Protein AF-A0A661JBR1-F1 (afdb_monomer)

Secondary structure (DSSP, 8-state):
--HHHHHHHHHHHHHHHHHTT-TTTS-HHHHHHHHHTT-SEEEEE-TTS-EEEEEEEE------TTTHHHHHHHHHHHHHHHHHHHHHTT-EEEEEEEE-SSEEEEEEEE---HHHHHHHHHHHHHHHHHHHHHPPPBTTTTB-S-GGGGS----SSSPPTTGGGSBGGGHHHHHHHHHHHHHHHHSTTHHHHHHHHHTS-HHHHHHHHHHHHHHHHHHHH-SSHHHHH-HHHHHHHHHHTTSS-HHHHHHHTT--TT----HHHHHHHHHSS---HHHHHHHHHHHHHHHHHHHHTT-GGGT-HHIIIIISB-S-HHHHHHHHHTT-EETTEESS-TTTT-S-TTPBPPTTT--S-B-EE--TTTT-TTHHHHHT-TT-SS--EE-HHHHHHHHHHHHHH-EEEETTEEEEPP-EEEEEEEE--HHHHHHHHHHHHHHHHHHTTT--HHHHHHHHHHHHHHHHHHHS---PPP---TTTHHHHHHHHHTB-SSS--EEEEESSSSEEEEEEEEPPBPPPTTS-HHHHHHHHHH-HHHHHHHHHHHHHHHT----EEESS-----TTTT-TT-

Nearest PDB structures (foldseek):
  7dia-assembly1_A  TM=1.669E-01  e=1.043E-01  Plasmodium falciparum 3D7
  8wyt-assembly1_A  TM=1.640E-01  e=2.117E-01  Plasmodium falciparum 3D7
  8wyu-assembly1_A  TM=1.649E-01  e=2.885E-01  Plasmodium falciparum 3D7
  6xot-assembly1_A  TM=1.710E-01  e=7.638E-01  Homo sapiens

Radius of gyration: 25.86 Å; Cα contacts (8 Å, |Δi|>4): 958; chains: 1; bounding box: 66×63×71 Å

Foldseek 3Di:
DPPPQLVVLLVVVQVVCVVVVNPPVDRSSVVSVCVLVVAQKDWDAGPVRKIKMKKKKFDDAFLDLLQRQLLLLVLLLLLLLLQVLCVVLVQAGKAWRADLSGITIIIGIGRPPVVSSLVSSLVSCLVCVLCLQANDDDQSNSRFFHCLLQLLAQALLADGPDQALAELLCLLVVLVSLLVLLLCLLDPCNLVVSCVSPLFDSVVSVQRSVSSSLNSCQRSQPLDSVSSNDSLVVVVVCCVVVLFPPVLVCQQLVHDPPHDSDPVSSVVSSNDPRGDSVSVSVRSVSNVVVCNVCSVVVNNCVRGVCSSPPRYHNDDSSLLSLQLQQRIDIRNHRSHDPVNPPDDPQAAAAPGPRDSAFDAFPPDASNFACSVVCVVVPPDPDGHTHGSNSSSSSSSQCSNFHWDDRPNHTYRDGWWKKKWKDQADPLLQVLLLVLQLLLLQCLLVPDDLVVSVVVNVVSVVVSCVVPPHDPAADADRPPAPPLQSVLSNQFDSSGGWHWRFRIDDRITMIMITHGQGDADPPGDSVVRRVVQVPPPVNVVSNVVVSCNSSRGQAAMDTSDRQDSHVCSGVSVD

Sequence (573 aa):
MTQNEQTFLAQTIDQIIGDWGLAGQVASEEISRRVLGRTAFWSTTLSDGSTLALVRLYSPVVQRQEIFLGNVLLNDFLFKALPRAVEQANLGEAVPLINDLENAYVLWRGSGDLEALRDAYHDEVLAALPDLYFGEADLARGIHGNIRGMLTFYKCNIEPFPTFIVPQAYLGRMLVAAGDWLRTVVGETGDEVLAQAARIPVEVAASRRINIVLSLLSFFYGRDGAEMQSFYTFLKQAMDDGRLPADKVRAAFGLALHQDFTKEVFNERKKGRTLNFDALAQAVEHLLQTVEAAVADERPLDVAPNLGTTKMLPLAPDTLVSRILNSVQIGYLPAVVASDVRSSSGGLACRFCGADLAVIDEKNIIGGSGTGNRFNQSLRRVGERFCLRCALSSYLETKRLGMQFDGIFPVPKLYNVIFHYGRHDDGEVEALQRQIDYVLAHIGGGKGIEELWADLRQLREQVAQEHGALDWAEIDWEAWIPPAMDVIAQMQQDVQAEVIPLGAGDYRLLVFILPQLRPGSREGLDFVQKRFSRSRLAVYTLLGLLRKLCGCDGPYYFQSLPTLAPGGFDPNT

Structure (mmCIF, N/CA/C/O backbone):
data_AF-A0A661JBR1-F1
#
_entry.id   AF-A0A661JBR1-F1
#
loop_
_atom_site.group_PDB
_atom_site.id
_atom_site.type_symbol
_atom_site.label_atom_id
_atom_site.label_a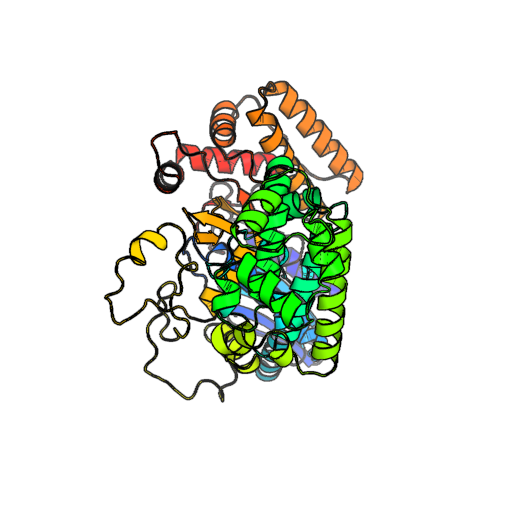lt_id
_atom_site.label_comp_id
_atom_site.label_asym_id
_atom_site.label_entity_id
_atom_site.label_seq_id
_atom_site.pdbx_PDB_ins_code
_atom_site.Cartn_x
_atom_site.Cartn_y
_atom_site.Cartn_z
_atom_site.occupancy
_atom_site.B_iso_or_equiv
_atom_site.auth_seq_id
_atom_site.auth_comp_id
_atom_site.auth_asym_id
_atom_site.auth_atom_id
_atom_site.pdbx_PDB_model_num
ATOM 1 N N . MET A 1 1 ? -12.454 16.802 30.503 1.00 38.75 1 MET A N 1
ATOM 2 C CA . MET A 1 1 ? -13.325 15.987 29.635 1.00 38.75 1 MET A CA 1
ATOM 3 C C . MET A 1 1 ? -14.132 16.955 28.807 1.00 38.75 1 MET A C 1
ATOM 5 O O . MET A 1 1 ? -14.931 17.682 29.383 1.00 38.75 1 MET A O 1
ATOM 9 N N . THR A 1 2 ? -13.875 17.044 27.509 1.00 46.88 2 THR A N 1
ATOM 10 C CA . THR A 1 2 ? -14.758 17.795 26.618 1.00 46.88 2 THR A CA 1
ATOM 11 C C . THR A 1 2 ? -16.037 16.970 26.468 1.00 46.88 2 THR A C 1
ATOM 13 O O . THR A 1 2 ? -16.011 15.774 26.189 1.00 46.88 2 THR A O 1
ATOM 16 N N . GLN A 1 3 ? -17.177 17.596 26.738 1.00 50.34 3 GLN A N 1
ATOM 17 C CA . GLN A 1 3 ? -18.502 16.970 26.732 1.00 50.34 3 GLN A CA 1
ATOM 18 C C . GLN A 1 3 ? -18.874 16.399 25.345 1.00 50.34 3 GLN A C 1
ATOM 20 O O . GLN A 1 3 ? -19.775 15.575 25.244 1.00 50.34 3 GLN A O 1
ATOM 25 N N . ASN A 1 4 ? -18.140 16.775 24.293 1.00 63.38 4 ASN A N 1
ATOM 26 C CA . ASN A 1 4 ? -18.398 16.399 22.904 1.00 63.38 4 ASN A CA 1
ATOM 27 C C . ASN A 1 4 ? -17.915 14.979 22.538 1.00 63.38 4 ASN A C 1
ATOM 29 O O . ASN A 1 4 ? -18.611 14.295 21.798 1.00 63.38 4 ASN A O 1
ATOM 33 N N . GLU A 1 5 ? -16.784 14.496 23.075 1.00 65.06 5 GLU A N 1
ATOM 34 C CA . GLU A 1 5 ? -16.170 13.205 22.679 1.00 65.06 5 GLU A CA 1
ATOM 35 C C . GLU A 1 5 ? -17.022 11.999 23.100 1.00 65.06 5 GLU A C 1
ATOM 37 O O . GLU A 1 5 ? -17.379 11.140 22.293 1.00 65.06 5 GLU A O 1
ATOM 42 N N . GLN A 1 6 ? -17.372 11.951 24.389 1.00 70.88 6 GLN A N 1
ATOM 43 C CA . GLN A 1 6 ? -18.208 10.890 24.945 1.00 70.88 6 GLN A CA 1
ATOM 44 C C . GLN A 1 6 ? -19.607 10.919 24.326 1.00 70.88 6 GLN A C 1
ATOM 46 O O . GLN A 1 6 ? -20.182 9.858 24.105 1.00 70.88 6 GLN A O 1
ATOM 51 N N . THR A 1 7 ? -20.127 12.115 24.030 1.00 74.50 7 THR A N 1
ATOM 52 C CA . THR A 1 7 ? -21.434 12.294 23.389 1.00 74.50 7 THR A CA 1
ATOM 53 C C . THR A 1 7 ? -21.422 11.755 21.964 1.00 74.50 7 THR A C 1
ATOM 55 O O . THR A 1 7 ? -22.311 10.991 21.613 1.00 74.50 7 THR A O 1
ATOM 58 N N . PHE A 1 8 ? -20.399 12.073 21.167 1.00 75.50 8 PHE A N 1
ATOM 59 C CA . PHE A 1 8 ? -20.274 11.554 19.806 1.00 75.50 8 PHE A CA 1
ATOM 60 C C . PHE A 1 8 ? -20.151 10.023 19.782 1.00 75.50 8 PHE A C 1
ATOM 62 O O . PHE A 1 8 ? -20.872 9.337 19.054 1.00 75.50 8 PHE A O 1
ATOM 69 N N . LEU A 1 9 ? -19.248 9.475 20.601 1.00 81.81 9 LEU A N 1
ATOM 70 C CA . LEU A 1 9 ? -19.045 8.032 20.654 1.00 81.81 9 LEU A CA 1
ATOM 71 C C . LEU A 1 9 ? -20.316 7.323 21.144 1.00 81.81 9 LEU A C 1
ATOM 73 O O . LEU A 1 9 ? -20.688 6.298 20.582 1.00 81.81 9 LEU A O 1
ATOM 77 N N . ALA A 1 10 ? -21.019 7.903 22.125 1.00 86.31 10 ALA A N 1
ATOM 78 C CA . ALA A 1 10 ? -22.299 7.383 22.597 1.00 86.31 10 ALA A CA 1
ATOM 79 C C . ALA A 1 10 ? -23.359 7.403 21.488 1.00 86.31 10 ALA A C 1
ATOM 81 O O . ALA A 1 10 ? -23.978 6.375 21.257 1.00 86.31 10 ALA A O 1
ATOM 82 N N . GLN A 1 11 ? -23.490 8.500 20.734 1.00 85.00 11 GLN A N 1
ATOM 83 C CA . GLN A 1 11 ? -24.411 8.594 19.592 1.00 85.00 11 GLN A CA 1
ATOM 84 C C . GLN A 1 11 ? -24.116 7.546 18.512 1.00 85.00 11 GLN A C 1
ATOM 86 O O . GLN A 1 11 ? -25.034 6.911 18.001 1.00 85.00 11 GLN A O 1
ATOM 91 N N . THR A 1 12 ? -22.838 7.337 18.186 1.00 85.50 12 THR A N 1
ATOM 92 C CA . THR A 1 12 ? -22.421 6.307 17.218 1.00 85.50 12 THR A CA 1
ATOM 93 C C . THR A 1 12 ? -22.798 4.913 17.711 1.00 85.50 12 THR A C 1
ATOM 95 O O . THR A 1 12 ? -23.333 4.100 16.963 1.00 85.50 12 THR A O 1
ATOM 98 N N . ILE A 1 13 ? -22.556 4.637 18.993 1.00 90.19 13 ILE A N 1
ATOM 99 C CA . ILE A 1 13 ? -22.900 3.359 19.614 1.00 90.19 13 ILE A CA 1
ATOM 100 C C . ILE A 1 13 ? -24.419 3.174 19.686 1.00 90.19 13 ILE A C 1
ATOM 102 O O . ILE A 1 13 ? -24.891 2.075 19.418 1.00 90.19 13 ILE A O 1
ATOM 106 N N . ASP A 1 14 ? -25.186 4.220 19.996 1.00 90.75 14 ASP A N 1
ATOM 107 C CA . ASP A 1 14 ? -26.652 4.182 20.009 1.00 90.75 14 ASP A CA 1
ATOM 108 C C . ASP A 1 14 ? -27.219 3.855 18.630 1.00 90.75 14 ASP A C 1
ATOM 110 O O . ASP A 1 14 ? -28.141 3.046 18.533 1.00 90.75 14 ASP A O 1
ATOM 114 N N . GLN A 1 15 ? -26.644 4.427 17.568 1.00 89.25 15 GLN A N 1
ATOM 115 C CA . GLN A 1 15 ? -27.028 4.106 16.197 1.00 89.25 15 GLN A CA 1
ATOM 116 C C . GLN A 1 15 ? -26.796 2.618 15.897 1.00 89.25 15 GLN A C 1
ATOM 118 O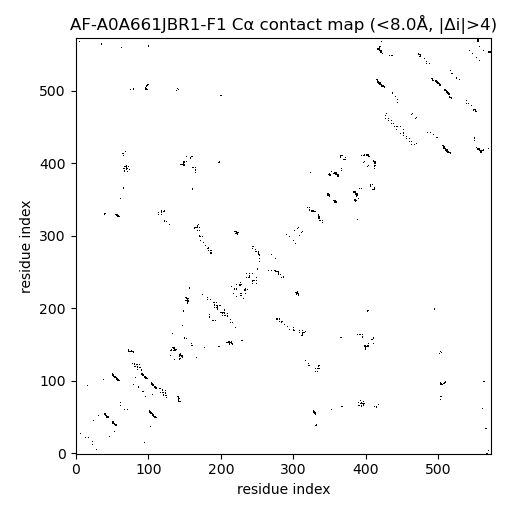 O . GLN A 1 15 ? -27.725 1.930 15.488 1.00 89.25 15 GLN A O 1
ATOM 123 N N . ILE A 1 16 ? -25.603 2.093 16.200 1.00 91.00 16 ILE A N 1
ATOM 124 C CA . ILE A 1 16 ? -25.263 0.676 15.976 1.00 91.00 16 ILE A CA 1
ATOM 125 C C . ILE A 1 16 ? -26.169 -0.254 16.796 1.00 91.00 16 ILE A C 1
ATOM 127 O O . ILE A 1 16 ? -26.698 -1.239 16.284 1.00 91.00 16 ILE A O 1
ATOM 131 N N . ILE A 1 17 ? -26.377 0.058 18.079 1.00 91.19 17 ILE A N 1
ATOM 132 C CA . ILE A 1 17 ? -27.274 -0.694 18.966 1.00 91.19 17 ILE A CA 1
ATOM 133 C C . ILE A 1 17 ? -28.709 -0.664 18.422 1.00 91.19 17 ILE A C 1
ATOM 135 O O . ILE A 1 17 ? -29.401 -1.683 18.471 1.00 91.19 17 ILE A O 1
ATOM 139 N N . GLY A 1 18 ? -29.160 0.482 17.910 1.00 90.56 18 GLY A N 1
ATOM 140 C CA . GLY A 1 18 ? -30.460 0.649 17.269 1.00 90.56 18 GLY A CA 1
ATOM 141 C C . GLY A 1 18 ? -30.609 -0.220 16.022 1.00 90.56 18 GLY A C 1
ATOM 142 O O . GLY A 1 18 ? -31.578 -0.975 15.929 1.00 90.56 18 GLY A O 1
ATOM 143 N N . ASP A 1 19 ? -29.622 -0.178 15.126 1.00 90.75 19 ASP A N 1
ATOM 144 C CA . ASP A 1 19 ? -29.592 -0.947 13.876 1.00 90.75 19 ASP A CA 1
ATOM 145 C C . ASP A 1 19 ? -29.589 -2.462 14.133 1.00 90.75 19 ASP A C 1
ATOM 147 O O . ASP A 1 19 ? -30.227 -3.229 13.412 1.00 90.75 19 ASP A O 1
ATOM 151 N N . TRP A 1 20 ? -28.963 -2.901 15.227 1.00 92.25 20 TRP A N 1
ATOM 152 C CA . TRP A 1 20 ? -28.979 -4.296 15.680 1.00 92.25 20 TRP A CA 1
ATOM 153 C C . TRP A 1 20 ? -30.236 -4.707 16.460 1.00 92.25 20 TRP A C 1
ATOM 155 O O . TRP A 1 20 ? -30.354 -5.869 16.871 1.00 92.25 20 TRP A O 1
ATOM 165 N N . GLY A 1 21 ? -31.180 -3.787 16.681 1.00 89.69 21 GLY A N 1
ATOM 166 C CA . GLY A 1 21 ? -32.407 -4.041 17.442 1.00 89.69 21 GLY A CA 1
ATOM 167 C C . GLY A 1 21 ? -32.171 -4.247 18.943 1.00 89.69 21 GLY A C 1
ATOM 168 O O . GLY A 1 21 ? -32.962 -4.905 19.618 1.00 89.69 21 GLY A O 1
ATOM 169 N N . LEU A 1 22 ? -31.076 -3.704 19.480 1.00 87.88 22 LEU A N 1
ATOM 170 C CA . LEU A 1 22 ? -30.640 -3.862 20.871 1.00 87.88 22 LEU A CA 1
ATOM 171 C C . LEU A 1 22 ? -30.968 -2.643 21.750 1.00 87.88 22 LEU A C 1
ATOM 173 O O . LEU A 1 22 ? -30.491 -2.546 22.884 1.00 87.88 22 LEU A O 1
ATOM 177 N N . ALA A 1 23 ? -31.793 -1.719 21.249 1.00 86.56 23 ALA A N 1
ATOM 178 C CA . ALA A 1 23 ? -32.172 -0.497 21.952 1.00 86.56 23 ALA A CA 1
ATOM 179 C C . ALA A 1 23 ? -32.695 -0.790 23.372 1.00 86.56 23 ALA A C 1
ATOM 181 O O . ALA A 1 23 ? -33.602 -1.599 23.573 1.00 86.56 23 ALA A O 1
ATOM 182 N N . GLY A 1 24 ? -32.100 -0.132 24.371 1.00 82.25 24 GLY A N 1
ATOM 183 C CA . GLY A 1 24 ? -32.460 -0.285 25.784 1.00 82.25 24 GLY A CA 1
ATOM 184 C C . GLY A 1 24 ? -31.909 -1.537 26.482 1.00 82.25 24 GLY A C 1
ATOM 185 O O . GLY A 1 24 ? -32.110 -1.672 27.687 1.00 82.25 24 GLY A O 1
ATOM 186 N N . GLN A 1 25 ? -31.199 -2.432 25.781 1.00 86.56 25 GLN A N 1
ATOM 187 C CA . GLN A 1 25 ? -30.536 -3.590 26.405 1.00 86.56 25 GLN A CA 1
ATOM 188 C C . GLN A 1 25 ? -29.159 -3.237 26.983 1.00 86.56 25 GLN A C 1
ATOM 190 O O . GLN A 1 25 ? -28.726 -3.842 27.963 1.00 86.56 25 GLN A O 1
ATOM 195 N N . VAL A 1 26 ? -28.469 -2.260 26.388 1.00 86.50 26 VAL A N 1
ATOM 196 C CA . VAL A 1 26 ? -27.121 -1.830 26.778 1.00 86.50 26 VAL A CA 1
ATOM 197 C C . VAL A 1 26 ? -27.029 -0.307 26.691 1.00 86.50 26 VAL A C 1
ATOM 199 O O . VAL A 1 26 ? -27.543 0.286 25.748 1.00 86.50 26 VAL A O 1
ATOM 202 N N . ALA A 1 27 ? -26.388 0.325 27.678 1.00 89.62 27 ALA A N 1
ATOM 203 C CA . ALA A 1 27 ? -26.189 1.774 27.706 1.00 89.62 27 ALA A CA 1
ATOM 204 C C . ALA A 1 27 ? -24.955 2.175 26.881 1.00 89.62 27 ALA A C 1
ATOM 206 O O . ALA A 1 27 ? -23.841 1.719 27.173 1.00 89.62 27 ALA A O 1
ATOM 207 N N . SER A 1 28 ? -25.133 3.050 25.890 1.00 90.31 28 SER A N 1
ATOM 208 C CA . SER A 1 28 ? -24.045 3.541 25.037 1.00 90.31 28 SER A CA 1
ATOM 209 C C . SER A 1 28 ? -22.974 4.284 25.832 1.00 90.31 28 SER A C 1
ATOM 211 O O . SER A 1 28 ? -21.782 4.140 25.554 1.00 90.31 28 SER A O 1
ATOM 213 N N . GLU A 1 29 ? -23.347 4.987 26.905 1.00 89.50 29 GLU A N 1
ATOM 214 C CA . GLU A 1 29 ? -22.403 5.727 27.742 1.00 89.50 29 GLU A CA 1
ATOM 215 C C . GLU A 1 29 ? -21.437 4.818 28.504 1.00 89.50 29 GLU A C 1
ATOM 217 O O . GLU A 1 29 ? -20.320 5.242 28.823 1.00 89.50 29 GLU A O 1
ATOM 222 N N . GLU A 1 30 ? -21.842 3.583 28.818 1.00 90.69 30 GLU A N 1
ATOM 223 C CA . GLU A 1 30 ? -20.950 2.595 29.427 1.00 90.69 30 GLU A CA 1
ATOM 224 C C . GLU A 1 30 ? -19.889 2.148 28.421 1.00 90.69 30 GLU A C 1
ATOM 226 O O . GLU A 1 30 ? -18.699 2.185 28.738 1.00 90.69 30 GLU A O 1
ATOM 231 N N . ILE A 1 31 ? -20.295 1.796 27.198 1.00 91.88 31 ILE A N 1
ATOM 232 C CA . ILE A 1 31 ? -19.368 1.377 26.139 1.00 91.88 31 ILE A CA 1
ATOM 233 C C . ILE A 1 31 ? -18.413 2.529 25.789 1.00 91.88 31 ILE A C 1
ATOM 235 O O . ILE A 1 31 ? -17.197 2.324 25.759 1.00 91.88 31 ILE A O 1
ATOM 239 N N . SER A 1 32 ? -18.916 3.759 25.649 1.00 89.44 32 SER A N 1
ATOM 240 C CA . SER A 1 32 ? -18.083 4.947 25.423 1.00 89.44 32 SER A CA 1
ATOM 241 C C . SER A 1 32 ? -17.030 5.135 26.513 1.00 89.44 32 SER A C 1
ATOM 243 O O . SER A 1 32 ? -15.856 5.375 26.226 1.00 89.44 32 SER A O 1
ATOM 245 N N . ARG A 1 33 ? -17.410 4.972 27.788 1.00 88.88 33 ARG A N 1
ATOM 246 C CA . ARG A 1 33 ? -16.466 5.076 28.910 1.00 88.88 33 ARG A CA 1
ATOM 247 C C . ARG A 1 33 ? -15.405 3.979 28.866 1.00 88.88 33 ARG A C 1
ATOM 249 O O . ARG A 1 33 ? -14.256 4.238 29.219 1.00 88.88 33 ARG A O 1
ATOM 256 N N . ARG A 1 34 ? -15.759 2.767 28.428 1.00 91.50 34 ARG A N 1
ATOM 257 C CA . ARG A 1 34 ? -14.824 1.637 28.291 1.00 91.50 34 ARG A CA 1
ATOM 258 C C . ARG A 1 34 ? -13.786 1.884 27.204 1.00 91.50 34 ARG A C 1
ATOM 260 O O . ARG A 1 34 ? -12.608 1.619 27.453 1.00 91.50 34 ARG A O 1
ATOM 267 N N . VAL A 1 35 ? -14.207 2.416 26.057 1.00 89.38 35 VAL A N 1
ATOM 268 C CA . VAL A 1 35 ? -13.322 2.812 24.951 1.00 89.38 35 VAL A CA 1
ATOM 269 C C . VAL A 1 35 ? -12.336 3.884 25.416 1.00 89.38 35 VAL A C 1
ATOM 271 O O . VAL A 1 35 ? -11.124 3.687 25.331 1.00 89.38 35 VAL A O 1
ATOM 274 N N . LEU A 1 36 ? -12.836 4.973 26.011 1.00 85.19 36 LEU A N 1
ATOM 275 C CA . LEU A 1 36 ? -11.995 6.064 26.523 1.00 85.19 36 LEU A CA 1
ATOM 276 C C . LEU A 1 36 ? -11.084 5.614 27.680 1.00 85.19 36 LEU A C 1
ATOM 278 O O . LEU A 1 36 ? -9.961 6.092 27.819 1.00 85.19 36 LEU A O 1
ATOM 282 N N . GLY A 1 37 ? -11.540 4.652 28.487 1.00 86.56 37 GLY A N 1
ATOM 283 C CA . GLY A 1 37 ? -10.761 3.997 29.542 1.00 86.56 37 GLY A CA 1
ATOM 284 C C . GLY A 1 37 ? -9.753 2.957 29.040 1.00 86.56 37 GLY A C 1
ATOM 285 O O . GLY A 1 37 ? -9.095 2.305 29.848 1.00 86.56 37 GLY A O 1
ATOM 286 N N . ARG A 1 38 ? -9.633 2.786 27.722 1.00 88.25 38 ARG A N 1
ATOM 287 C CA . ARG A 1 38 ? -8.746 1.841 27.039 1.00 88.25 38 ARG A CA 1
ATOM 288 C C . ARG A 1 38 ? -8.942 0.371 27.411 1.00 88.25 38 ARG A C 1
ATOM 290 O O . ARG A 1 38 ? -7.979 -0.394 27.517 1.00 88.25 38 ARG A O 1
ATOM 297 N N . THR A 1 39 ? -10.193 -0.020 27.631 1.00 92.44 39 THR A N 1
ATOM 298 C CA . THR A 1 39 ? -10.549 -1.386 28.028 1.00 92.44 39 THR A CA 1
ATOM 299 C C . THR A 1 39 ? -10.133 -2.374 26.944 1.00 92.44 39 THR A C 1
ATOM 301 O O . THR A 1 39 ? -10.579 -2.263 25.812 1.00 92.44 39 THR A O 1
ATOM 304 N N . ALA A 1 40 ? -9.302 -3.362 27.279 1.00 92.75 40 ALA A N 1
ATOM 305 C CA . ALA A 1 40 ? -8.869 -4.355 26.298 1.00 92.75 40 ALA A CA 1
ATOM 306 C C . ALA A 1 40 ? -10.052 -5.188 25.777 1.00 92.75 40 ALA A C 1
ATOM 308 O O . ALA A 1 40 ? -10.223 -5.347 24.574 1.00 92.75 40 ALA A O 1
ATOM 309 N N . PHE A 1 41 ? -10.889 -5.686 26.685 1.00 95.31 41 PHE A N 1
ATOM 310 C CA . PHE A 1 41 ? -12.061 -6.484 26.353 1.00 95.31 41 PHE A CA 1
ATOM 311 C C . PHE A 1 41 ? -13.166 -6.266 27.386 1.00 95.31 41 PHE A C 1
ATOM 313 O O . PHE A 1 41 ? -12.894 -6.174 28.585 1.00 95.31 41 PHE A O 1
ATOM 320 N N . TRP A 1 42 ? -14.406 -6.205 26.923 1.00 95.75 42 TRP A N 1
ATOM 321 C CA . TRP A 1 42 ? -15.605 -6.214 27.755 1.00 95.75 42 TRP A CA 1
ATOM 322 C C . TRP A 1 42 ? -16.702 -6.976 27.021 1.00 95.75 42 TRP A C 1
ATOM 324 O O . TRP A 1 42 ? -16.752 -6.924 25.798 1.00 95.75 42 TRP A O 1
ATOM 334 N N . SER A 1 43 ? -17.574 -7.673 27.743 1.00 95.06 43 SER A N 1
ATOM 335 C CA . SER A 1 43 ? -18.726 -8.337 27.140 1.00 95.06 43 SER A CA 1
ATOM 336 C C . SER A 1 43 ? -19.923 -8.401 28.081 1.00 95.06 43 SER A C 1
ATOM 338 O O . SER A 1 43 ? -19.787 -8.272 29.300 1.00 95.06 43 SER A O 1
ATOM 340 N N . THR A 1 44 ? -21.099 -8.596 27.493 1.00 94.44 44 THR A N 1
ATOM 341 C CA . THR A 1 44 ? -22.357 -8.873 28.183 1.00 94.44 44 THR A CA 1
ATOM 342 C C . THR A 1 44 ? -23.205 -9.836 27.358 1.00 94.44 44 THR A C 1
ATOM 344 O O . THR A 1 44 ? -23.152 -9.832 26.128 1.00 94.44 44 THR A O 1
ATOM 347 N N . THR A 1 45 ? -24.015 -10.647 28.031 1.00 93.94 45 THR A N 1
ATOM 348 C CA . THR A 1 45 ? -25.002 -11.513 27.376 1.00 93.94 45 THR A CA 1
ATOM 349 C C . THR A 1 45 ? -26.254 -10.705 27.036 1.00 93.94 45 THR A C 1
ATOM 351 O O . THR A 1 45 ? -26.730 -9.918 27.857 1.00 93.94 45 THR A O 1
ATOM 354 N N . LEU A 1 46 ? -26.769 -10.892 25.825 1.00 93.31 46 LEU A N 1
ATOM 355 C CA . LEU A 1 46 ? -27.985 -10.275 25.305 1.00 93.31 46 LEU A CA 1
ATOM 356 C C . LEU A 1 46 ? -29.214 -11.148 25.591 1.00 93.31 46 LEU A C 1
ATOM 358 O O . LEU A 1 46 ? -29.108 -12.324 25.942 1.00 93.31 46 LEU A O 1
ATOM 362 N N . SER A 1 47 ? -30.404 -10.567 25.437 1.00 89.94 47 SER A N 1
ATOM 363 C CA . SER A 1 47 ? -31.676 -11.258 25.708 1.00 89.94 47 SER A CA 1
ATOM 364 C C . SER A 1 47 ? -31.940 -12.472 24.805 1.00 89.94 47 SER A C 1
ATOM 366 O O . SER A 1 47 ? -32.645 -13.392 25.215 1.00 89.94 47 SER A O 1
ATOM 368 N N . ASP A 1 48 ? -31.348 -12.504 23.610 1.00 89.31 48 ASP A N 1
ATOM 369 C CA . ASP A 1 48 ? -31.415 -13.620 22.660 1.00 89.31 48 ASP A CA 1
ATOM 370 C C . ASP A 1 48 ? -30.370 -14.724 22.932 1.00 89.31 48 ASP A C 1
ATOM 372 O O . ASP A 1 48 ? -30.308 -15.713 22.203 1.00 89.31 48 ASP A O 1
ATOM 376 N N . GLY A 1 49 ? -29.556 -14.570 23.983 1.00 89.56 49 GLY A N 1
ATOM 377 C CA . GLY A 1 49 ? -28.485 -15.493 24.353 1.00 89.56 49 GLY A CA 1
ATOM 378 C C . GLY A 1 49 ? -27.159 -15.264 23.622 1.00 89.56 49 GLY A C 1
ATOM 379 O O . GLY A 1 49 ? -26.183 -15.938 23.949 1.00 89.56 49 GLY A O 1
ATOM 380 N N . SER A 1 50 ? -27.092 -14.322 22.675 1.00 93.31 50 SER A N 1
ATOM 381 C CA . SER A 1 50 ? -25.833 -13.918 22.041 1.00 93.31 50 SER A CA 1
ATOM 382 C C . SER A 1 50 ? -24.990 -13.029 22.965 1.00 93.31 50 SER A C 1
ATOM 384 O O . SER A 1 50 ? -25.460 -12.525 23.987 1.00 93.31 50 SER A O 1
ATOM 386 N N . THR A 1 51 ? -23.717 -12.849 22.630 1.00 95.06 51 THR A N 1
ATOM 387 C CA . THR A 1 51 ? -22.777 -12.003 23.370 1.00 95.06 51 THR A CA 1
ATOM 388 C C . THR A 1 51 ? -22.546 -10.709 22.607 1.00 95.06 51 THR A C 1
ATOM 390 O O . THR A 1 51 ? -22.154 -10.745 21.443 1.00 95.06 51 THR A O 1
ATOM 393 N N . LEU A 1 52 ? -22.713 -9.570 23.279 1.00 95.88 52 LEU A N 1
ATOM 394 C CA . LEU A 1 52 ? -22.166 -8.293 22.830 1.00 95.88 52 LEU A CA 1
ATOM 395 C C . LEU A 1 52 ? -20.800 -8.092 23.482 1.00 95.88 52 LEU A C 1
ATOM 397 O O . LEU A 1 52 ? -20.688 -8.159 24.705 1.00 95.88 52 LEU A O 1
ATOM 401 N N . ALA A 1 53 ? -19.775 -7.818 22.688 1.00 95.75 53 ALA A N 1
ATOM 402 C CA . ALA A 1 53 ? -18.414 -7.599 23.141 1.00 95.75 53 ALA A CA 1
ATOM 403 C C . ALA A 1 53 ? -17.824 -6.311 22.560 1.00 95.75 53 ALA A C 1
ATOM 405 O O . ALA A 1 53 ? -17.961 -6.016 21.377 1.00 95.75 53 ALA A O 1
ATOM 406 N N . LEU A 1 54 ? -17.109 -5.567 23.399 1.00 95.94 54 LEU A N 1
ATOM 407 C CA . LEU A 1 54 ? -16.176 -4.531 22.982 1.00 95.94 54 LEU A CA 1
ATOM 408 C C . LEU A 1 54 ? -14.784 -5.158 22.917 1.00 95.94 54 LEU A C 1
ATOM 410 O O . LEU A 1 54 ? -14.243 -5.582 23.943 1.00 95.94 54 LEU A O 1
ATOM 414 N N . VAL A 1 55 ? -14.203 -5.190 21.723 1.00 95.88 55 VAL A N 1
ATOM 415 C CA . VAL A 1 55 ? -12.901 -5.806 21.464 1.00 95.88 55 VAL A CA 1
ATOM 416 C C . VAL A 1 55 ? -11.918 -4.732 21.022 1.00 95.88 55 VAL A C 1
ATOM 418 O O . VAL A 1 55 ? -12.138 -4.043 20.027 1.00 95.88 55 VAL A O 1
ATOM 421 N N . ARG A 1 56 ? -10.811 -4.594 21.755 1.00 95.38 56 ARG A N 1
ATOM 422 C CA . ARG A 1 56 ? -9.689 -3.751 21.344 1.00 95.38 56 ARG A CA 1
ATOM 423 C C . ARG A 1 56 ? -8.710 -4.555 20.501 1.00 95.38 56 ARG A C 1
ATOM 425 O O . ARG A 1 56 ? -8.144 -5.530 20.989 1.00 95.38 56 ARG A O 1
ATOM 432 N N . LEU A 1 57 ? -8.440 -4.099 19.288 1.00 95.31 57 LEU A N 1
ATOM 433 C CA . LEU A 1 57 ? -7.264 -4.478 18.524 1.00 95.31 57 LEU A CA 1
ATOM 434 C C . LEU A 1 57 ? -6.111 -3.545 18.911 1.00 95.31 57 LEU A C 1
ATOM 436 O O . LEU A 1 57 ? -6.139 -2.354 18.604 1.00 95.31 57 LEU A O 1
ATOM 440 N N . TYR A 1 58 ? -5.109 -4.076 19.609 1.00 94.88 58 TYR A N 1
ATOM 441 C CA . TYR A 1 58 ? -3.871 -3.352 19.900 1.00 94.88 58 TYR A CA 1
ATOM 442 C C . TYR A 1 58 ? -2.792 -3.728 18.887 1.00 94.88 58 TYR A C 1
ATOM 444 O O . TYR A 1 58 ? -2.518 -4.913 18.694 1.00 94.88 58 TYR A O 1
ATOM 452 N N . SER A 1 59 ? -2.163 -2.733 18.263 1.00 93.44 59 SER A N 1
ATOM 453 C CA . SER A 1 59 ? -1.107 -2.927 17.269 1.00 93.44 59 SER A CA 1
ATOM 454 C C . SER A 1 59 ? -0.058 -1.808 17.377 1.00 93.44 59 SER A C 1
ATOM 456 O O . SER A 1 59 ? -0.356 -0.663 17.037 1.00 93.44 59 SER A O 1
ATOM 458 N N . PRO A 1 60 ? 1.176 -2.088 17.836 1.00 91.44 60 PRO A N 1
ATOM 459 C CA . PRO A 1 60 ? 2.141 -1.048 18.193 1.00 91.44 60 PRO A CA 1
ATOM 460 C C . PRO A 1 60 ? 2.588 -0.227 16.984 1.00 91.44 60 PRO A C 1
ATOM 462 O O . PRO A 1 60 ? 2.852 -0.797 15.914 1.00 91.44 60 PRO A O 1
ATOM 465 N N . VAL A 1 61 ? 2.750 1.087 17.193 1.00 90.12 61 VAL A N 1
ATOM 466 C CA . VAL A 1 61 ? 3.206 2.022 16.158 1.00 90.12 61 VAL A CA 1
ATOM 467 C C . VAL A 1 61 ? 4.630 2.505 16.393 1.00 90.12 61 VAL A C 1
ATOM 469 O O . VAL A 1 61 ? 5.019 2.910 17.486 1.00 90.12 61 VAL A O 1
ATOM 472 N N . VAL A 1 62 ? 5.430 2.497 15.327 1.00 88.44 62 VAL A N 1
ATOM 473 C CA . VAL A 1 62 ? 6.825 2.945 15.358 1.00 88.44 62 VAL A CA 1
ATOM 474 C C . VAL A 1 62 ? 6.947 4.322 14.707 1.00 88.44 62 VAL A C 1
ATOM 476 O O . VAL A 1 62 ? 6.797 4.459 13.496 1.00 88.44 62 VAL A O 1
ATOM 479 N N . GLN A 1 63 ? 7.288 5.339 15.501 1.00 85.19 63 GLN A N 1
ATOM 480 C CA . GLN A 1 63 ? 7.500 6.721 15.041 1.00 85.19 63 GLN A CA 1
ATOM 481 C C . GLN A 1 63 ? 8.907 6.921 14.449 1.00 85.19 63 GLN A C 1
ATOM 483 O O . GLN A 1 63 ? 9.718 7.712 14.933 1.00 85.19 63 GLN A O 1
ATOM 488 N N . ARG A 1 64 ? 9.234 6.143 13.417 1.00 82.56 64 ARG A N 1
ATOM 489 C CA . ARG A 1 64 ? 10.447 6.311 12.605 1.00 82.56 64 ARG A CA 1
ATOM 490 C C . ARG A 1 64 ? 10.026 6.819 11.240 1.00 82.56 64 ARG A C 1
ATOM 492 O O . ARG A 1 64 ? 9.166 6.204 10.623 1.00 82.56 64 ARG A O 1
ATOM 499 N N . GLN A 1 65 ? 10.609 7.926 10.790 1.00 76.88 65 GLN A N 1
ATOM 500 C CA . GLN A 1 65 ? 10.184 8.622 9.573 1.00 76.88 65 GLN A CA 1
ATOM 501 C C . GLN A 1 65 ? 10.117 7.696 8.350 1.00 76.88 65 GLN A C 1
ATOM 503 O O . GLN A 1 65 ? 9.255 7.889 7.511 1.00 76.88 65 GLN A O 1
ATOM 508 N N . GLU A 1 66 ? 10.987 6.689 8.286 1.00 78.38 66 GLU A N 1
ATOM 509 C CA . GLU A 1 66 ? 11.132 5.738 7.179 1.00 78.38 66 GLU A CA 1
ATOM 510 C C . GLU A 1 66 ? 10.025 4.671 7.093 1.00 78.38 66 GLU A C 1
ATOM 512 O O . GLU A 1 66 ? 9.968 3.916 6.118 1.00 78.38 66 GLU A O 1
ATOM 517 N N . ILE A 1 67 ? 9.228 4.520 8.157 1.00 85.62 67 ILE A N 1
ATOM 518 C CA . ILE A 1 67 ? 8.178 3.496 8.249 1.00 85.62 67 ILE A CA 1
ATOM 519 C C . ILE A 1 67 ? 6.897 3.983 8.921 1.00 85.62 67 ILE A C 1
ATOM 521 O O . ILE A 1 67 ? 5.992 3.175 9.126 1.00 85.62 67 ILE A O 1
ATOM 525 N N . PHE A 1 68 ? 6.822 5.244 9.346 1.00 88.06 68 PHE A N 1
ATOM 526 C CA . PHE A 1 68 ? 5.740 5.708 10.206 1.00 88.06 68 PHE A CA 1
ATOM 527 C C . PHE A 1 68 ? 4.401 5.674 9.471 1.00 88.06 68 PHE A C 1
ATOM 529 O O . PHE A 1 68 ? 3.450 5.076 9.979 1.00 88.06 68 PHE A O 1
ATOM 536 N N . LEU A 1 69 ? 4.351 6.215 8.247 1.00 89.50 69 LEU A N 1
ATOM 537 C CA . LEU A 1 69 ? 3.159 6.113 7.409 1.00 89.50 69 LEU A CA 1
ATOM 538 C C . LEU A 1 69 ? 2.888 4.646 7.075 1.00 89.50 69 LEU A C 1
ATOM 540 O O . LEU A 1 69 ? 1.772 4.170 7.221 1.00 89.50 69 LEU A O 1
ATOM 544 N N . GLY A 1 70 ? 3.919 3.886 6.722 1.00 92.25 70 GLY A N 1
ATOM 545 C CA . GLY A 1 70 ? 3.788 2.450 6.502 1.00 92.25 70 GLY A CA 1
ATOM 546 C C . GLY A 1 70 ? 3.145 1.670 7.655 1.00 92.25 70 GLY A C 1
ATOM 547 O O . GLY A 1 70 ? 2.414 0.705 7.437 1.00 92.25 70 GLY A O 1
ATOM 548 N N . ASN A 1 71 ? 3.426 2.065 8.896 1.00 92.56 71 ASN A N 1
ATOM 549 C CA . ASN A 1 71 ? 2.884 1.435 10.094 1.00 92.56 71 ASN A CA 1
ATOM 550 C C . ASN A 1 71 ? 1.425 1.835 10.334 1.00 92.56 71 ASN A C 1
ATOM 552 O O . ASN A 1 71 ? 0.609 0.989 10.687 1.00 92.56 71 ASN A O 1
ATOM 556 N N . VAL A 1 72 ? 1.100 3.099 10.058 1.00 92.88 72 VAL A N 1
ATOM 557 C CA . VAL A 1 72 ? -0.271 3.621 10.029 1.00 92.88 72 VAL A CA 1
ATOM 558 C C . VAL A 1 72 ? -1.130 2.838 9.033 1.00 92.88 72 VAL A C 1
ATOM 560 O O . VAL A 1 72 ? -2.184 2.331 9.409 1.00 92.88 72 VAL A O 1
ATOM 563 N N . LEU A 1 73 ? -0.656 2.677 7.792 1.00 94.62 73 LEU A N 1
ATOM 564 C CA . LEU A 1 73 ? -1.378 1.948 6.741 1.00 94.62 73 LEU A CA 1
ATOM 565 C C . LEU A 1 73 ? -1.542 0.462 7.094 1.00 94.62 73 LEU A C 1
ATOM 567 O O . LEU A 1 73 ? -2.608 -0.108 6.882 1.00 94.62 73 LEU A O 1
ATOM 571 N N . LEU A 1 74 ? -0.513 -0.157 7.688 1.00 95.75 74 LEU A N 1
ATOM 572 C CA . LEU A 1 74 ? -0.615 -1.528 8.190 1.00 95.75 74 LEU A CA 1
ATOM 573 C C . LEU A 1 74 ? -1.675 -1.650 9.291 1.00 95.75 74 LEU A C 1
ATOM 575 O O . LEU A 1 74 ? -2.428 -2.617 9.306 1.00 95.75 74 LEU A O 1
ATOM 579 N N . ASN A 1 75 ? -1.747 -0.692 10.214 1.00 94.44 75 ASN A N 1
ATOM 580 C CA . ASN A 1 75 ? -2.730 -0.731 11.293 1.00 94.44 75 ASN A CA 1
ATOM 581 C C . ASN A 1 75 ? -4.157 -0.511 10.797 1.00 94.44 75 ASN A C 1
ATOM 583 O O . ASN A 1 75 ? -5.062 -1.156 11.315 1.00 94.44 75 ASN A O 1
ATOM 587 N N . ASP A 1 76 ? -4.361 0.326 9.780 1.00 94.38 76 ASP A N 1
ATOM 588 C CA . ASP A 1 76 ? -5.666 0.466 9.127 1.00 94.38 76 ASP A CA 1
ATOM 589 C C . ASP A 1 76 ? -6.111 -0.841 8.452 1.00 94.38 76 ASP A C 1
ATOM 591 O O . ASP A 1 76 ? -7.235 -1.294 8.669 1.00 94.38 76 ASP A O 1
ATOM 595 N N . PHE A 1 77 ? -5.208 -1.503 7.718 1.00 96.12 77 PHE A N 1
ATOM 596 C CA . PHE A 1 77 ? -5.455 -2.830 7.142 1.00 96.12 77 PHE A CA 1
ATOM 597 C C . PHE A 1 77 ? -5.840 -3.864 8.210 1.00 96.12 77 PHE A C 1
ATOM 599 O O . PHE A 1 77 ? -6.861 -4.540 8.082 1.00 96.12 77 PHE A O 1
ATOM 606 N N . LEU A 1 78 ? -5.039 -3.970 9.275 1.00 95.75 78 LEU A N 1
ATOM 607 C CA . LEU A 1 78 ? -5.265 -4.911 10.375 1.00 95.75 78 LEU A CA 1
ATOM 608 C C . LEU A 1 78 ? -6.583 -4.619 11.103 1.00 95.75 78 LEU A C 1
ATOM 610 O O . LEU A 1 78 ? -7.342 -5.529 11.414 1.00 95.75 78 LEU A O 1
ATOM 614 N N . PHE A 1 79 ? -6.901 -3.346 11.325 1.00 94.12 79 PHE A N 1
ATOM 615 C CA . PHE A 1 79 ? -8.164 -2.948 11.933 1.00 94.12 79 PHE A CA 1
ATOM 616 C C . PHE A 1 79 ? -9.368 -3.362 11.090 1.00 94.12 79 PHE A C 1
ATOM 618 O O . PHE A 1 79 ? -10.296 -3.987 11.604 1.00 94.12 79 PHE A O 1
ATOM 625 N N . LYS A 1 80 ? -9.331 -3.075 9.786 1.00 94.19 80 LYS A N 1
ATOM 626 C CA . LYS A 1 80 ? -10.408 -3.419 8.850 1.00 94.19 80 LYS A CA 1
ATOM 627 C C . LYS A 1 80 ? -10.507 -4.922 8.583 1.00 94.19 80 LYS A C 1
ATOM 629 O O . LYS A 1 80 ? -11.568 -5.386 8.177 1.00 94.19 80 LYS A O 1
ATOM 634 N N . ALA A 1 81 ? -9.441 -5.689 8.816 1.00 95.88 81 ALA A N 1
ATOM 635 C CA . ALA A 1 81 ? -9.459 -7.146 8.708 1.00 95.88 81 ALA A CA 1
ATOM 636 C C . ALA A 1 81 ? -10.333 -7.814 9.780 1.00 95.88 81 ALA A C 1
ATOM 638 O O . ALA A 1 81 ? -10.938 -8.844 9.504 1.00 95.88 81 ALA A O 1
ATOM 639 N N . LEU A 1 82 ? -10.465 -7.227 10.976 1.00 95.12 82 LEU A N 1
ATOM 640 C CA . LEU A 1 82 ? -11.196 -7.867 12.074 1.00 95.12 82 LEU A CA 1
ATOM 641 C C . LEU A 1 82 ? -12.708 -8.029 11.807 1.00 95.12 82 LEU A C 1
ATOM 643 O O . LEU A 1 82 ? -13.201 -9.144 11.969 1.00 95.12 82 LEU A O 1
ATOM 647 N N . PRO A 1 83 ? -13.454 -7.007 11.343 1.00 95.19 83 PRO A N 1
ATOM 648 C CA . PRO A 1 83 ? -14.848 -7.201 10.940 1.00 95.19 83 PRO A CA 1
ATOM 649 C C . PRO A 1 83 ? -15.022 -8.199 9.789 1.00 95.19 83 PRO A C 1
ATOM 651 O O . PRO A 1 83 ? -15.943 -9.009 9.819 1.00 95.19 83 PRO A O 1
ATOM 654 N N . ARG A 1 84 ? -14.111 -8.194 8.805 1.00 96.00 84 ARG A N 1
ATOM 655 C CA . ARG A 1 84 ? -14.159 -9.141 7.678 1.00 96.00 84 ARG A CA 1
ATOM 656 C C . ARG A 1 84 ? -13.929 -10.579 8.129 1.00 96.00 84 ARG A C 1
ATOM 658 O O . ARG A 1 84 ? -14.600 -11.478 7.639 1.00 96.00 84 ARG A O 1
ATOM 665 N N . ALA A 1 85 ? -13.031 -10.790 9.088 1.00 96.75 85 ALA A N 1
ATOM 666 C CA . ALA A 1 85 ? -12.815 -12.097 9.695 1.00 96.75 85 ALA A CA 1
ATOM 667 C C . ALA A 1 85 ? -14.087 -12.620 10.380 1.00 96.75 85 ALA A C 1
ATOM 669 O O . ALA A 1 85 ? -14.436 -13.789 10.225 1.00 96.75 85 ALA A O 1
ATOM 670 N N . VAL A 1 86 ? -14.812 -11.747 11.093 1.00 96.75 86 VAL A N 1
ATOM 671 C CA . VAL A 1 86 ? -16.102 -12.090 11.717 1.00 96.75 86 VAL A CA 1
ATOM 672 C C . VAL A 1 86 ? -17.129 -12.504 10.666 1.00 96.75 86 VAL A C 1
ATOM 674 O O . VAL A 1 86 ? -17.787 -13.529 10.838 1.00 96.75 86 VAL A O 1
ATOM 677 N N . GLU A 1 87 ? -17.240 -11.741 9.578 1.00 95.44 87 GLU A N 1
ATOM 678 C CA . GLU A 1 87 ? -18.167 -12.025 8.480 1.00 95.44 87 GLU A CA 1
ATOM 679 C C . GLU A 1 87 ? -17.831 -13.351 7.776 1.00 95.44 87 GLU A C 1
ATOM 681 O O . GLU A 1 87 ? -18.685 -14.229 7.661 1.00 95.44 87 GLU A O 1
ATOM 686 N N . GLN A 1 88 ? -16.575 -13.544 7.361 1.00 95.12 88 GLN A N 1
ATOM 687 C CA . GLN A 1 88 ? -16.144 -14.727 6.606 1.00 95.12 88 GLN A CA 1
ATOM 688 C C . GLN A 1 88 ? -16.241 -16.026 7.408 1.00 95.12 88 GLN A C 1
ATOM 690 O O . GLN A 1 88 ? -16.624 -17.061 6.861 1.00 95.12 88 GLN A O 1
ATOM 695 N N . ALA A 1 89 ? -15.912 -15.982 8.700 1.00 95.88 89 ALA A N 1
ATOM 696 C CA . ALA A 1 89 ? -16.015 -17.138 9.585 1.00 95.88 89 ALA A CA 1
ATOM 697 C C . ALA A 1 89 ? -17.424 -17.314 10.184 1.00 95.88 89 ALA A C 1
ATOM 699 O O . ALA A 1 89 ? -17.636 -18.223 10.988 1.00 95.88 89 ALA A O 1
ATOM 700 N N . ASN A 1 90 ? -18.392 -16.471 9.794 1.00 95.50 90 ASN A N 1
ATOM 701 C CA . ASN A 1 90 ? -19.768 -16.487 10.288 1.00 95.50 90 ASN A CA 1
ATOM 702 C C . ASN A 1 90 ? -19.848 -16.436 11.831 1.00 95.50 90 ASN A C 1
ATOM 704 O O . ASN A 1 90 ? -20.597 -17.181 12.465 1.00 95.50 90 ASN A O 1
ATOM 708 N N . LEU A 1 91 ? -19.044 -15.559 12.443 1.00 95.50 91 LEU A N 1
ATOM 709 C CA . LEU A 1 91 ? -18.948 -15.378 13.899 1.00 95.50 91 LEU A CA 1
ATOM 710 C C . LEU A 1 91 ? -19.915 -14.311 14.442 1.00 95.50 91 LEU A C 1
ATOM 712 O O . LEU A 1 91 ? -19.814 -13.924 15.610 1.00 95.50 91 LEU A O 1
ATOM 716 N N . GLY A 1 92 ? -20.846 -13.836 13.612 1.00 95.06 92 GLY A N 1
ATOM 717 C CA . GLY A 1 92 ? -21.848 -12.826 13.951 1.00 95.06 92 GLY A CA 1
ATOM 718 C C . GLY A 1 92 ? -21.627 -11.510 13.208 1.00 95.06 92 GLY A C 1
ATOM 719 O O . GLY A 1 92 ? -21.292 -11.514 12.028 1.00 95.06 92 GLY A O 1
ATOM 720 N N . GLU A 1 93 ? -21.825 -10.388 13.895 1.00 95.06 93 GLU A N 1
ATOM 721 C CA . GLU A 1 93 ? -21.760 -9.039 13.324 1.00 95.06 93 GLU A CA 1
ATOM 722 C C . GLU A 1 93 ? -20.691 -8.208 14.031 1.00 95.06 93 GLU A C 1
ATOM 724 O O . GLU A 1 93 ? -20.601 -8.221 15.259 1.00 95.06 93 GLU A O 1
ATOM 729 N N . ALA A 1 94 ? -19.883 -7.460 13.282 1.00 94.88 94 ALA A N 1
ATOM 730 C CA . ALA A 1 94 ? -18.835 -6.619 13.848 1.00 94.88 94 ALA A CA 1
ATOM 731 C C . ALA A 1 94 ? -18.776 -5.252 13.168 1.00 94.88 94 ALA A C 1
ATOM 733 O O . ALA A 1 94 ? -18.754 -5.162 11.943 1.00 94.88 94 ALA A O 1
ATOM 734 N N . VAL A 1 95 ? -18.710 -4.190 13.973 1.00 92.50 95 VAL A N 1
ATOM 735 C CA . VAL A 1 95 ? -18.669 -2.803 13.500 1.00 92.50 95 VAL A CA 1
ATOM 736 C C . VAL A 1 95 ? -17.474 -2.066 14.120 1.00 92.50 95 VAL A C 1
ATOM 738 O O . VAL A 1 95 ? -17.332 -2.039 15.349 1.00 92.50 95 VAL A O 1
ATOM 741 N N . PRO A 1 96 ? -16.593 -1.466 13.298 1.00 90.06 96 PRO A N 1
ATOM 742 C CA . PRO A 1 96 ? -15.565 -0.532 13.754 1.00 90.06 96 PRO A CA 1
ATOM 743 C C . PRO A 1 96 ? -16.162 0.660 14.511 1.00 90.06 96 PRO A C 1
ATOM 745 O O . PRO A 1 96 ? -17.129 1.253 14.050 1.00 90.06 96 PRO A O 1
ATOM 748 N N . LEU A 1 97 ? -15.561 1.049 15.637 1.00 86.81 97 LEU A N 1
ATOM 749 C CA . LEU A 1 97 ? -15.979 2.230 16.402 1.00 86.81 97 LEU A CA 1
ATOM 750 C C . LEU A 1 97 ? -15.015 3.404 16.230 1.00 86.81 97 LEU A C 1
ATOM 752 O O . LEU A 1 97 ? -15.385 4.456 15.728 1.00 86.81 97 LEU A O 1
ATOM 756 N N . ILE A 1 98 ? -13.779 3.248 16.704 1.00 83.75 98 ILE A N 1
ATOM 757 C CA . ILE A 1 98 ? -12.779 4.321 16.713 1.00 83.75 98 ILE A CA 1
ATOM 758 C C . ILE A 1 98 ? -11.371 3.732 16.777 1.00 83.75 98 ILE A C 1
ATOM 760 O O . ILE A 1 98 ? -11.182 2.630 17.295 1.00 83.75 98 ILE A O 1
ATOM 764 N N . ASN A 1 99 ? -10.382 4.463 16.266 1.00 83.75 99 ASN A N 1
ATOM 765 C CA . ASN A 1 99 ? -8.988 4.034 16.205 1.00 83.75 99 ASN A CA 1
ATOM 766 C C . ASN A 1 99 ? -8.028 5.199 16.492 1.00 83.75 99 ASN A C 1
ATOM 768 O O . ASN A 1 99 ? -8.193 6.257 15.892 1.00 83.75 99 ASN A O 1
ATOM 772 N N . ASP A 1 100 ? -7.009 4.987 17.335 1.00 80.06 100 ASP A N 1
ATOM 773 C CA . ASP A 1 100 ? -5.874 5.910 17.535 1.00 80.06 100 ASP A CA 1
ATOM 774 C C . ASP A 1 100 ? -4.532 5.416 17.024 1.00 80.06 100 ASP A C 1
ATOM 776 O O . ASP A 1 100 ? -3.473 5.718 17.571 1.00 80.06 100 ASP A O 1
ATOM 780 N N . LEU A 1 101 ? -4.599 4.669 15.926 1.00 83.88 101 LEU A N 1
ATOM 781 C CA . LEU A 1 101 ? -3.530 3.896 15.313 1.00 83.88 101 LEU A CA 1
ATOM 782 C C . LEU A 1 101 ? -3.097 2.712 16.168 1.00 83.88 101 LEU A C 1
ATOM 784 O O . LEU A 1 101 ? -3.028 1.607 15.641 1.00 83.88 101 LEU A O 1
ATOM 788 N N . GLU A 1 102 ? -2.790 2.917 17.448 1.00 87.38 102 GLU A N 1
ATOM 789 C CA . GLU A 1 102 ? -2.350 1.838 18.335 1.00 87.38 102 GLU A CA 1
ATOM 790 C C . GLU A 1 102 ? -3.509 1.020 18.892 1.00 87.38 102 GLU A C 1
ATOM 792 O O . GLU A 1 102 ? -3.366 -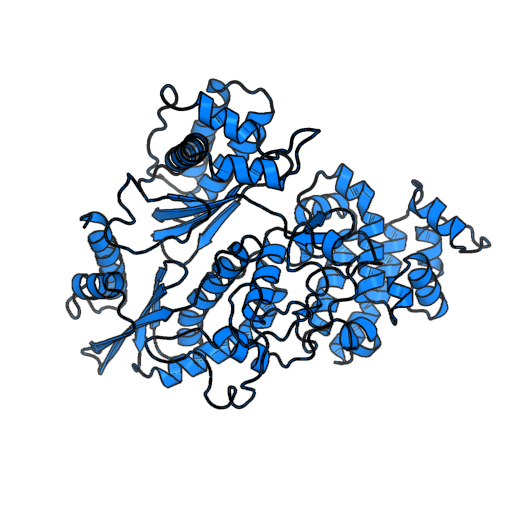0.192 19.057 1.00 87.38 102 GLU A O 1
ATOM 797 N N . ASN A 1 103 ? -4.637 1.666 19.193 1.00 89.31 103 ASN A N 1
ATOM 798 C CA . ASN A 1 103 ? -5.820 1.035 19.756 1.00 89.31 103 ASN A CA 1
ATOM 799 C C . ASN A 1 103 ? -7.005 1.282 18.835 1.00 89.31 103 ASN A C 1
ATOM 801 O O . ASN A 1 103 ? -7.485 2.410 18.713 1.00 89.31 103 ASN A O 1
ATOM 805 N N . ALA A 1 104 ? -7.518 0.205 18.258 1.00 90.88 104 ALA A N 1
ATOM 806 C CA . ALA A 1 104 ? -8.719 0.235 17.450 1.00 90.88 104 ALA A CA 1
ATOM 807 C C . ALA A 1 104 ? -9.820 -0.585 18.127 1.00 90.88 104 ALA A C 1
ATOM 809 O O . ALA A 1 104 ? -9.574 -1.695 18.592 1.00 90.88 104 ALA A O 1
ATOM 810 N N . TYR A 1 105 ? -11.024 -0.034 18.228 1.00 92.50 105 TYR A N 1
ATOM 811 C CA . TYR A 1 105 ? -12.148 -0.665 18.916 1.00 92.50 105 TYR A CA 1
ATOM 812 C C . TYR A 1 105 ? -13.175 -1.158 17.916 1.00 92.50 105 TYR A C 1
ATOM 814 O O . TYR A 1 105 ? -13.575 -0.421 17.015 1.00 92.50 105 TYR A O 1
ATOM 822 N N . VAL A 1 106 ? -13.619 -2.394 18.114 1.00 94.25 106 VAL A N 1
ATOM 823 C CA . VAL A 1 106 ? -14.697 -3.028 17.359 1.00 94.25 106 VAL A CA 1
ATOM 824 C C . VAL A 1 106 ? -15.775 -3.459 18.342 1.00 94.25 106 VAL A C 1
ATOM 826 O O . VAL A 1 106 ? -15.477 -4.049 19.385 1.00 94.25 106 VAL A O 1
ATOM 829 N N . LEU A 1 107 ? -17.026 -3.153 18.012 1.00 95.06 107 LEU A N 1
ATOM 830 C CA . LEU A 1 107 ? -18.178 -3.746 18.672 1.00 95.06 107 LEU A CA 1
ATOM 831 C C . LEU A 1 107 ? -18.535 -5.032 17.928 1.00 95.06 107 LEU A C 1
ATOM 833 O O . LEU A 1 107 ? -18.676 -5.011 16.710 1.00 95.06 107 LEU A O 1
ATOM 837 N N . TRP A 1 108 ? -18.654 -6.142 18.645 1.00 95.81 108 TRP A N 1
ATOM 838 C CA . TRP A 1 108 ? -18.918 -7.464 18.083 1.00 95.81 108 TRP A CA 1
ATOM 839 C C . TRP A 1 108 ? -20.126 -8.098 18.770 1.00 95.81 108 TRP A C 1
ATOM 841 O O . TRP A 1 108 ? -20.161 -8.196 19.994 1.00 95.81 108 TRP A O 1
ATOM 851 N N . ARG A 1 109 ? -21.110 -8.541 17.989 1.00 95.31 109 ARG A N 1
ATOM 852 C CA . ARG A 1 109 ? -22.248 -9.346 18.433 1.00 95.31 109 ARG A CA 1
ATOM 853 C C . ARG A 1 109 ? -22.085 -10.761 17.887 1.00 95.31 109 ARG A C 1
ATOM 855 O O . ARG A 1 109 ? -22.105 -10.950 16.677 1.00 95.31 109 ARG A O 1
ATOM 862 N N . GLY A 1 110 ? -21.943 -11.757 18.753 1.00 94.00 110 GLY A N 1
ATOM 863 C CA . GLY A 1 110 ? -21.671 -13.131 18.327 1.00 94.00 110 GLY A CA 1
ATOM 864 C C . GLY A 1 110 ? -21.639 -14.132 19.475 1.00 94.00 110 GLY A C 1
ATOM 865 O O . GLY A 1 110 ? -22.344 -13.976 20.470 1.00 94.00 110 GLY A O 1
ATOM 866 N N . SER A 1 111 ? -20.812 -15.173 19.354 1.00 86.12 111 SER A N 1
ATOM 867 C CA . SER A 1 111 ? -20.647 -16.190 20.406 1.00 86.12 111 SER A CA 1
ATOM 868 C C . SER A 1 111 ? -19.891 -15.666 21.634 1.00 86.12 111 SER A C 1
ATOM 870 O O . SER A 1 111 ? -20.118 -16.140 22.745 1.00 86.12 111 SER A O 1
ATOM 872 N N . GLY A 1 112 ? -19.010 -14.677 21.453 1.00 82.88 112 GLY A N 1
ATOM 873 C CA . GLY A 1 112 ? -18.069 -14.230 22.486 1.00 82.88 112 GLY A CA 1
ATOM 874 C C . GLY A 1 112 ? -16.808 -15.098 22.596 1.00 82.88 112 GLY A C 1
ATOM 875 O O . GLY A 1 112 ? -15.995 -14.873 23.491 1.00 82.88 112 GLY A O 1
ATOM 876 N N . ASP A 1 113 ? -16.625 -16.069 21.697 1.00 92.06 113 ASP A N 1
ATOM 877 C CA . ASP A 1 113 ? -15.429 -16.911 21.626 1.00 92.06 113 ASP A CA 1
ATOM 878 C C . ASP A 1 113 ? -14.241 -16.160 20.993 1.00 92.06 113 ASP A C 1
ATOM 880 O O . ASP A 1 113 ? -14.115 -16.043 19.772 1.00 92.06 113 ASP A O 1
ATOM 884 N N . LEU A 1 114 ? -13.358 -15.634 21.846 1.00 91.88 114 LEU A N 1
ATOM 885 C CA . LEU A 1 114 ? -12.155 -14.925 21.410 1.00 91.88 114 LEU A CA 1
ATOM 886 C C . LEU A 1 114 ? -11.118 -15.826 20.723 1.00 91.88 114 LEU A C 1
ATOM 888 O O . LEU A 1 114 ? -10.297 -15.301 19.972 1.00 91.88 114 LEU A O 1
ATOM 892 N N . GLU A 1 115 ? -11.116 -17.140 20.965 1.00 94.00 115 GLU A N 1
ATOM 893 C CA . GLU A 1 115 ? -10.182 -18.050 20.290 1.00 94.00 115 GLU A CA 1
ATOM 894 C C . GLU A 1 115 ? -10.603 -18.251 18.837 1.00 94.00 115 GLU A C 1
ATOM 896 O O . GLU A 1 115 ? -9.787 -18.041 17.940 1.00 94.00 115 GLU A O 1
ATOM 901 N N . ALA A 1 116 ? -11.892 -18.520 18.606 1.00 94.44 116 ALA A N 1
ATOM 902 C CA . ALA A 1 116 ? -12.453 -18.583 17.258 1.00 94.44 116 ALA A CA 1
ATOM 903 C C . ALA A 1 116 ? -12.247 -17.264 16.492 1.00 94.44 116 ALA A C 1
ATOM 905 O O . ALA A 1 116 ? -11.870 -17.279 15.322 1.00 94.44 116 ALA A O 1
ATOM 906 N N . LEU A 1 117 ? -12.430 -16.118 17.162 1.00 95.25 117 LEU A N 1
ATOM 907 C CA . LEU A 1 117 ? -12.181 -14.803 16.565 1.00 95.25 117 LEU A CA 1
ATOM 908 C C . LEU A 1 117 ? -10.708 -14.599 16.183 1.00 95.25 117 LEU A C 1
ATOM 910 O O . LEU A 1 117 ? -10.421 -14.054 15.119 1.00 95.25 117 LEU A O 1
ATOM 914 N N . ARG A 1 118 ? -9.768 -15.013 17.041 1.00 94.94 118 ARG A N 1
ATOM 915 C CA . ARG A 1 118 ? -8.329 -14.914 16.761 1.00 94.94 118 ARG A CA 1
ATOM 916 C C . ARG A 1 118 ? -7.937 -15.759 15.557 1.00 94.94 118 ARG A C 1
ATOM 918 O O . ARG A 1 118 ? -7.187 -15.271 14.716 1.00 94.94 118 ARG A O 1
ATOM 925 N N . ASP A 1 119 ? -8.411 -16.997 15.501 1.00 95.00 119 ASP A N 1
ATOM 926 C CA . ASP A 1 119 ? -8.048 -17.927 14.434 1.00 95.00 119 ASP A CA 1
ATOM 927 C C . ASP A 1 119 ? -8.617 -17.432 13.092 1.00 95.00 119 ASP A C 1
ATOM 929 O O . ASP A 1 119 ? -7.864 -17.270 12.134 1.00 95.00 119 ASP A O 1
ATOM 933 N N . ALA A 1 120 ? -9.888 -17.008 13.068 1.00 96.25 120 ALA A N 1
ATOM 934 C CA . ALA A 1 120 ? -10.495 -16.368 11.897 1.00 96.25 120 ALA A CA 1
ATOM 935 C C . ALA A 1 120 ? -9.758 -15.089 11.459 1.00 96.25 120 ALA A C 1
ATOM 937 O O . ALA A 1 120 ? -9.617 -14.816 10.268 1.00 96.25 120 ALA A O 1
ATOM 938 N N . TYR A 1 121 ? -9.282 -14.286 12.415 1.00 96.81 121 TYR A N 1
ATOM 939 C CA . TYR A 1 121 ? -8.521 -13.075 12.117 1.00 96.81 121 TYR A CA 1
ATOM 940 C C . TYR A 1 121 ? -7.168 -13.374 11.468 1.00 96.81 121 TYR A C 1
ATOM 942 O O . TYR A 1 121 ? -6.771 -12.683 10.529 1.00 96.81 121 TYR A O 1
ATOM 950 N N . HIS A 1 122 ? -6.451 -14.384 11.963 1.00 95.88 122 HIS A N 1
ATOM 951 C CA . HIS A 1 122 ? -5.196 -14.823 11.356 1.00 95.88 122 HIS A CA 1
ATOM 952 C C . HIS A 1 122 ? -5.427 -15.303 9.916 1.00 95.88 122 HIS A C 1
ATOM 954 O O . HIS A 1 122 ? -4.743 -14.816 9.010 1.00 95.88 122 HIS A O 1
ATOM 960 N N . ASP A 1 123 ? -6.446 -16.139 9.702 1.00 96.88 123 ASP A N 1
ATOM 961 C CA . ASP A 1 123 ? -6.812 -16.667 8.384 1.00 96.88 123 ASP A CA 1
ATOM 962 C C . ASP A 1 123 ? -7.179 -15.552 7.389 1.00 96.88 123 ASP A C 1
ATOM 964 O O . ASP A 1 123 ? -6.700 -15.556 6.254 1.00 96.88 123 ASP A O 1
ATOM 968 N N . GLU A 1 124 ? -7.957 -14.547 7.809 1.00 97.56 124 GLU A N 1
ATOM 969 C CA . GLU A 1 124 ? -8.297 -13.391 6.963 1.00 97.56 124 GLU A CA 1
ATOM 970 C C . GLU A 1 124 ? -7.055 -12.558 6.610 1.00 97.56 124 GLU A C 1
ATOM 972 O O . GLU A 1 124 ? -6.868 -12.163 5.456 1.00 97.56 124 GLU A O 1
ATOM 977 N N . VAL A 1 125 ? -6.154 -12.307 7.568 1.00 97.62 125 VAL A N 1
ATOM 978 C CA . VAL A 1 125 ? -4.901 -11.584 7.286 1.00 97.62 125 VAL A CA 1
ATOM 979 C C . VAL A 1 125 ? -4.029 -12.370 6.303 1.00 97.62 125 VAL A C 1
ATOM 981 O O . VAL A 1 125 ? -3.430 -11.771 5.404 1.00 97.62 125 VAL A O 1
ATOM 984 N N . LEU A 1 126 ? -3.968 -13.696 6.439 1.00 96.94 126 LEU A N 1
ATOM 985 C CA . LEU A 1 126 ? -3.247 -14.580 5.527 1.00 96.94 126 LEU A CA 1
ATOM 986 C C . LEU A 1 126 ? -3.851 -14.583 4.123 1.00 96.94 126 LEU A C 1
ATOM 988 O O . LEU A 1 126 ? -3.112 -14.420 3.147 1.00 96.94 126 LEU A O 1
ATOM 992 N N . ALA A 1 127 ? -5.173 -14.699 4.018 1.00 97.31 127 ALA A N 1
ATOM 993 C CA . ALA A 1 127 ? -5.893 -14.678 2.752 1.00 97.31 127 ALA A CA 1
ATOM 994 C C . ALA A 1 127 ? -5.755 -13.329 2.025 1.00 97.31 127 ALA A C 1
ATOM 996 O O . ALA A 1 127 ? -5.579 -13.302 0.806 1.00 97.31 127 ALA A O 1
ATOM 997 N N . ALA A 1 128 ? -5.772 -12.213 2.760 1.00 97.38 128 ALA A N 1
ATOM 998 C CA . ALA A 1 128 ? -5.669 -10.864 2.204 1.00 97.38 128 ALA A CA 1
ATOM 999 C C . ALA A 1 128 ? -4.224 -10.401 1.926 1.00 97.38 128 ALA A C 1
ATOM 1001 O O . ALA A 1 128 ? -4.016 -9.394 1.241 1.00 97.38 128 ALA A O 1
ATOM 1002 N N . LEU A 1 129 ? -3.208 -11.121 2.418 1.00 96.44 129 LEU A N 1
ATOM 1003 C CA . LEU A 1 129 ? -1.801 -10.738 2.278 1.00 96.44 129 LEU A CA 1
ATOM 1004 C C . LEU A 1 129 ? -1.344 -10.516 0.817 1.00 96.44 129 LEU A C 1
ATOM 1006 O O . LEU A 1 129 ? -0.614 -9.550 0.582 1.00 96.44 129 LEU A O 1
ATOM 1010 N N . PRO A 1 130 ? -1.733 -11.337 -0.184 1.00 95.88 130 PRO A N 1
ATOM 1011 C CA . PRO A 1 130 ? -1.395 -11.066 -1.580 1.00 95.88 130 PRO A CA 1
ATOM 1012 C C . PRO A 1 130 ? -1.911 -9.706 -2.064 1.00 95.88 130 PRO A C 1
ATOM 1014 O O . PRO A 1 130 ? -1.172 -8.983 -2.730 1.00 95.88 130 PRO A O 1
ATOM 1017 N N . ASP A 1 131 ? -3.137 -9.328 -1.708 1.00 96.00 131 ASP A N 1
ATOM 1018 C CA . ASP A 1 131 ? -3.728 -8.056 -2.138 1.00 96.00 131 ASP A CA 1
ATOM 1019 C C . ASP A 1 131 ? -3.053 -6.871 -1.439 1.00 96.00 131 ASP A C 1
ATOM 1021 O O . ASP A 1 131 ? -2.828 -5.821 -2.043 1.00 96.00 131 ASP A O 1
ATOM 1025 N N . LEU A 1 132 ? -2.620 -7.057 -0.189 1.00 96.06 132 LEU A N 1
ATOM 1026 C CA . LEU A 1 132 ? -1.829 -6.054 0.515 1.00 96.06 132 LEU A CA 1
ATOM 1027 C C . LEU A 1 132 ? -0.531 -5.721 -0.251 1.00 96.06 132 LEU A C 1
ATOM 1029 O O . LEU A 1 132 ? -0.189 -4.545 -0.406 1.00 96.06 132 LEU A O 1
ATOM 1033 N N . TYR A 1 133 ? 0.147 -6.729 -0.813 1.00 94.81 133 TYR A N 1
ATOM 1034 C CA . TYR A 1 133 ? 1.320 -6.526 -1.672 1.00 94.81 133 TYR A CA 1
ATOM 1035 C C . TYR A 1 133 ? 0.946 -5.975 -3.060 1.00 94.81 133 TYR A C 1
ATOM 1037 O O . TYR A 1 133 ? 1.406 -4.902 -3.446 1.00 94.81 133 TYR A O 1
ATOM 1045 N N . PHE A 1 134 ? 0.098 -6.681 -3.807 1.00 93.94 134 PHE A N 1
ATOM 1046 C CA . PHE A 1 134 ? -0.065 -6.483 -5.255 1.00 93.94 134 PHE A CA 1
ATOM 1047 C C . PHE A 1 134 ? -1.376 -5.820 -5.667 1.00 93.94 134 PHE A C 1
ATOM 1049 O O . PHE A 1 134 ? -1.465 -5.317 -6.783 1.00 93.94 134 PHE A O 1
ATOM 1056 N N . GLY A 1 135 ? -2.380 -5.839 -4.794 1.00 92.25 135 GLY A N 1
ATOM 1057 C CA . GLY A 1 135 ? -3.709 -5.319 -5.081 1.00 92.25 135 GLY A CA 1
ATOM 1058 C C . GLY A 1 135 ? -3.705 -3.815 -5.324 1.00 92.25 135 GLY A C 1
ATOM 1059 O O . GLY A 1 135 ? -2.848 -3.082 -4.813 1.00 92.25 135 GLY A O 1
ATOM 1060 N N . GLU A 1 136 ? -4.691 -3.381 -6.102 1.00 91.56 136 GLU A N 1
ATOM 1061 C CA . GLU A 1 136 ? -5.053 -1.976 -6.260 1.00 91.56 136 GLU A CA 1
ATOM 1062 C C . GLU A 1 136 ? -5.537 -1.378 -4.930 1.00 91.56 136 GLU A C 1
ATOM 1064 O O . GLU A 1 136 ? -5.779 -2.096 -3.954 1.00 91.56 136 GLU A O 1
ATOM 1069 N N . ALA A 1 137 ? -5.650 -0.051 -4.877 1.00 91.31 137 ALA A N 1
ATOM 1070 C CA . ALA A 1 137 ? -6.144 0.622 -3.684 1.00 91.31 137 ALA A CA 1
ATOM 1071 C C . ALA A 1 137 ? -7.600 0.212 -3.398 1.00 91.31 137 ALA A C 1
ATOM 1073 O O . ALA A 1 137 ? -8.477 0.370 -4.243 1.00 91.31 137 ALA A O 1
ATOM 1074 N N . ASP A 1 138 ? -7.841 -0.269 -2.183 1.00 93.50 138 ASP A N 1
ATOM 1075 C CA . ASP A 1 138 ? -9.150 -0.633 -1.651 1.00 93.50 138 ASP A CA 1
ATOM 1076 C C . ASP A 1 138 ? -9.231 -0.091 -0.220 1.00 93.50 138 ASP A C 1
ATOM 1078 O O . ASP A 1 138 ? -8.765 -0.705 0.749 1.00 93.50 138 ASP A O 1
ATOM 1082 N N . LEU A 1 139 ? -9.792 1.114 -0.099 1.00 88.69 139 LEU A N 1
ATOM 1083 C CA . LEU A 1 139 ? -9.888 1.821 1.176 1.00 88.69 139 LEU A CA 1
ATOM 1084 C C . LEU A 1 139 ? -10.795 1.088 2.168 1.00 88.69 139 LEU A C 1
ATOM 1086 O O . LEU A 1 139 ? -10.523 1.141 3.367 1.00 88.69 139 LEU A O 1
ATOM 1090 N N . ALA A 1 140 ? -11.811 0.360 1.697 1.00 89.25 140 ALA A N 1
ATOM 1091 C CA . ALA A 1 140 ? -12.693 -0.428 2.556 1.00 89.25 140 ALA A CA 1
ATOM 1092 C C . ALA A 1 140 ? -11.940 -1.600 3.201 1.00 89.25 140 ALA A C 1
ATOM 1094 O O . ALA A 1 140 ? -12.176 -1.935 4.363 1.00 89.25 140 ALA A O 1
ATOM 1095 N N . ARG A 1 141 ? -10.964 -2.178 2.488 1.00 92.94 141 ARG A N 1
ATOM 1096 C CA . ARG A 1 141 ? -10.090 -3.226 3.033 1.00 92.94 141 ARG A CA 1
ATOM 1097 C C . ARG A 1 141 ? -8.862 -2.703 3.781 1.00 92.94 141 ARG A C 1
ATOM 1099 O O . ARG A 1 141 ? -8.189 -3.489 4.449 1.00 92.94 141 ARG A O 1
ATOM 1106 N N . GLY A 1 142 ? -8.586 -1.401 3.702 1.00 93.06 142 GLY A N 1
ATOM 1107 C CA . GLY A 1 142 ? -7.371 -0.779 4.238 1.00 93.06 142 GLY A CA 1
ATOM 1108 C C . GLY A 1 142 ? -6.133 -1.063 3.384 1.00 93.06 142 GLY A C 1
ATOM 1109 O O . GLY A 1 142 ? -5.012 -1.055 3.886 1.00 93.06 142 GLY A O 1
ATOM 1110 N N . ILE A 1 143 ? -6.322 -1.354 2.096 1.00 95.31 143 ILE A N 1
ATOM 1111 C CA . ILE A 1 143 ? -5.241 -1.567 1.135 1.00 95.31 143 ILE A CA 1
ATOM 1112 C C . ILE A 1 143 ? -4.969 -0.240 0.435 1.00 95.31 143 ILE A C 1
ATOM 1114 O O . ILE A 1 143 ? -5.810 0.299 -0.280 1.00 95.31 143 ILE A O 1
ATOM 1118 N N . HIS A 1 144 ? -3.765 0.288 0.635 1.00 92.31 144 HIS A N 1
ATOM 1119 C CA . HIS A 1 144 ? -3.392 1.623 0.177 1.00 92.31 144 HIS A CA 1
ATOM 1120 C C . HIS A 1 144 ? -2.310 1.573 -0.901 1.00 92.31 144 HIS A C 1
ATOM 1122 O O . HIS A 1 144 ? -1.347 0.810 -0.806 1.00 92.31 144 HIS A O 1
ATOM 1128 N N . GLY A 1 145 ? -2.429 2.458 -1.892 1.00 89.19 145 GLY A N 1
ATOM 1129 C CA . GLY A 1 145 ? -1.412 2.642 -2.930 1.00 89.19 145 GLY A CA 1
ATOM 1130 C C . GLY A 1 145 ? -1.466 1.611 -4.054 1.00 89.19 145 GLY A C 1
ATOM 1131 O O . GLY A 1 145 ? -2.338 0.749 -4.088 1.00 89.19 145 GLY A O 1
ATOM 1132 N N . ASN A 1 146 ? -0.509 1.707 -4.976 1.00 88.56 146 ASN A N 1
ATOM 1133 C CA . ASN A 1 146 ? -0.409 0.832 -6.140 1.00 88.56 146 ASN A CA 1
ATOM 1134 C C . ASN A 1 146 ? 1.059 0.439 -6.368 1.00 88.56 146 ASN A C 1
ATOM 1136 O O . ASN A 1 146 ? 1.952 1.291 -6.375 1.00 88.56 146 ASN A O 1
ATOM 1140 N N . ILE A 1 147 ? 1.309 -0.855 -6.599 1.00 90.38 147 ILE A N 1
ATOM 1141 C CA . ILE A 1 147 ? 2.653 -1.396 -6.839 1.00 90.38 147 ILE A CA 1
ATOM 1142 C C . ILE A 1 147 ? 3.378 -0.719 -8.013 1.00 90.38 147 ILE A C 1
ATOM 1144 O O . ILE A 1 147 ? 4.603 -0.619 -8.000 1.00 90.38 147 ILE A O 1
ATOM 1148 N N . ARG A 1 148 ? 2.649 -0.167 -8.991 1.00 90.81 148 ARG A N 1
ATOM 1149 C CA . ARG A 1 148 ? 3.197 0.586 -10.130 1.00 90.81 148 ARG A CA 1
ATOM 1150 C C . ARG A 1 148 ? 4.120 1.718 -9.691 1.00 90.81 148 ARG A C 1
ATOM 1152 O O . ARG A 1 148 ? 5.150 1.913 -10.324 1.00 90.81 148 ARG A O 1
ATOM 1159 N N . GLY A 1 149 ? 3.832 2.404 -8.578 1.00 86.00 149 GLY A N 1
ATOM 1160 C CA . GLY A 1 149 ? 4.706 3.457 -8.040 1.00 86.00 149 GLY A CA 1
ATOM 1161 C C . GLY A 1 149 ? 6.093 2.950 -7.616 1.00 86.00 149 GLY A C 1
ATOM 1162 O O . GLY A 1 149 ? 7.080 3.690 -7.658 1.00 86.00 149 GLY A O 1
ATOM 1163 N N . MET A 1 150 ? 6.188 1.662 -7.287 1.00 87.31 150 MET A N 1
ATOM 1164 C CA . MET A 1 150 ? 7.409 0.945 -6.899 1.00 87.31 150 MET A CA 1
ATOM 1165 C C . MET A 1 150 ? 8.161 0.390 -8.119 1.00 87.31 150 MET A C 1
ATOM 1167 O O . MET A 1 150 ? 9.329 0.024 -8.030 1.00 87.31 150 MET A O 1
ATOM 1171 N N . LEU A 1 151 ? 7.515 0.365 -9.287 1.00 90.12 151 LEU A N 1
ATOM 1172 C CA . LEU A 1 151 ? 8.049 -0.143 -10.551 1.00 90.12 151 LEU A CA 1
ATOM 1173 C C . LEU A 1 151 ? 8.495 0.999 -11.485 1.00 90.12 151 LEU A C 1
ATOM 1175 O O . LEU A 1 151 ? 8.368 0.924 -12.706 1.00 90.12 151 LEU A O 1
ATOM 1179 N N . THR A 1 152 ? 9.023 2.078 -10.900 1.00 88.38 152 THR A N 1
ATOM 1180 C CA . THR A 1 152 ? 9.447 3.311 -11.598 1.00 88.38 152 THR A CA 1
ATOM 1181 C C . THR A 1 152 ? 10.968 3.516 -11.598 1.00 88.38 152 THR A C 1
ATOM 1183 O O . THR A 1 152 ? 11.478 4.570 -11.990 1.00 88.38 152 THR A O 1
ATOM 1186 N N . PHE A 1 153 ? 11.730 2.512 -11.154 1.00 87.69 153 PHE A N 1
ATOM 1187 C CA . PHE A 1 153 ? 13.186 2.581 -11.092 1.00 87.69 153 PHE A CA 1
ATOM 1188 C C . PHE A 1 153 ? 13.824 2.464 -12.483 1.00 87.69 153 PHE A C 1
ATOM 1190 O O . PHE A 1 153 ? 13.371 1.705 -13.331 1.00 87.69 153 PHE A O 1
ATOM 1197 N N . TYR A 1 154 ? 14.904 3.215 -12.718 1.00 84.88 154 TYR A N 1
ATOM 1198 C CA . TYR A 1 154 ? 15.518 3.370 -14.049 1.00 84.88 154 TYR A CA 1
ATOM 1199 C C . TYR A 1 154 ? 16.999 2.952 -14.109 1.00 84.88 154 TYR A C 1
ATOM 1201 O O . TYR A 1 154 ? 17.720 3.291 -15.052 1.00 84.88 154 TYR A O 1
ATOM 1209 N N . LYS A 1 155 ? 17.485 2.253 -13.080 1.00 82.06 155 LYS A N 1
ATOM 1210 C CA . LYS A 1 155 ? 18.819 1.631 -13.040 1.00 82.06 155 LYS A CA 1
ATOM 1211 C C . LYS A 1 155 ? 18.659 0.131 -12.813 1.00 82.06 155 LYS A C 1
ATOM 1213 O O . LYS A 1 155 ? 17.810 -0.255 -12.022 1.00 82.06 155 LYS A O 1
ATOM 1218 N N . CYS A 1 156 ? 19.420 -0.707 -13.516 1.00 74.56 156 CYS A N 1
ATOM 1219 C CA . CYS A 1 156 ? 19.370 -2.167 -13.333 1.00 74.56 156 CYS A CA 1
ATOM 1220 C C . CYS A 1 156 ? 20.390 -2.674 -12.308 1.00 74.56 156 CYS A C 1
ATOM 1222 O O . CYS A 1 156 ? 20.142 -3.649 -11.611 1.00 74.56 156 CYS A O 1
ATOM 1224 N N . ASN A 1 157 ? 21.522 -1.980 -12.160 1.00 69.06 157 ASN A N 1
ATOM 1225 C CA . ASN A 1 157 ? 22.627 -2.400 -11.298 1.00 69.06 157 ASN A CA 1
ATOM 1226 C C . ASN A 1 157 ? 22.375 -2.178 -9.795 1.00 69.06 157 ASN A C 1
ATOM 1228 O O . ASN A 1 157 ? 23.287 -2.340 -8.985 1.00 69.06 157 ASN A O 1
ATOM 1232 N N . ILE A 1 158 ? 21.166 -1.762 -9.427 1.00 72.50 158 ILE A N 1
ATOM 1233 C CA . ILE A 1 158 ? 20.753 -1.478 -8.057 1.00 72.50 158 ILE A CA 1
ATOM 1234 C C . ILE A 1 158 ? 19.467 -2.244 -7.831 1.00 72.50 158 ILE A C 1
ATOM 1236 O O . ILE A 1 158 ? 18.536 -2.135 -8.627 1.00 72.50 158 ILE A O 1
ATOM 1240 N N . GLU A 1 159 ? 19.434 -3.025 -6.758 1.00 70.44 159 GLU A N 1
ATOM 1241 C CA . GLU A 1 159 ? 18.230 -3.748 -6.373 1.00 70.44 159 GLU A CA 1
ATOM 1242 C C . GLU A 1 159 ? 17.110 -2.726 -6.094 1.00 70.44 159 GLU A C 1
ATOM 1244 O O . GLU A 1 159 ? 17.314 -1.815 -5.291 1.00 70.44 159 GLU A O 1
ATOM 1249 N N . PRO A 1 160 ? 15.953 -2.814 -6.768 1.00 69.75 160 PRO A N 1
ATOM 1250 C CA . PRO A 1 160 ? 14.793 -2.017 -6.461 1.00 69.75 160 PRO A CA 1
ATOM 1251 C C . PRO A 1 160 ? 14.206 -2.491 -5.134 1.00 69.75 160 PRO A C 1
ATOM 1253 O O . PRO A 1 160 ? 14.050 -3.682 -4.850 1.00 69.75 160 PRO A O 1
ATOM 1256 N N . PHE A 1 161 ? 13.876 -1.520 -4.303 1.00 69.69 161 PHE A N 1
ATOM 1257 C CA . PHE A 1 161 ? 13.156 -1.749 -3.069 1.00 69.69 161 PHE A CA 1
ATOM 1258 C C . PHE A 1 161 ? 11.674 -1.936 -3.361 1.00 69.69 161 PHE A C 1
ATOM 1260 O O . PHE A 1 161 ? 11.159 -1.208 -4.211 1.00 69.69 161 PHE A O 1
ATOM 1267 N N . PRO A 1 162 ? 10.946 -2.815 -2.649 1.00 67.62 162 PRO A N 1
ATOM 1268 C CA . PRO A 1 162 ? 11.315 -3.825 -1.659 1.00 67.62 162 PRO A CA 1
ATOM 1269 C C . PRO A 1 162 ? 10.895 -5.222 -2.157 1.00 67.62 162 PRO A C 1
ATOM 1271 O O . PRO A 1 162 ? 9.97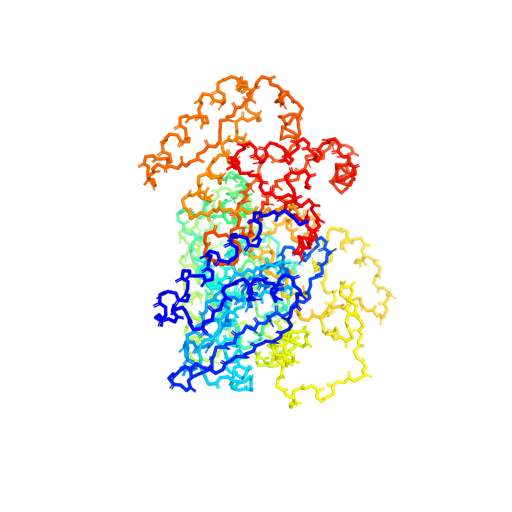0 -5.835 -1.631 1.00 67.62 162 PRO A O 1
ATOM 1274 N N . THR A 1 163 ? 11.539 -5.781 -3.181 1.00 73.44 163 THR A N 1
ATOM 1275 C CA . THR A 1 163 ? 11.168 -7.147 -3.621 1.00 73.44 163 THR A CA 1
ATOM 1276 C C . THR A 1 163 ? 11.574 -8.224 -2.606 1.00 73.44 163 THR A C 1
ATOM 1278 O O . THR A 1 163 ? 11.030 -9.322 -2.612 1.00 73.44 163 THR A O 1
ATOM 1281 N N . PHE A 1 164 ? 12.497 -7.910 -1.694 1.00 79.62 164 PHE A N 1
ATOM 1282 C CA . PHE A 1 164 ? 13.070 -8.848 -0.724 1.00 79.62 164 PHE A CA 1
ATOM 1283 C C . PHE A 1 164 ? 12.255 -9.070 0.558 1.00 79.62 164 PHE A C 1
ATOM 1285 O O . PHE A 1 164 ? 12.633 -9.903 1.376 1.00 79.62 164 PHE A O 1
ATOM 1292 N N . ILE A 1 165 ? 11.155 -8.340 0.757 1.00 87.12 165 ILE A N 1
ATOM 1293 C CA . ILE A 1 165 ? 10.156 -8.616 1.812 1.00 87.12 165 ILE A CA 1
ATOM 1294 C C . ILE A 1 165 ? 8.989 -9.452 1.269 1.00 87.12 165 ILE A C 1
ATOM 1296 O O . ILE A 1 165 ? 8.186 -9.957 2.045 1.00 87.12 165 ILE A O 1
ATOM 1300 N N . VAL A 1 166 ? 8.882 -9.611 -0.053 1.00 91.81 166 VAL A N 1
ATOM 1301 C CA . VAL A 1 166 ? 7.807 -10.380 -0.684 1.00 91.81 166 VAL A CA 1
ATOM 1302 C C . VAL A 1 166 ? 8.133 -11.875 -0.586 1.00 91.81 166 VAL A C 1
ATOM 1304 O O . VAL A 1 166 ? 9.218 -12.268 -1.028 1.00 91.81 166 VAL A O 1
ATOM 1307 N N . PRO A 1 167 ? 7.232 -12.718 -0.042 1.00 93.50 167 PRO A N 1
ATOM 1308 C CA . PRO A 1 167 ? 7.407 -14.168 -0.014 1.00 93.50 167 PRO A CA 1
ATOM 1309 C C . PRO A 1 167 ? 7.710 -14.750 -1.392 1.00 93.50 167 PRO A C 1
ATOM 1311 O O . PRO A 1 167 ? 7.018 -14.441 -2.361 1.00 93.50 167 PRO A O 1
ATOM 1314 N N . GLN A 1 168 ? 8.680 -15.660 -1.475 1.00 93.69 168 GLN A N 1
ATOM 1315 C CA . GLN A 1 168 ? 9.007 -16.383 -2.709 1.00 93.69 168 GLN A CA 1
ATOM 1316 C C . GLN A 1 168 ? 7.790 -17.123 -3.294 1.00 93.69 168 GLN A C 1
ATOM 1318 O O . GLN A 1 168 ? 7.661 -17.222 -4.513 1.00 93.69 168 GLN A O 1
ATOM 1323 N N . ALA A 1 169 ? 6.859 -17.571 -2.443 1.00 95.06 169 ALA A N 1
ATOM 1324 C CA . ALA A 1 169 ? 5.585 -18.164 -2.857 1.00 95.06 169 ALA A CA 1
ATOM 1325 C C . ALA A 1 169 ? 4.748 -17.243 -3.771 1.00 95.06 169 ALA A C 1
ATOM 1327 O O . ALA A 1 169 ? 3.903 -17.713 -4.524 1.00 95.06 169 ALA A O 1
ATOM 1328 N N . TYR A 1 170 ? 4.997 -15.931 -3.741 1.00 96.06 170 TYR A N 1
ATOM 1329 C CA . TYR A 1 170 ? 4.324 -14.941 -4.579 1.00 96.06 170 TYR A CA 1
ATOM 1330 C C . TYR A 1 170 ? 5.124 -14.530 -5.819 1.00 96.06 170 TYR A C 1
ATOM 1332 O O . TYR A 1 170 ? 4.765 -13.548 -6.467 1.00 96.06 170 TYR A O 1
ATOM 1340 N N . LEU A 1 171 ? 6.178 -15.270 -6.191 1.00 95.88 171 LEU A N 1
ATOM 1341 C CA . LEU A 1 171 ? 6.974 -14.980 -7.388 1.00 95.88 171 LEU A CA 1
ATOM 1342 C C . LEU A 1 171 ? 6.091 -14.850 -8.636 1.00 95.88 171 LEU A C 1
ATOM 1344 O O . LEU A 1 171 ? 6.194 -13.852 -9.340 1.00 95.88 171 LEU A O 1
ATOM 1348 N N . GLY A 1 172 ? 5.178 -15.798 -8.874 1.00 96.31 172 GLY A N 1
ATOM 1349 C CA . GLY A 1 172 ? 4.278 -15.739 -10.031 1.00 96.31 172 GLY A CA 1
ATOM 1350 C C . GLY A 1 172 ? 3.426 -14.465 -10.066 1.00 96.31 172 GLY A C 1
ATOM 1351 O O . GLY A 1 172 ? 3.363 -13.800 -11.094 1.00 96.31 172 GLY A O 1
ATOM 1352 N N . ARG A 1 173 ? 2.857 -14.057 -8.921 1.00 95.56 173 ARG A N 1
ATOM 1353 C CA . ARG A 1 173 ? 2.067 -12.815 -8.805 1.00 95.56 173 ARG A CA 1
ATOM 1354 C C . ARG A 1 173 ? 2.909 -11.563 -9.056 1.00 95.56 173 ARG A C 1
ATOM 1356 O O . ARG A 1 173 ? 2.448 -10.647 -9.728 1.00 95.56 173 ARG A O 1
ATOM 1363 N N . MET A 1 174 ? 4.147 -11.536 -8.559 1.00 94.56 174 MET A N 1
ATOM 1364 C CA . MET A 1 174 ? 5.083 -10.436 -8.810 1.00 94.56 174 MET A CA 1
ATOM 1365 C C . MET A 1 174 ? 5.427 -10.315 -10.301 1.00 94.56 174 MET A C 1
ATOM 1367 O O . MET A 1 174 ? 5.454 -9.204 -10.826 1.00 94.56 174 MET A O 1
ATOM 1371 N N . LEU A 1 175 ? 5.672 -11.439 -10.984 1.00 95.88 175 LEU A N 1
ATOM 1372 C CA . LEU A 1 175 ? 5.968 -11.442 -12.419 1.00 95.88 175 LEU A CA 1
ATOM 1373 C C . LEU A 1 175 ? 4.775 -10.949 -13.240 1.00 95.88 175 LEU A C 1
ATOM 1375 O O . LEU A 1 175 ? 4.961 -10.102 -14.105 1.00 95.88 175 LEU A O 1
ATOM 1379 N N . VAL A 1 176 ? 3.557 -11.399 -12.924 1.00 95.25 176 VAL A N 1
ATOM 1380 C CA . VAL A 1 176 ? 2.335 -10.911 -13.585 1.00 95.25 176 VAL A CA 1
ATOM 1381 C C . VAL A 1 176 ? 2.167 -9.404 -13.371 1.00 95.25 176 VAL A C 1
ATOM 1383 O O . VAL A 1 176 ? 2.052 -8.664 -14.343 1.00 95.25 176 VAL A O 1
ATOM 1386 N N . ALA A 1 177 ? 2.281 -8.916 -12.130 1.00 94.56 177 ALA A N 1
ATOM 1387 C CA . ALA A 1 177 ? 2.162 -7.486 -11.832 1.00 94.56 177 ALA A CA 1
ATOM 1388 C C . ALA A 1 177 ? 3.218 -6.633 -12.565 1.00 94.56 177 ALA A C 1
ATOM 1390 O O . ALA A 1 177 ? 2.912 -5.559 -13.089 1.00 94.56 177 ALA A O 1
ATOM 1391 N N . ALA A 1 178 ? 4.466 -7.108 -12.634 1.00 94.81 178 ALA A N 1
ATOM 1392 C CA . ALA A 1 178 ? 5.526 -6.442 -13.387 1.00 94.81 178 ALA A CA 1
ATOM 1393 C C . ALA A 1 178 ? 5.291 -6.501 -14.906 1.00 94.81 178 ALA A C 1
ATOM 1395 O O . ALA A 1 178 ? 5.601 -5.537 -15.608 1.00 94.81 178 ALA A O 1
ATOM 1396 N N . GLY A 1 179 ? 4.752 -7.610 -15.416 1.00 96.31 179 GLY A N 1
ATOM 1397 C CA . GLY A 1 179 ? 4.393 -7.807 -16.820 1.00 96.31 179 GLY A CA 1
ATOM 1398 C C . GLY A 1 179 ? 3.270 -6.885 -17.283 1.00 96.31 179 GLY A C 1
ATOM 1399 O O . GLY A 1 179 ? 3.429 -6.177 -18.277 1.00 96.31 179 GLY A O 1
ATOM 1400 N N . ASP A 1 180 ? 2.183 -6.800 -16.521 1.00 95.50 180 ASP A N 1
ATOM 1401 C CA . ASP A 1 180 ? 1.064 -5.897 -16.811 1.00 95.50 180 ASP A CA 1
ATOM 1402 C C . ASP A 1 180 ? 1.503 -4.434 -16.803 1.00 95.50 180 ASP A C 1
ATOM 1404 O O . ASP A 1 180 ? 1.117 -3.633 -17.666 1.00 95.50 180 ASP A O 1
ATOM 1408 N N . TRP A 1 181 ? 2.386 -4.083 -15.866 1.00 95.56 181 TRP A N 1
ATOM 1409 C CA . TRP A 1 181 ? 2.966 -2.753 -15.858 1.00 95.56 181 TRP A CA 1
ATOM 1410 C C . TRP A 1 181 ? 3.859 -2.512 -17.075 1.00 95.56 181 TRP A C 1
ATOM 1412 O O . TRP A 1 181 ? 3.735 -1.478 -17.726 1.00 95.56 181 TRP A O 1
ATOM 1422 N N . LEU A 1 182 ? 4.705 -3.478 -17.442 1.00 96.44 182 LEU A N 1
ATOM 1423 C CA . LEU A 1 182 ? 5.536 -3.398 -18.642 1.00 96.44 182 LEU A CA 1
ATOM 1424 C C . LEU A 1 182 ? 4.706 -3.162 -19.904 1.00 96.44 182 LEU A C 1
ATOM 1426 O O . LEU A 1 182 ? 5.061 -2.258 -20.657 1.00 96.44 182 LEU A O 1
ATOM 1430 N N . ARG A 1 183 ? 3.603 -3.900 -20.110 1.00 96.56 183 ARG A N 1
ATOM 1431 C CA . ARG A 1 183 ? 2.667 -3.694 -21.236 1.00 96.56 183 ARG A CA 1
ATOM 1432 C C . ARG A 1 183 ? 2.165 -2.258 -21.296 1.00 96.56 183 ARG A C 1
ATOM 1434 O O . ARG A 1 183 ? 2.218 -1.624 -22.346 1.00 96.56 183 ARG A O 1
ATOM 1441 N N . THR A 1 184 ? 1.732 -1.738 -20.151 1.00 95.94 184 THR A N 1
ATOM 1442 C CA . THR A 1 184 ? 1.226 -0.367 -20.044 1.00 95.94 184 THR A CA 1
ATOM 1443 C C . THR A 1 184 ? 2.320 0.653 -20.383 1.00 95.94 184 THR A C 1
ATOM 1445 O O . THR A 1 184 ? 2.097 1.579 -21.158 1.00 95.94 184 THR A O 1
ATOM 1448 N N . VAL A 1 185 ? 3.532 0.464 -19.855 1.00 95.88 185 VAL A N 1
ATOM 1449 C CA . VAL A 1 185 ? 4.648 1.402 -20.031 1.00 95.88 185 VAL A CA 1
ATOM 1450 C C . VAL A 1 185 ? 5.225 1.374 -21.448 1.00 95.88 185 VAL A C 1
ATOM 1452 O O . VAL A 1 185 ? 5.707 2.397 -21.934 1.00 95.88 185 VAL A O 1
ATOM 1455 N N . VAL A 1 186 ? 5.220 0.234 -22.142 1.00 95.62 186 VAL A N 1
ATOM 1456 C CA . VAL A 1 186 ? 5.666 0.181 -23.547 1.00 95.62 186 VAL A CA 1
ATOM 1457 C C . VAL A 1 186 ? 4.604 0.683 -24.525 1.00 95.62 186 VAL A C 1
ATOM 1459 O O . VAL A 1 186 ? 4.986 1.089 -25.617 1.00 95.62 186 VAL A O 1
ATOM 1462 N N . GLY A 1 187 ? 3.327 0.728 -24.131 1.00 93.25 187 GLY A N 1
ATOM 1463 C CA . GLY A 1 187 ? 2.205 1.188 -24.956 1.00 93.25 187 GLY A CA 1
ATOM 1464 C C . GLY A 1 187 ? 2.118 2.707 -25.160 1.00 93.25 187 GLY A C 1
ATOM 1465 O O . GLY A 1 187 ? 2.908 3.477 -24.620 1.00 93.25 187 GLY A O 1
ATOM 1466 N N . GLU A 1 188 ? 1.147 3.162 -25.950 1.00 90.88 188 GLU A N 1
ATOM 1467 C CA . GLU A 1 188 ? 1.046 4.563 -26.400 1.00 90.88 188 GLU A CA 1
ATOM 1468 C C . GLU A 1 188 ? 0.988 5.578 -25.247 1.00 90.88 188 GLU A C 1
ATOM 1470 O O . GLU A 1 188 ? 1.715 6.567 -25.276 1.00 90.88 188 GLU A O 1
ATOM 1475 N N . THR A 1 189 ? 0.226 5.286 -24.189 1.00 93.19 189 THR A N 1
ATOM 1476 C CA . THR A 1 189 ? 0.049 6.159 -23.010 1.00 93.19 189 THR A CA 1
ATOM 1477 C C . THR A 1 189 ? 1.152 6.003 -21.956 1.00 93.19 189 THR A C 1
ATOM 1479 O O . THR A 1 189 ? 0.964 6.347 -20.787 1.00 93.19 189 THR A O 1
ATOM 1482 N N . GLY A 1 190 ? 2.276 5.377 -22.322 1.00 93.31 190 GLY A N 1
ATOM 1483 C CA . GLY A 1 190 ? 3.330 4.985 -21.389 1.00 93.31 190 GLY A CA 1
ATOM 1484 C C . GLY A 1 190 ? 3.965 6.161 -20.642 1.00 93.31 190 GLY A C 1
ATOM 1485 O O . GLY A 1 190 ? 4.372 5.997 -19.493 1.00 93.31 190 GLY A O 1
ATOM 1486 N N . ASP A 1 191 ? 4.033 7.342 -21.258 1.00 94.12 191 ASP A N 1
ATOM 1487 C CA . ASP A 1 191 ? 4.653 8.528 -20.658 1.00 94.12 191 ASP A CA 1
ATOM 1488 C C . ASP A 1 191 ? 3.760 9.111 -19.551 1.00 94.12 191 ASP A C 1
ATOM 1490 O O . ASP A 1 191 ? 4.237 9.379 -18.446 1.00 94.12 191 ASP A O 1
ATOM 1494 N N . GLU A 1 192 ? 2.459 9.240 -19.813 1.00 94.38 192 GLU A N 1
ATOM 1495 C CA . GLU A 1 192 ? 1.466 9.795 -18.892 1.00 94.38 192 GLU A CA 1
ATOM 1496 C C . GLU A 1 192 ? 1.260 8.891 -17.676 1.00 94.38 192 GLU A C 1
ATOM 1498 O O . GLU A 1 192 ? 1.296 9.356 -16.534 1.00 94.38 192 GLU A O 1
ATOM 1503 N N . VAL A 1 193 ? 1.107 7.581 -17.895 1.00 94.12 193 VAL A N 1
ATOM 1504 C CA . VAL A 1 193 ? 0.923 6.625 -16.791 1.00 94.12 193 VAL A CA 1
ATOM 1505 C C . VAL A 1 193 ? 2.180 6.522 -15.929 1.00 94.12 193 VAL A C 1
ATOM 1507 O O . VAL A 1 193 ? 2.076 6.414 -14.706 1.00 94.12 193 VAL A O 1
ATOM 1510 N N . LEU A 1 194 ? 3.378 6.596 -16.530 1.00 92.38 194 LEU A N 1
ATOM 1511 C CA . LEU A 1 194 ? 4.633 6.648 -15.778 1.00 92.38 194 LEU A CA 1
ATOM 1512 C C . LEU A 1 194 ? 4.727 7.926 -14.950 1.00 92.38 194 LEU A C 1
ATOM 1514 O O . LEU A 1 194 ? 5.146 7.863 -13.795 1.00 92.38 194 LEU A O 1
ATOM 1518 N N . ALA A 1 195 ? 4.358 9.069 -15.526 1.00 89.56 195 ALA A N 1
ATOM 1519 C CA . ALA A 1 195 ? 4.352 10.353 -14.839 1.00 89.56 195 ALA A CA 1
ATOM 1520 C C . ALA A 1 195 ? 3.436 10.320 -13.612 1.00 89.56 195 ALA A C 1
ATOM 1522 O O . ALA A 1 195 ? 3.855 10.718 -12.524 1.00 89.56 195 ALA A O 1
ATOM 1523 N N . GLN A 1 196 ? 2.237 9.752 -13.761 1.00 88.38 196 GLN A N 1
ATOM 1524 C CA . GLN A 1 196 ? 1.286 9.563 -12.670 1.00 88.38 196 GLN A CA 1
ATOM 1525 C C . GLN A 1 196 ? 1.833 8.609 -11.596 1.00 88.38 196 GLN A C 1
ATOM 1527 O O . GLN A 1 196 ? 1.884 8.969 -10.422 1.00 88.38 196 GLN A O 1
ATOM 1532 N N . ALA A 1 197 ? 2.306 7.418 -11.982 1.00 88.94 197 ALA A N 1
ATOM 1533 C CA . ALA A 1 197 ? 2.804 6.413 -11.038 1.00 88.94 197 ALA A CA 1
ATOM 1534 C C . ALA A 1 197 ? 4.058 6.881 -10.279 1.00 88.94 197 ALA A C 1
ATOM 1536 O O . ALA A 1 197 ? 4.190 6.654 -9.076 1.00 88.94 197 ALA A O 1
ATOM 1537 N N . ALA A 1 198 ? 4.984 7.554 -10.967 1.00 83.31 198 ALA A N 1
ATOM 1538 C CA . ALA A 1 198 ? 6.198 8.097 -10.364 1.00 83.31 198 ALA A CA 1
ATOM 1539 C C . ALA A 1 198 ? 5.974 9.459 -9.688 1.00 83.31 198 ALA A C 1
ATOM 1541 O O . ALA A 1 198 ? 6.859 9.913 -8.958 1.00 83.31 198 ALA A O 1
ATOM 1542 N N . ARG A 1 199 ? 4.818 10.101 -9.906 1.00 80.50 199 ARG A N 1
ATOM 1543 C CA . ARG A 1 199 ? 4.480 11.476 -9.501 1.00 80.50 199 ARG A CA 1
ATOM 1544 C C . ARG A 1 199 ? 5.588 12.459 -9.883 1.00 80.50 199 ARG A C 1
ATOM 1546 O O . ARG A 1 199 ? 6.262 13.014 -9.016 1.00 80.50 199 ARG A O 1
ATOM 1553 N N . ILE A 1 200 ? 5.841 12.564 -11.182 1.00 79.94 200 ILE A N 1
ATOM 1554 C CA . ILE A 1 200 ? 6.828 13.465 -11.796 1.00 79.94 200 ILE A CA 1
ATOM 1555 C C . ILE A 1 200 ? 6.232 14.079 -13.071 1.00 79.94 200 ILE A C 1
ATOM 1557 O O . ILE A 1 200 ? 5.283 13.514 -13.610 1.00 79.94 200 ILE A O 1
ATOM 1561 N N . PRO A 1 201 ? 6.792 15.181 -13.605 1.00 83.88 201 PRO A N 1
ATOM 1562 C CA . PRO A 1 201 ? 6.347 15.735 -14.883 1.00 83.88 201 PRO A CA 1
ATOM 1563 C C . PRO A 1 201 ? 6.478 14.737 -16.044 1.00 83.88 201 PRO A C 1
ATOM 1565 O O . PRO A 1 201 ? 7.423 13.936 -16.081 1.00 83.88 201 PRO A O 1
ATOM 1568 N N . VAL A 1 202 ? 5.564 14.823 -17.015 1.00 89.62 202 VAL A N 1
ATOM 1569 C CA . VAL A 1 202 ? 5.488 13.904 -18.167 1.00 89.62 202 VAL A CA 1
ATOM 1570 C C . VAL A 1 202 ? 6.774 13.925 -18.991 1.00 89.62 202 VAL A C 1
ATOM 1572 O O . VAL A 1 202 ? 7.268 12.878 -19.395 1.00 89.62 202 VAL A O 1
ATOM 1575 N N . GLU A 1 203 ? 7.411 15.081 -19.149 1.00 88.50 203 GLU A N 1
ATOM 1576 C CA . GLU A 1 203 ? 8.662 15.221 -19.902 1.00 88.50 203 GLU A CA 1
ATOM 1577 C C . GLU A 1 203 ? 9.818 14.474 -19.219 1.00 88.50 203 GLU A C 1
ATOM 1579 O O . GLU A 1 203 ? 10.688 13.884 -19.872 1.00 88.50 203 GLU A O 1
ATOM 1584 N N . VAL A 1 204 ? 9.821 14.464 -17.881 1.00 86.56 204 VAL A N 1
ATOM 1585 C CA . VAL A 1 204 ? 10.803 13.714 -17.092 1.00 86.56 204 VAL A CA 1
ATOM 1586 C C . VAL A 1 204 ? 10.530 12.218 -17.217 1.00 86.56 204 VAL A C 1
ATOM 1588 O O . VAL A 1 204 ? 11.480 11.454 -17.414 1.00 86.56 204 VAL A O 1
ATOM 1591 N N . ALA A 1 205 ? 9.264 11.799 -17.153 1.00 89.75 205 ALA A N 1
ATOM 1592 C CA . ALA A 1 205 ? 8.860 10.410 -17.357 1.00 89.75 205 ALA A CA 1
ATOM 1593 C C . ALA A 1 205 ? 9.262 9.899 -18.752 1.00 89.75 205 ALA A C 1
ATOM 1595 O O . ALA A 1 205 ? 9.970 8.893 -18.842 1.00 89.75 205 ALA A O 1
ATOM 1596 N N . ALA A 1 206 ? 8.949 10.651 -19.810 1.00 90.19 206 ALA A N 1
ATOM 1597 C CA . ALA A 1 206 ? 9.315 10.347 -21.193 1.00 90.19 206 ALA A CA 1
ATOM 1598 C C . ALA A 1 206 ? 10.833 10.143 -21.355 1.00 90.19 206 ALA A C 1
ATOM 1600 O O . ALA A 1 206 ? 11.292 9.158 -21.938 1.00 90.19 206 ALA A O 1
ATOM 1601 N N . SER A 1 207 ? 11.650 11.010 -20.739 1.00 89.75 207 SER A N 1
ATOM 1602 C CA . SER A 1 207 ? 13.118 10.886 -20.780 1.00 89.75 207 SER A CA 1
ATOM 1603 C C . SER A 1 207 ? 13.663 9.628 -20.078 1.00 89.75 207 SER A C 1
ATOM 1605 O O . SER A 1 207 ? 14.779 9.177 -20.360 1.00 89.75 207 SER A O 1
ATOM 1607 N N . ARG A 1 208 ? 12.894 9.056 -19.141 1.00 90.00 208 ARG A N 1
ATOM 1608 C CA . ARG A 1 208 ? 13.281 7.895 -18.325 1.00 90.00 208 ARG A CA 1
ATOM 1609 C C . ARG A 1 208 ? 12.659 6.591 -18.804 1.00 90.00 208 ARG A C 1
ATOM 1611 O O . ARG A 1 208 ? 13.210 5.539 -18.482 1.00 90.00 208 ARG A O 1
ATOM 1618 N N . ARG A 1 209 ? 11.579 6.647 -19.583 1.00 93.12 209 ARG A N 1
ATOM 1619 C CA . ARG A 1 209 ? 10.748 5.504 -19.971 1.00 93.12 209 ARG A CA 1
ATOM 1620 C C . ARG A 1 209 ? 11.542 4.297 -20.447 1.00 93.12 209 ARG A C 1
ATOM 1622 O O . ARG A 1 209 ? 11.408 3.225 -19.868 1.00 93.12 209 ARG A O 1
ATOM 1629 N N . ILE A 1 210 ? 12.436 4.463 -21.425 1.00 94.31 210 ILE A N 1
ATOM 1630 C CA . ILE A 1 21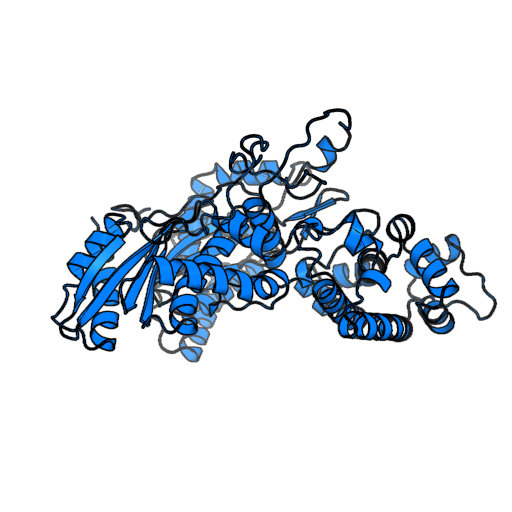0 ? 13.240 3.338 -21.930 1.00 94.31 210 ILE A CA 1
ATOM 1631 C C . ILE A 1 210 ? 14.119 2.709 -20.841 1.00 94.31 210 ILE A C 1
ATOM 1633 O O . ILE A 1 210 ? 14.256 1.492 -20.783 1.00 94.31 210 ILE A O 1
ATOM 1637 N N . ASN A 1 211 ? 14.703 3.513 -19.950 1.00 93.12 211 ASN A N 1
ATOM 1638 C CA . ASN A 1 211 ? 15.520 2.976 -18.864 1.00 93.12 211 ASN A CA 1
ATOM 1639 C C . ASN A 1 211 ? 14.661 2.231 -17.842 1.00 93.12 211 ASN A C 1
ATOM 1641 O O . ASN A 1 211 ? 15.125 1.227 -17.321 1.00 93.12 211 ASN A O 1
ATOM 1645 N N . ILE A 1 212 ? 13.434 2.691 -17.582 1.00 92.88 212 ILE A N 1
ATOM 1646 C CA . ILE A 1 212 ? 12.482 1.996 -16.706 1.00 92.88 212 ILE A CA 1
ATOM 1647 C C . ILE A 1 212 ? 12.085 0.654 -17.325 1.00 92.88 212 ILE A C 1
ATOM 1649 O O . ILE A 1 212 ? 12.227 -0.371 -16.670 1.00 92.88 212 ILE A O 1
ATOM 1653 N N . VAL A 1 213 ? 11.699 0.626 -18.606 1.00 95.44 213 VAL A N 1
ATOM 1654 C CA . VAL A 1 213 ? 11.372 -0.623 -19.322 1.00 95.44 213 VAL A CA 1
ATOM 1655 C C . VAL A 1 213 ? 12.526 -1.621 -19.237 1.00 95.44 213 VAL A C 1
ATOM 1657 O O . VAL A 1 213 ? 12.336 -2.766 -18.836 1.00 95.44 213 VAL A O 1
ATOM 1660 N N . LEU A 1 214 ? 13.747 -1.185 -19.558 1.00 94.94 214 LEU A N 1
ATOM 1661 C CA . LEU A 1 214 ? 14.922 -2.056 -19.519 1.00 94.94 214 LEU A CA 1
ATOM 1662 C C . LEU A 1 214 ? 15.291 -2.488 -18.094 1.00 94.94 214 LEU A C 1
ATOM 1664 O O . LEU A 1 214 ? 15.763 -3.606 -17.907 1.00 94.94 214 LEU A O 1
ATOM 1668 N N . SER A 1 215 ? 15.065 -1.631 -17.097 1.00 92.62 215 SER A N 1
ATOM 1669 C CA . SER A 1 215 ? 15.226 -1.953 -15.677 1.00 92.62 215 SER A CA 1
ATOM 1670 C C . SER A 1 215 ? 14.260 -3.029 -15.218 1.00 92.62 215 SER A C 1
ATOM 1672 O O . SER A 1 215 ? 14.697 -3.983 -14.583 1.00 92.62 215 SER A O 1
ATOM 1674 N N . LEU A 1 216 ? 12.981 -2.909 -15.568 1.00 93.81 216 LEU A N 1
ATOM 1675 C CA . LEU A 1 216 ? 11.971 -3.910 -15.247 1.00 93.81 216 LEU A CA 1
ATOM 1676 C C . LEU A 1 216 ? 12.291 -5.241 -15.931 1.00 93.81 216 LEU A C 1
ATOM 1678 O O . LEU A 1 216 ? 12.311 -6.275 -15.269 1.00 93.81 216 LEU A O 1
ATOM 1682 N N . LEU A 1 217 ? 12.635 -5.211 -17.222 1.00 95.06 217 LEU A N 1
ATOM 1683 C CA . LEU A 1 217 ? 12.994 -6.413 -17.970 1.00 95.06 217 LEU A CA 1
ATOM 1684 C C . LEU A 1 217 ? 14.194 -7.146 -17.352 1.00 95.06 217 LEU A C 1
ATOM 1686 O O . LEU A 1 217 ? 14.110 -8.324 -17.014 1.00 95.06 217 LEU A O 1
ATOM 1690 N N . SER A 1 218 ? 15.292 -6.418 -17.154 1.00 93.25 218 SER A N 1
ATOM 1691 C CA . SER A 1 218 ? 16.546 -6.942 -16.610 1.00 93.25 218 SER A CA 1
ATOM 1692 C C . SER A 1 218 ? 16.406 -7.436 -15.166 1.00 93.25 218 SER A C 1
ATOM 1694 O O . SER A 1 218 ? 16.993 -8.455 -14.808 1.00 93.25 218 SER A O 1
ATOM 1696 N N . PHE A 1 219 ? 15.623 -6.742 -14.333 1.00 91.69 219 PHE A N 1
ATOM 1697 C CA . PHE A 1 219 ? 15.461 -7.103 -12.928 1.00 91.69 219 PHE A CA 1
ATOM 1698 C C . PHE A 1 219 ? 14.530 -8.304 -12.723 1.00 91.69 219 PHE A C 1
ATOM 1700 O O . PHE A 1 219 ? 14.881 -9.220 -11.980 1.00 91.69 219 PHE A O 1
ATOM 1707 N N . PHE A 1 220 ? 13.354 -8.304 -13.360 1.00 92.94 220 PHE A N 1
ATOM 1708 C CA . PHE A 1 220 ? 12.327 -9.322 -13.120 1.00 92.94 220 PHE A CA 1
ATOM 1709 C C . PHE A 1 220 ? 12.519 -10.590 -13.954 1.00 92.94 220 PHE A C 1
ATOM 1711 O O . PHE A 1 220 ? 12.176 -11.669 -13.482 1.00 92.94 220 PHE A O 1
ATOM 1718 N N . TYR A 1 221 ? 13.105 -10.479 -15.150 1.00 93.19 221 TYR A N 1
ATOM 1719 C CA . TYR A 1 221 ? 13.245 -11.599 -16.094 1.00 93.19 221 TYR A CA 1
ATOM 1720 C C . TYR A 1 221 ? 14.703 -11.952 -16.403 1.00 93.19 221 TYR A C 1
ATOM 1722 O O . TYR A 1 221 ? 14.981 -12.754 -17.299 1.00 93.19 221 TYR A O 1
ATOM 1730 N N . GLY A 1 222 ? 15.642 -11.351 -15.666 1.00 91.69 222 GLY A N 1
ATOM 1731 C CA . GLY A 1 222 ? 17.051 -11.709 -15.713 1.00 91.69 222 GLY A CA 1
ATOM 1732 C C . GLY A 1 222 ? 17.287 -13.118 -15.164 1.00 91.69 222 GLY A C 1
ATOM 1733 O O . GLY A 1 222 ? 16.843 -13.447 -14.060 1.00 91.69 222 GLY A O 1
ATOM 1734 N N . ARG A 1 223 ? 18.014 -13.956 -15.906 1.00 90.62 223 ARG A N 1
ATOM 1735 C CA . ARG A 1 223 ? 18.335 -15.332 -15.481 1.00 90.62 223 ARG A CA 1
ATOM 1736 C C . ARG A 1 223 ? 19.431 -15.398 -14.427 1.00 90.62 223 ARG A C 1
ATOM 1738 O O . ARG A 1 223 ? 19.451 -16.333 -13.630 1.00 90.62 223 ARG A O 1
ATOM 1745 N N . ASP A 1 224 ? 20.314 -14.408 -14.391 1.00 88.38 224 ASP A N 1
ATOM 1746 C CA . ASP A 1 224 ? 21.416 -14.343 -13.442 1.00 88.38 224 ASP A CA 1
ATOM 1747 C C . ASP A 1 224 ? 21.736 -12.903 -13.010 1.00 88.38 224 ASP A C 1
ATOM 1749 O O . ASP A 1 224 ? 21.128 -11.923 -13.449 1.00 88.38 224 ASP A O 1
ATOM 1753 N N . GLY A 1 225 ? 22.707 -12.774 -12.106 1.00 83.19 225 GLY A N 1
ATOM 1754 C CA . GLY A 1 225 ? 23.159 -11.474 -11.628 1.00 83.19 225 GLY A CA 1
ATOM 1755 C C . GLY A 1 225 ? 23.841 -10.619 -12.700 1.00 83.19 225 GLY A C 1
ATOM 1756 O O . GLY A 1 225 ? 23.817 -9.400 -12.571 1.00 83.19 225 GLY A O 1
ATOM 1757 N N . ALA A 1 226 ? 24.432 -11.201 -13.748 1.00 87.00 226 ALA A N 1
ATOM 1758 C CA . ALA A 1 226 ? 25.110 -10.448 -14.804 1.00 87.00 226 ALA A CA 1
ATOM 1759 C C . ALA A 1 226 ? 24.103 -9.730 -15.715 1.00 87.00 226 ALA A C 1
ATOM 1761 O O . ALA A 1 226 ? 24.315 -8.558 -16.047 1.00 87.00 226 ALA A O 1
ATOM 1762 N N . GLU A 1 227 ? 22.984 -10.384 -16.038 1.00 89.31 227 GLU A N 1
ATOM 1763 C CA . GLU A 1 227 ? 21.854 -9.781 -16.755 1.00 89.31 227 GLU A CA 1
ATOM 1764 C C . GLU A 1 227 ? 21.285 -8.564 -16.013 1.00 89.31 227 GLU A C 1
ATOM 1766 O O . GLU A 1 227 ? 20.934 -7.569 -16.647 1.00 89.31 227 GLU A O 1
ATOM 1771 N N . MET A 1 228 ? 21.279 -8.581 -14.675 1.00 83.62 228 MET A N 1
ATOM 1772 C CA . MET A 1 228 ? 20.848 -7.439 -13.855 1.00 83.62 228 MET A CA 1
ATOM 1773 C C . MET A 1 228 ? 21.841 -6.268 -13.869 1.00 83.62 228 MET A C 1
ATOM 1775 O O . MET A 1 228 ? 21.466 -5.118 -13.668 1.00 83.62 228 MET A O 1
ATOM 1779 N N . GLN A 1 229 ? 23.133 -6.509 -14.098 1.00 84.19 229 GLN A N 1
ATOM 1780 C CA . GLN A 1 229 ? 24.137 -5.437 -14.055 1.00 84.19 229 GLN A CA 1
ATOM 1781 C C . GLN A 1 229 ? 24.191 -4.610 -15.345 1.00 84.19 229 GLN A C 1
ATOM 1783 O O . GLN A 1 229 ? 24.785 -3.527 -15.358 1.00 84.19 229 GLN A O 1
ATOM 1788 N N . SER A 1 230 ? 23.589 -5.081 -16.443 1.00 90.25 230 SER A N 1
ATOM 1789 C CA . SER A 1 230 ? 23.624 -4.366 -17.716 1.00 90.25 230 SER A CA 1
ATOM 1790 C C . SER A 1 230 ? 22.425 -4.663 -18.611 1.00 90.25 230 SER A C 1
ATOM 1792 O O . SER A 1 230 ? 22.253 -5.785 -19.078 1.00 90.25 230 SER A O 1
ATOM 1794 N N . PHE A 1 231 ? 21.698 -3.604 -18.985 1.00 93.25 231 PHE A N 1
ATOM 1795 C CA . PHE A 1 231 ? 20.635 -3.667 -19.994 1.00 93.25 231 PHE A CA 1
ATOM 1796 C C . PHE A 1 231 ? 21.084 -4.333 -21.304 1.00 93.25 231 PHE A C 1
ATOM 1798 O O . PHE A 1 231 ? 20.341 -5.113 -21.888 1.00 93.25 231 PHE A O 1
ATOM 1805 N N . TYR A 1 232 ? 22.304 -4.031 -21.765 1.00 94.50 232 TYR A N 1
ATOM 1806 C CA . TYR A 1 232 ? 22.856 -4.621 -22.985 1.00 94.50 232 TYR A CA 1
ATOM 1807 C C . TYR A 1 232 ? 23.056 -6.130 -22.837 1.00 94.50 232 TYR A C 1
ATOM 1809 O O . TYR A 1 232 ? 22.660 -6.881 -23.723 1.00 94.50 232 TYR A O 1
ATOM 1817 N N . THR A 1 233 ? 23.656 -6.564 -21.723 1.00 94.81 233 THR A N 1
ATOM 1818 C CA . THR A 1 233 ? 23.897 -7.985 -21.448 1.00 94.81 233 THR A CA 1
ATOM 1819 C C . THR A 1 233 ? 22.584 -8.756 -21.426 1.00 94.81 233 THR A C 1
ATOM 1821 O O . THR A 1 233 ? 22.477 -9.748 -22.141 1.00 94.81 233 THR A O 1
ATOM 1824 N N . PHE A 1 234 ? 21.573 -8.239 -20.715 1.00 95.25 234 PHE A N 1
ATOM 1825 C CA . PHE A 1 234 ? 20.230 -8.817 -20.706 1.00 95.25 234 PHE A CA 1
ATOM 1826 C C . PHE A 1 234 ? 19.650 -8.946 -22.119 1.00 95.25 234 PHE A C 1
ATOM 1828 O O . PHE A 1 234 ? 19.318 -10.047 -22.538 1.00 95.25 234 PHE A O 1
ATOM 1835 N N . LEU A 1 235 ? 19.566 -7.846 -22.881 1.00 95.94 235 LEU A N 1
ATOM 1836 C CA . LEU A 1 235 ? 18.954 -7.879 -24.215 1.00 95.94 235 LEU A CA 1
ATOM 1837 C C . LEU A 1 235 ? 19.686 -8.827 -25.163 1.00 95.94 235 LEU A C 1
ATOM 1839 O O . LEU A 1 235 ? 19.046 -9.534 -25.932 1.00 95.94 235 LEU A O 1
ATOM 1843 N N . LYS A 1 236 ? 21.022 -8.843 -25.120 1.00 95.19 236 LYS A N 1
ATOM 1844 C CA . LYS A 1 236 ? 21.820 -9.732 -25.960 1.00 95.19 236 LYS A CA 1
ATOM 1845 C C . LYS A 1 236 ? 21.553 -11.197 -25.622 1.00 95.19 236 LYS A C 1
ATOM 1847 O O . LYS A 1 236 ? 21.215 -11.958 -26.517 1.00 95.19 236 LYS A O 1
ATOM 1852 N N . GLN A 1 237 ? 21.650 -11.570 -24.349 1.00 95.19 237 GLN A N 1
ATOM 1853 C CA . GLN A 1 237 ? 21.429 -12.953 -23.924 1.00 95.19 237 GLN A CA 1
ATOM 1854 C C . GLN A 1 237 ? 19.985 -13.400 -24.153 1.00 95.19 237 GLN A C 1
ATOM 1856 O O . GLN A 1 237 ? 19.777 -14.508 -24.629 1.00 95.19 237 GLN A O 1
ATOM 1861 N N . ALA A 1 238 ? 19.006 -12.528 -23.900 1.00 95.44 238 ALA A N 1
ATOM 1862 C CA . ALA A 1 238 ? 17.598 -12.809 -24.156 1.00 95.44 238 ALA A CA 1
ATOM 1863 C C . ALA A 1 238 ? 17.281 -12.986 -25.653 1.00 95.44 238 ALA A C 1
ATOM 1865 O O . ALA A 1 238 ? 16.375 -13.735 -26.002 1.00 95.44 238 ALA A O 1
ATOM 1866 N N . MET A 1 239 ? 18.010 -12.316 -26.554 1.00 95.50 239 MET A N 1
ATOM 1867 C CA . MET A 1 239 ? 17.915 -12.594 -27.993 1.00 95.50 239 MET A CA 1
ATOM 1868 C C . MET A 1 239 ? 18.613 -13.905 -28.367 1.00 95.50 239 MET A C 1
ATOM 1870 O O . MET A 1 239 ? 18.056 -14.694 -29.126 1.00 95.50 239 MET A O 1
ATOM 1874 N N . ASP A 1 240 ? 19.819 -14.135 -27.842 1.00 94.38 240 ASP A N 1
ATOM 1875 C CA . ASP A 1 240 ? 20.637 -15.312 -28.159 1.00 94.38 240 ASP A CA 1
ATOM 1876 C C . ASP A 1 240 ? 19.971 -16.620 -27.682 1.00 94.38 240 ASP A C 1
ATOM 1878 O O . ASP A 1 240 ? 20.096 -17.652 -28.341 1.00 94.38 240 ASP A O 1
ATOM 1882 N N . ASP A 1 241 ? 19.241 -16.581 -26.561 1.00 93.50 241 ASP A N 1
ATOM 1883 C CA . ASP A 1 241 ? 18.512 -17.727 -25.999 1.00 93.50 241 ASP A CA 1
ATOM 1884 C C . ASP A 1 241 ? 17.026 -17.798 -26.393 1.00 93.50 241 ASP A C 1
ATOM 1886 O O . ASP A 1 241 ? 16.316 -18.705 -25.952 1.00 93.50 241 ASP A O 1
ATOM 1890 N N . GLY A 1 242 ? 16.565 -16.874 -27.242 1.00 92.38 242 GLY A N 1
ATOM 1891 C CA . GLY A 1 242 ? 15.220 -16.871 -27.815 1.00 92.38 242 GLY A CA 1
ATOM 1892 C C . GLY A 1 242 ? 14.102 -16.372 -26.896 1.00 92.38 242 GLY A C 1
ATOM 1893 O O . GLY A 1 242 ? 12.947 -16.420 -27.307 1.00 92.38 242 GLY A O 1
ATOM 1894 N N . ARG A 1 243 ? 14.398 -15.865 -25.688 1.00 93.69 243 ARG A N 1
ATOM 1895 C CA . ARG A 1 243 ? 13.394 -15.224 -24.811 1.00 93.69 243 ARG A CA 1
ATOM 1896 C C . ARG A 1 243 ? 12.782 -13.962 -25.420 1.00 93.69 243 ARG A C 1
ATOM 1898 O O . ARG A 1 243 ? 11.628 -13.643 -25.145 1.00 93.69 243 ARG A O 1
ATOM 1905 N N . LEU A 1 244 ? 13.563 -13.220 -26.203 1.00 96.38 244 LEU A N 1
ATOM 1906 C CA . LEU A 1 244 ? 13.119 -12.038 -26.935 1.00 96.38 244 LEU A CA 1
ATOM 1907 C C . LEU A 1 244 ? 13.346 -12.231 -28.441 1.00 96.38 244 LEU A C 1
ATOM 1909 O O . LEU A 1 244 ? 14.462 -12.568 -28.845 1.00 96.38 244 LEU A O 1
ATOM 1913 N N . PRO A 1 245 ? 12.349 -11.945 -29.300 1.00 96.25 245 PRO A N 1
ATOM 1914 C CA . PRO A 1 245 ? 12.521 -12.029 -30.746 1.00 96.25 245 PRO A CA 1
ATOM 1915 C C . PRO A 1 245 ? 13.578 -11.033 -31.239 1.00 96.25 245 PRO A C 1
ATOM 1917 O O . PRO A 1 245 ? 13.417 -9.812 -31.122 1.00 96.25 245 PRO A O 1
ATOM 1920 N N . ALA A 1 246 ? 14.674 -11.552 -31.798 1.00 94.31 246 ALA A N 1
ATOM 1921 C CA . ALA A 1 246 ? 15.815 -10.735 -32.203 1.00 94.31 246 ALA A CA 1
ATOM 1922 C C . ALA A 1 246 ? 15.453 -9.699 -33.279 1.00 94.31 246 ALA A C 1
ATOM 1924 O O . ALA A 1 246 ? 15.943 -8.574 -33.239 1.00 94.31 246 ALA A O 1
ATOM 1925 N N . ASP A 1 247 ? 14.571 -10.032 -34.221 1.00 94.19 247 ASP A N 1
ATOM 1926 C CA . ASP A 1 247 ? 14.087 -9.110 -35.254 1.00 94.19 247 ASP A CA 1
ATOM 1927 C C . ASP A 1 247 ? 13.349 -7.904 -34.648 1.00 94.19 247 ASP A C 1
ATOM 1929 O O . ASP A 1 247 ? 13.603 -6.762 -35.041 1.00 94.19 247 ASP A O 1
ATOM 1933 N N . LYS A 1 248 ? 12.503 -8.139 -33.637 1.00 95.94 248 LYS A N 1
ATOM 1934 C CA . LYS A 1 248 ? 11.726 -7.095 -32.954 1.00 95.94 248 LYS A CA 1
ATOM 1935 C C . LYS A 1 248 ? 12.602 -6.198 -32.097 1.00 95.94 248 LYS A C 1
ATOM 1937 O O . LYS A 1 248 ? 12.495 -4.977 -32.194 1.00 95.94 248 LYS A O 1
ATOM 1942 N N . VAL A 1 249 ? 13.528 -6.773 -31.328 1.00 94.69 249 VAL A N 1
ATOM 1943 C CA . VAL A 1 249 ? 14.496 -5.987 -30.547 1.00 94.69 249 VAL A CA 1
ATOM 1944 C C . VAL A 1 249 ? 15.381 -5.157 -31.480 1.00 94.69 249 VAL A C 1
ATOM 1946 O O . VAL A 1 249 ? 15.588 -3.968 -31.246 1.00 94.69 249 VAL A O 1
ATOM 1949 N N . ARG A 1 250 ? 15.859 -5.725 -32.593 1.00 93.69 250 ARG A N 1
ATOM 1950 C CA . ARG A 1 250 ? 16.666 -4.977 -33.568 1.00 93.69 250 ARG A CA 1
ATOM 1951 C C . ARG A 1 250 ? 15.886 -3.824 -34.201 1.00 93.69 250 ARG A C 1
ATOM 1953 O O . ARG A 1 250 ? 16.433 -2.726 -34.313 1.00 93.69 250 ARG A O 1
ATOM 1960 N N . ALA A 1 251 ? 14.618 -4.041 -34.552 1.00 93.81 251 ALA A N 1
ATOM 1961 C CA . ALA A 1 251 ? 13.730 -2.992 -35.050 1.00 93.81 251 ALA A CA 1
ATOM 1962 C C . ALA A 1 251 ? 13.473 -1.898 -33.998 1.00 93.81 251 ALA A C 1
ATOM 1964 O O . ALA A 1 251 ? 13.536 -0.714 -34.330 1.00 93.81 251 ALA A O 1
ATOM 1965 N N . ALA A 1 252 ? 13.275 -2.272 -32.729 1.00 94.25 252 ALA A N 1
ATOM 1966 C CA . ALA A 1 252 ? 13.068 -1.340 -31.618 1.00 94.25 252 ALA A CA 1
ATOM 1967 C C . ALA A 1 252 ? 14.231 -0.353 -31.440 1.00 94.25 252 ALA A C 1
ATOM 1969 O O . ALA A 1 252 ? 14.014 0.816 -31.131 1.00 94.25 252 ALA A O 1
ATOM 1970 N N . PHE A 1 253 ? 15.466 -0.801 -31.678 1.00 93.69 253 PHE A N 1
ATOM 1971 C CA . PHE A 1 253 ? 16.667 0.036 -31.598 1.00 93.69 253 PHE A CA 1
ATOM 1972 C C . PHE A 1 253 ? 17.114 0.611 -32.955 1.00 93.69 253 PHE A C 1
ATOM 1974 O O . PHE A 1 253 ? 18.188 1.212 -33.036 1.00 93.69 253 PHE A O 1
ATOM 1981 N N . GLY A 1 254 ? 16.312 0.454 -34.016 1.00 90.69 254 GLY A N 1
ATOM 1982 C CA . GLY A 1 254 ? 16.606 0.995 -35.346 1.00 90.69 254 GLY A CA 1
ATOM 1983 C C . GLY A 1 254 ? 17.890 0.436 -35.968 1.00 90.69 254 GLY A C 1
ATOM 1984 O O . GLY A 1 254 ? 18.642 1.171 -36.612 1.00 90.69 254 GLY A O 1
ATOM 1985 N N . LEU A 1 255 ? 18.189 -0.844 -35.728 1.00 89.44 255 LEU A N 1
ATOM 1986 C CA . LEU A 1 255 ? 19.378 -1.509 -36.262 1.00 89.44 255 LEU A CA 1
ATOM 1987 C C . LEU A 1 255 ? 19.141 -1.966 -37.701 1.00 89.44 255 LEU A C 1
ATOM 1989 O O . LEU A 1 255 ? 18.120 -2.575 -38.015 1.00 89.44 255 LEU A O 1
ATOM 1993 N N . ALA A 1 256 ? 20.123 -1.728 -38.571 1.00 82.69 256 ALA A N 1
ATOM 1994 C CA . ALA A 1 256 ? 20.087 -2.264 -39.928 1.00 82.69 256 ALA A CA 1
ATOM 1995 C C . ALA A 1 256 ? 20.197 -3.803 -39.925 1.00 82.69 256 ALA A C 1
ATOM 1997 O O . ALA A 1 256 ? 20.740 -4.404 -38.992 1.00 82.69 256 ALA A O 1
ATOM 1998 N N . LEU A 1 257 ? 19.735 -4.448 -41.004 1.00 74.94 257 LEU A N 1
ATOM 1999 C CA . LEU A 1 257 ? 19.652 -5.914 -41.118 1.00 74.94 257 LEU A CA 1
ATOM 2000 C C . LEU A 1 257 ? 20.984 -6.633 -40.812 1.00 74.94 257 LEU A C 1
ATOM 2002 O O . LEU A 1 257 ? 20.975 -7.711 -40.231 1.00 74.94 257 LEU A O 1
ATOM 2006 N N . HIS A 1 258 ? 22.118 -6.000 -41.132 1.00 80.62 258 HIS A N 1
ATOM 2007 C CA . HIS A 1 258 ? 23.470 -6.552 -40.964 1.00 80.62 258 HIS A CA 1
ATOM 2008 C C . HIS A 1 258 ? 24.328 -5.812 -39.924 1.00 80.62 258 HIS A C 1
ATOM 2010 O O . HIS A 1 258 ? 25.529 -6.044 -39.849 1.00 80.62 258 HIS A O 1
ATOM 2016 N N . GLN A 1 259 ? 23.752 -4.888 -39.148 1.00 85.88 259 GLN A N 1
ATOM 2017 C CA . GLN A 1 259 ? 24.508 -4.165 -38.123 1.00 85.88 259 GLN A CA 1
ATOM 2018 C C . GLN A 1 259 ? 24.674 -5.028 -36.866 1.00 85.88 259 GLN A C 1
ATOM 2020 O O . GLN A 1 259 ? 23.688 -5.538 -36.330 1.00 85.88 259 GLN A O 1
ATOM 2025 N N . ASP A 1 260 ? 25.893 -5.158 -36.352 1.00 87.69 260 ASP A N 1
ATOM 2026 C CA . ASP A 1 260 ? 26.121 -5.875 -35.098 1.00 87.69 260 ASP A CA 1
ATOM 2027 C C . ASP A 1 260 ? 25.508 -5.132 -33.906 1.00 87.69 260 ASP A C 1
ATOM 2029 O O . ASP A 1 260 ? 25.613 -3.909 -33.775 1.00 87.69 260 ASP A O 1
ATOM 2033 N N . PHE A 1 261 ? 24.878 -5.886 -33.003 1.00 90.50 261 PHE A N 1
ATOM 2034 C CA . PHE A 1 261 ? 24.378 -5.346 -31.743 1.00 90.50 261 PHE A CA 1
ATOM 2035 C C . PHE A 1 261 ? 25.498 -5.361 -30.702 1.00 90.50 261 PHE A C 1
ATOM 2037 O O . PHE A 1 261 ? 25.628 -6.303 -29.921 1.00 90.50 261 PHE A O 1
ATOM 2044 N N . THR A 1 262 ? 26.347 -4.331 -30.730 1.00 93.12 262 THR A N 1
ATOM 2045 C CA . THR A 1 262 ? 27.403 -4.125 -29.726 1.00 93.12 262 THR A CA 1
ATOM 2046 C C . THR A 1 262 ? 26.937 -3.194 -28.607 1.00 93.12 262 THR A C 1
ATOM 2048 O O . THR A 1 262 ? 25.922 -2.499 -28.719 1.00 93.12 262 THR A O 1
ATOM 2051 N N . LYS A 1 263 ? 27.699 -3.147 -27.507 1.00 92.69 263 LYS A N 1
ATOM 2052 C CA . LYS A 1 263 ? 27.399 -2.286 -26.356 1.00 92.69 263 LYS A CA 1
ATOM 2053 C C . LYS A 1 263 ? 27.451 -0.801 -26.726 1.00 92.69 263 LYS A C 1
ATOM 2055 O O . LYS A 1 263 ? 26.668 -0.006 -26.208 1.00 92.69 263 LYS A O 1
ATOM 2060 N N . GLU A 1 264 ? 28.369 -0.426 -27.608 1.00 92.25 264 GLU A N 1
ATOM 2061 C CA . GLU A 1 264 ? 28.545 0.936 -28.114 1.00 92.25 264 GLU A CA 1
ATOM 2062 C C . GLU A 1 264 ? 27.313 1.358 -28.915 1.00 92.25 264 GLU A C 1
ATOM 2064 O O . GLU A 1 264 ? 26.690 2.369 -28.586 1.00 92.25 264 GLU A O 1
ATOM 2069 N N . VAL A 1 265 ? 26.899 0.522 -29.875 1.00 91.19 265 VAL A N 1
ATOM 2070 C CA . VAL A 1 265 ? 25.708 0.756 -30.703 1.00 91.19 265 VAL A CA 1
ATOM 2071 C C . VAL A 1 265 ? 24.452 0.837 -29.836 1.00 91.19 265 VAL A C 1
ATOM 2073 O O . VAL A 1 265 ? 23.663 1.769 -29.977 1.00 91.19 265 VAL A O 1
ATOM 2076 N N . PHE A 1 266 ? 24.272 -0.085 -28.886 1.00 92.38 266 PHE A N 1
ATOM 2077 C CA . PHE A 1 266 ? 23.150 -0.045 -27.947 1.00 92.38 266 PHE A CA 1
ATOM 2078 C C . PHE A 1 266 ? 23.086 1.283 -27.176 1.00 92.38 266 PHE A C 1
ATOM 2080 O O . PHE A 1 266 ? 22.030 1.915 -27.104 1.00 92.38 266 PHE A O 1
ATOM 2087 N N . ASN A 1 267 ? 24.211 1.729 -26.609 1.00 91.25 267 ASN A N 1
ATOM 2088 C CA . ASN A 1 267 ? 24.258 2.961 -25.824 1.00 91.25 267 ASN A CA 1
ATOM 2089 C C . ASN A 1 267 ? 23.978 4.211 -26.665 1.00 91.25 267 ASN A C 1
ATOM 2091 O O . ASN A 1 267 ? 23.367 5.152 -26.153 1.00 91.25 267 ASN A O 1
ATOM 2095 N N . GLU A 1 268 ? 24.412 4.222 -27.926 1.00 90.69 268 GLU A N 1
ATOM 2096 C CA . GLU A 1 268 ? 24.106 5.282 -28.886 1.00 90.69 268 GLU A CA 1
ATOM 2097 C C . GLU A 1 268 ? 22.604 5.317 -29.200 1.00 90.69 268 GLU A C 1
ATOM 2099 O O . GLU A 1 268 ? 21.950 6.340 -28.987 1.00 90.69 268 GLU A O 1
ATOM 2104 N N . ARG A 1 269 ? 22.024 4.182 -29.615 1.00 89.94 269 ARG A N 1
ATOM 2105 C CA . ARG A 1 269 ? 20.607 4.083 -30.005 1.00 89.94 269 ARG A CA 1
ATOM 2106 C C . ARG A 1 269 ? 19.655 4.374 -28.850 1.00 89.94 269 ARG A C 1
ATOM 2108 O O . ARG A 1 269 ? 18.694 5.110 -29.035 1.00 89.94 269 ARG A O 1
ATOM 2115 N N . LYS A 1 270 ? 19.959 3.882 -27.644 1.00 90.06 270 LYS A N 1
ATOM 2116 C CA . LYS A 1 270 ? 19.167 4.136 -26.428 1.00 90.06 270 LYS A CA 1
ATOM 2117 C C . LYS A 1 270 ? 19.083 5.624 -26.063 1.00 90.06 270 LYS A C 1
ATOM 2119 O O . LYS A 1 270 ? 18.119 6.036 -25.430 1.00 90.06 270 LYS A O 1
ATOM 2124 N N . LYS A 1 271 ? 20.114 6.415 -26.385 1.00 84.69 271 LYS A N 1
ATOM 2125 C CA . LYS A 1 271 ? 20.148 7.870 -26.133 1.00 84.69 271 LYS A CA 1
ATOM 2126 C C . LYS A 1 271 ? 19.579 8.690 -27.296 1.00 84.69 271 LYS A C 1
ATOM 2128 O O . LYS A 1 271 ? 19.345 9.883 -27.127 1.00 84.69 271 LYS A O 1
ATOM 2133 N N . GLY A 1 272 ? 19.420 8.080 -28.468 1.00 74.00 272 GLY A N 1
ATOM 2134 C CA . GLY A 1 272 ? 18.900 8.728 -29.666 1.00 74.00 272 GLY A CA 1
ATOM 2135 C C . GLY A 1 272 ? 17.373 8.841 -29.676 1.00 74.00 272 GLY A C 1
ATOM 2136 O O . GLY A 1 272 ? 16.680 8.335 -28.801 1.00 74.00 272 GLY A O 1
ATOM 2137 N N . ARG A 1 273 ? 16.839 9.484 -30.720 1.00 70.06 273 ARG A N 1
ATOM 2138 C CA . ARG A 1 273 ? 15.389 9.624 -30.969 1.00 70.06 273 ARG A CA 1
ATOM 2139 C C . ARG A 1 273 ? 14.795 8.474 -31.795 1.00 70.06 273 ARG A C 1
ATOM 2141 O O . ARG A 1 273 ? 13.691 8.590 -32.301 1.00 70.06 273 ARG A O 1
ATOM 2148 N N . THR A 1 274 ? 15.548 7.395 -32.000 1.00 75.31 274 THR A N 1
ATOM 2149 C CA . THR A 1 274 ? 15.232 6.337 -32.976 1.00 75.31 274 THR A CA 1
ATOM 2150 C C . THR A 1 274 ? 14.570 5.108 -32.354 1.00 75.31 274 THR A C 1
ATOM 2152 O O . THR A 1 274 ? 14.546 4.058 -32.990 1.00 75.31 274 THR A O 1
ATOM 2155 N N . LEU A 1 275 ? 14.102 5.198 -31.107 1.00 90.38 275 LEU A N 1
ATOM 2156 C CA . LEU A 1 275 ? 13.455 4.076 -30.433 1.00 90.38 275 LEU A CA 1
ATOM 2157 C C . LEU A 1 275 ? 12.053 3.854 -31.003 1.00 90.38 275 LEU A C 1
ATOM 2159 O O . LEU A 1 275 ? 11.238 4.771 -31.023 1.00 90.38 275 LEU A O 1
ATOM 2163 N N . ASN A 1 276 ? 11.779 2.628 -31.437 1.00 93.44 276 ASN A N 1
ATOM 2164 C CA . ASN A 1 276 ? 10.459 2.197 -31.874 1.00 93.44 276 ASN A CA 1
ATOM 2165 C C . ASN A 1 276 ? 9.801 1.388 -30.746 1.00 93.44 276 ASN A C 1
ATOM 2167 O O . ASN A 1 276 ? 10.143 0.223 -30.519 1.00 93.44 276 ASN A O 1
ATOM 2171 N N . PHE A 1 277 ? 8.878 2.030 -30.027 1.00 93.38 277 PHE A N 1
ATOM 2172 C CA . PHE A 1 277 ? 8.169 1.414 -28.907 1.00 93.38 277 PHE A CA 1
ATOM 2173 C C . PHE A 1 277 ? 7.174 0.336 -29.344 1.00 93.38 277 PHE A C 1
ATOM 2175 O O . PHE A 1 277 ? 7.026 -0.635 -28.613 1.00 93.38 277 PHE A O 1
ATOM 2182 N N . ASP A 1 278 ? 6.601 0.404 -30.547 1.00 95.06 278 ASP A N 1
ATOM 2183 C CA . ASP A 1 278 ? 5.696 -0.639 -31.054 1.00 95.06 278 ASP A CA 1
ATOM 2184 C C . ASP A 1 278 ? 6.439 -1.959 -31.286 1.00 95.06 278 ASP A C 1
ATOM 2186 O O . ASP A 1 278 ? 5.962 -3.044 -30.943 1.00 95.06 278 ASP A O 1
ATOM 2190 N N . ALA A 1 279 ? 7.648 -1.877 -31.847 1.00 95.75 279 ALA A N 1
ATOM 2191 C CA . ALA A 1 279 ? 8.518 -3.036 -32.014 1.00 95.75 279 ALA A CA 1
ATOM 2192 C C . ALA A 1 279 ? 8.987 -3.584 -30.656 1.00 95.75 279 ALA A C 1
ATOM 2194 O O . ALA A 1 279 ? 9.057 -4.801 -30.474 1.00 95.75 279 ALA A O 1
ATOM 2195 N N . LEU A 1 280 ? 9.266 -2.700 -29.690 1.00 96.06 280 LEU A N 1
ATOM 2196 C CA . LEU A 1 280 ? 9.609 -3.104 -28.327 1.00 96.06 280 LEU A CA 1
ATOM 2197 C C . LEU A 1 280 ? 8.426 -3.786 -27.629 1.00 96.06 280 LEU A C 1
ATOM 2199 O O . LEU A 1 280 ? 8.623 -4.816 -26.994 1.00 96.06 280 LEU A O 1
ATOM 2203 N N . ALA A 1 281 ? 7.212 -3.261 -27.788 1.00 96.94 281 ALA A N 1
ATOM 2204 C CA . ALA A 1 281 ? 5.991 -3.824 -27.228 1.00 96.94 281 ALA A CA 1
ATOM 2205 C C . ALA A 1 281 ? 5.746 -5.247 -27.743 1.00 96.94 281 ALA A C 1
ATOM 2207 O O . ALA A 1 281 ? 5.476 -6.142 -26.951 1.00 96.94 281 ALA A O 1
ATOM 2208 N N . GLN A 1 282 ? 5.949 -5.492 -29.042 1.00 97.19 282 GLN A N 1
ATOM 2209 C CA . GLN A 1 282 ? 5.865 -6.841 -29.618 1.00 97.19 282 GLN A CA 1
ATOM 2210 C C . GLN A 1 282 ? 6.913 -7.801 -29.037 1.00 97.19 282 GLN A C 1
ATOM 2212 O O . GLN A 1 282 ? 6.612 -8.969 -28.799 1.00 97.19 282 GLN A O 1
ATOM 2217 N N . ALA A 1 283 ? 8.142 -7.326 -28.804 1.00 97.06 283 ALA A N 1
ATOM 2218 C CA . ALA A 1 283 ? 9.182 -8.143 -28.181 1.00 97.06 283 ALA A CA 1
ATOM 2219 C C . ALA A 1 283 ? 8.839 -8.480 -26.720 1.00 97.06 283 ALA A C 1
ATOM 2221 O O . ALA A 1 283 ? 8.990 -9.626 -26.303 1.00 97.06 283 ALA A O 1
ATOM 2222 N N . VAL A 1 284 ? 8.357 -7.492 -25.960 1.00 97.50 284 VAL A N 1
ATOM 2223 C CA . VAL A 1 284 ? 7.929 -7.664 -24.567 1.00 97.50 284 VAL A CA 1
ATOM 2224 C C . VAL A 1 284 ? 6.748 -8.623 -24.478 1.00 97.50 284 VAL A C 1
ATOM 2226 O O . VAL A 1 284 ? 6.788 -9.538 -23.668 1.00 97.50 284 VAL A O 1
ATOM 2229 N N . GLU A 1 285 ? 5.741 -8.482 -25.335 1.00 97.88 285 GLU A N 1
ATOM 2230 C CA . GLU A 1 285 ? 4.565 -9.353 -25.323 1.00 97.88 285 GLU A CA 1
ATOM 2231 C C . GLU A 1 285 ? 4.935 -10.827 -25.557 1.00 97.88 285 GLU A C 1
ATOM 2233 O O . GLU A 1 285 ? 4.432 -11.705 -24.862 1.00 97.88 285 GLU A O 1
ATOM 2238 N N . HIS A 1 286 ? 5.892 -11.110 -26.446 1.00 96.69 286 HIS A N 1
ATOM 2239 C CA . HIS A 1 286 ? 6.396 -12.473 -26.646 1.00 96.69 286 HIS A CA 1
ATOM 2240 C C . HIS A 1 286 ? 7.030 -13.071 -25.376 1.00 96.69 286 HIS A C 1
ATOM 2242 O O . HIS A 1 286 ? 6.778 -14.227 -25.025 1.00 96.69 286 HIS A O 1
ATOM 2248 N N . LEU A 1 287 ? 7.835 -12.276 -24.661 1.00 96.81 287 LEU A N 1
ATOM 2249 C CA . LEU A 1 287 ? 8.403 -12.685 -23.376 1.00 96.81 287 LEU A CA 1
ATOM 2250 C C . LEU A 1 287 ? 7.295 -12.942 -22.348 1.00 96.81 287 LEU A C 1
ATOM 2252 O O . LEU A 1 287 ? 7.318 -13.966 -21.667 1.00 96.81 287 LEU A O 1
ATOM 2256 N N . LEU A 1 288 ? 6.326 -12.030 -22.244 1.00 97.69 288 LEU A N 1
ATOM 2257 C CA . LEU A 1 288 ? 5.260 -12.112 -21.248 1.00 97.69 288 LEU A CA 1
ATOM 2258 C C . LEU A 1 288 ? 4.340 -13.314 -21.472 1.00 97.69 288 LEU A C 1
ATOM 2260 O O . LEU A 1 288 ? 3.987 -13.966 -20.500 1.00 97.69 288 LEU A O 1
ATOM 2264 N N . GLN A 1 289 ? 4.062 -13.700 -22.718 1.00 96.94 289 GLN A N 1
ATOM 2265 C CA . GLN A 1 289 ? 3.326 -14.937 -23.017 1.00 96.94 289 GLN A CA 1
ATOM 2266 C C . GLN A 1 289 ? 4.046 -16.185 -22.486 1.00 96.94 289 GLN A C 1
ATOM 2268 O O . GLN A 1 289 ? 3.419 -17.098 -21.948 1.00 96.94 289 GLN A O 1
ATOM 2273 N N . THR A 1 290 ? 5.380 -16.217 -22.585 1.00 95.50 290 THR A N 1
ATOM 2274 C CA . THR A 1 290 ? 6.192 -17.312 -22.026 1.00 95.50 290 THR A CA 1
ATOM 2275 C C . THR A 1 290 ? 6.144 -17.314 -20.497 1.00 95.50 290 THR A C 1
ATOM 2277 O O . THR A 1 290 ? 6.056 -18.373 -19.874 1.00 95.50 290 THR A O 1
ATOM 2280 N N . VAL A 1 291 ? 6.187 -16.129 -19.885 1.00 96.56 291 VAL A N 1
ATOM 2281 C CA . VAL A 1 291 ? 6.080 -15.955 -18.431 1.00 96.56 291 VAL A CA 1
ATOM 2282 C C . VAL A 1 291 ? 4.714 -16.410 -17.932 1.00 96.56 291 VAL A C 1
ATOM 2284 O O . VAL A 1 291 ? 4.651 -17.178 -16.979 1.00 96.56 291 VAL A O 1
ATOM 2287 N N . GLU A 1 292 ? 3.631 -15.981 -18.573 1.00 97.44 292 GLU A N 1
ATOM 2288 C CA . GLU A 1 292 ? 2.262 -16.336 -18.198 1.00 97.44 292 GLU A CA 1
ATOM 2289 C C . GLU A 1 292 ? 2.021 -17.838 -18.291 1.00 97.44 292 GLU A C 1
ATOM 2291 O O . GLU A 1 292 ? 1.465 -18.414 -17.359 1.00 97.44 292 GLU A O 1
ATOM 2296 N N . ALA A 1 293 ? 2.514 -18.489 -19.349 1.00 97.25 293 ALA A N 1
ATOM 2297 C CA . ALA A 1 293 ? 2.467 -19.943 -19.464 1.00 97.25 293 ALA A CA 1
ATOM 2298 C C . ALA A 1 293 ? 3.227 -20.628 -18.314 1.00 97.25 293 ALA A C 1
ATOM 2300 O O . ALA A 1 293 ? 2.705 -21.539 -17.679 1.00 97.25 293 ALA A O 1
ATOM 2301 N N . ALA A 1 294 ? 4.435 -20.157 -17.985 1.00 97.19 294 ALA A N 1
ATOM 2302 C CA . ALA A 1 294 ? 5.211 -20.710 -16.877 1.00 97.19 294 ALA A CA 1
ATOM 2303 C C . ALA A 1 294 ? 4.545 -20.480 -15.509 1.00 97.19 294 ALA A C 1
ATOM 2305 O O . ALA A 1 294 ? 4.613 -21.350 -14.646 1.00 97.19 294 ALA A O 1
ATOM 2306 N N . VAL A 1 295 ? 3.902 -19.328 -15.295 1.00 97.19 295 VAL A N 1
ATOM 2307 C CA . VAL A 1 295 ? 3.160 -19.028 -14.061 1.00 97.19 295 VAL A CA 1
ATOM 2308 C C . VAL A 1 295 ? 1.905 -19.896 -13.953 1.00 97.19 295 VAL A C 1
ATOM 2310 O O . VAL A 1 295 ? 1.653 -20.434 -12.878 1.00 97.19 295 VAL A O 1
ATOM 2313 N N . ALA A 1 296 ? 1.155 -20.065 -15.046 1.00 97.06 296 ALA A N 1
ATOM 2314 C CA . ALA A 1 296 ? -0.027 -20.925 -15.098 1.00 97.06 296 ALA A CA 1
ATOM 2315 C C . ALA A 1 296 ? 0.315 -22.404 -14.845 1.00 97.06 296 ALA A C 1
ATOM 2317 O O . ALA A 1 296 ? -0.452 -23.102 -14.190 1.00 97.06 296 ALA A O 1
ATOM 2318 N N . ASP A 1 297 ? 1.493 -22.848 -15.289 1.00 97.25 297 ASP A N 1
ATOM 2319 C CA . ASP A 1 297 ? 2.030 -24.188 -15.032 1.00 97.25 297 ASP A CA 1
ATOM 2320 C C . ASP A 1 297 ? 2.688 -24.338 -13.641 1.00 97.25 297 ASP A C 1
ATOM 2322 O O . ASP A 1 297 ? 3.351 -25.343 -13.388 1.00 97.25 297 ASP A O 1
ATOM 2326 N N . GLU A 1 298 ? 2.580 -23.340 -12.753 1.00 96.44 298 GLU A N 1
ATOM 2327 C CA . GLU A 1 298 ? 3.219 -23.310 -11.424 1.00 96.44 298 GLU A CA 1
ATOM 2328 C C . GLU A 1 298 ? 4.760 -23.428 -11.450 1.00 96.44 298 GLU A C 1
ATOM 2330 O O . GLU A 1 298 ? 5.399 -23.851 -10.484 1.00 96.44 298 GLU A O 1
ATOM 2335 N N . ARG A 1 299 ? 5.398 -22.985 -12.540 1.00 96.81 299 ARG A N 1
ATOM 2336 C CA . ARG A 1 299 ? 6.860 -22.990 -12.747 1.00 96.81 299 ARG A CA 1
ATOM 2337 C C . ARG A 1 299 ? 7.471 -21.586 -12.910 1.00 96.81 299 ARG A C 1
ATOM 2339 O O . ARG A 1 299 ? 8.295 -21.370 -13.802 1.00 96.81 299 ARG A O 1
ATOM 2346 N N . PRO A 1 300 ? 7.172 -20.601 -12.041 1.00 95.88 300 PRO A N 1
ATOM 2347 C CA . PRO A 1 300 ? 7.694 -19.239 -12.203 1.00 95.88 300 PRO A CA 1
ATOM 2348 C C . PRO A 1 300 ? 9.230 -19.138 -12.077 1.00 95.88 300 PRO A C 1
ATOM 2350 O O . PRO A 1 300 ? 9.836 -18.179 -12.555 1.00 95.88 300 PRO A O 1
ATOM 2353 N N . LEU A 1 301 ? 9.887 -20.129 -11.463 1.00 95.44 301 LEU A N 1
ATOM 2354 C CA . LEU A 1 301 ? 11.350 -20.192 -11.364 1.00 95.44 301 LEU A CA 1
ATOM 2355 C C . LEU A 1 301 ? 12.043 -20.460 -12.707 1.00 95.44 301 LEU A C 1
ATOM 2357 O O . LEU A 1 301 ? 13.203 -20.087 -12.852 1.00 95.44 301 LEU A O 1
ATOM 2361 N N . ASP A 1 302 ? 11.354 -21.042 -13.690 1.00 94.88 302 ASP A N 1
ATOM 2362 C CA . ASP A 1 302 ? 11.944 -21.334 -15.004 1.00 94.88 302 ASP A CA 1
ATOM 2363 C C . ASP A 1 302 ? 12.216 -20.050 -15.807 1.00 94.88 302 ASP A C 1
ATOM 2365 O O . ASP A 1 302 ? 13.122 -19.996 -16.644 1.00 94.88 302 ASP A O 1
ATOM 2369 N N . VAL A 1 303 ? 11.443 -18.996 -15.529 1.00 94.06 303 VAL A N 1
ATOM 2370 C CA . VAL A 1 303 ? 11.513 -17.703 -16.226 1.00 94.06 303 VAL A CA 1
ATOM 2371 C C . VAL A 1 303 ? 12.200 -16.609 -15.407 1.00 94.06 303 VAL A C 1
ATOM 2373 O O . VAL A 1 303 ? 12.775 -15.696 -15.994 1.00 94.06 303 VAL A O 1
ATOM 2376 N N . ALA A 1 304 ? 12.205 -16.712 -14.075 1.00 94.12 304 ALA A N 1
ATOM 2377 C CA . ALA A 1 304 ? 12.841 -15.739 -13.183 1.00 94.12 304 ALA A CA 1
ATOM 2378 C C . ALA A 1 304 ? 13.633 -16.402 -12.034 1.00 94.12 304 ALA A C 1
ATOM 2380 O O . ALA A 1 304 ? 13.383 -16.116 -10.854 1.00 94.12 304 ALA A O 1
ATOM 2381 N N . PRO A 1 305 ? 14.606 -17.285 -12.338 1.00 93.19 305 PRO A N 1
ATOM 2382 C CA . PRO A 1 305 ? 15.291 -18.083 -11.321 1.00 93.19 305 PRO A CA 1
ATOM 2383 C C . PRO A 1 305 ? 16.034 -17.205 -10.314 1.00 93.19 305 PRO A C 1
ATOM 2385 O O . PRO A 1 305 ? 15.889 -17.373 -9.107 1.00 93.19 305 PRO A O 1
ATOM 2388 N N . ASN A 1 306 ? 16.782 -16.214 -10.794 1.00 89.69 306 ASN A N 1
ATOM 2389 C CA . ASN A 1 306 ? 17.601 -15.358 -9.947 1.00 89.69 306 ASN A CA 1
ATOM 2390 C C . ASN A 1 306 ? 16.774 -14.482 -8.989 1.00 89.69 306 ASN A C 1
ATOM 2392 O O . ASN A 1 306 ? 17.159 -14.327 -7.826 1.00 89.69 306 ASN A O 1
ATOM 2396 N N . LEU A 1 307 ? 15.626 -13.957 -9.437 1.00 89.75 307 LEU A N 1
ATOM 2397 C CA . LEU A 1 307 ? 14.699 -13.214 -8.577 1.00 89.75 307 LEU A CA 1
ATOM 2398 C C . LEU A 1 307 ? 14.153 -14.122 -7.465 1.00 89.75 307 LEU A C 1
ATOM 2400 O O . LEU A 1 307 ? 14.261 -13.788 -6.282 1.00 89.75 307 LEU A O 1
ATOM 2404 N N . GLY A 1 308 ? 13.622 -15.286 -7.847 1.00 89.31 308 GLY A N 1
ATOM 2405 C CA . GLY A 1 308 ? 13.001 -16.227 -6.922 1.00 89.31 308 GLY A CA 1
ATOM 2406 C C . GLY A 1 308 ? 13.964 -16.808 -5.890 1.00 89.31 308 GLY A C 1
ATOM 2407 O O . GLY A 1 308 ? 13.601 -16.914 -4.724 1.00 89.31 308 GLY A O 1
ATOM 2408 N N . THR A 1 309 ? 15.191 -17.161 -6.285 1.00 87.25 309 THR A N 1
ATOM 2409 C CA . THR A 1 309 ? 16.128 -17.864 -5.391 1.00 87.25 309 THR A CA 1
ATOM 2410 C C . THR A 1 309 ? 17.024 -16.944 -4.571 1.00 87.25 309 THR A C 1
ATOM 2412 O O . THR A 1 309 ? 17.460 -17.342 -3.492 1.00 87.25 309 THR A O 1
ATOM 2415 N N . THR A 1 310 ? 17.343 -15.739 -5.060 1.00 84.44 310 THR A N 1
ATOM 2416 C CA . THR A 1 310 ? 18.363 -14.884 -4.419 1.00 84.44 310 THR A CA 1
ATOM 2417 C C . THR A 1 310 ? 17.833 -13.565 -3.873 1.00 84.44 310 THR A C 1
ATOM 2419 O O . THR A 1 310 ? 18.501 -12.944 -3.035 1.00 84.44 310 THR A O 1
ATOM 2422 N N . LYS A 1 311 ? 16.670 -13.102 -4.353 1.00 85.31 311 LYS A N 1
ATOM 2423 C CA . LYS A 1 311 ? 16.172 -11.751 -4.060 1.00 85.31 311 LYS A CA 1
ATOM 2424 C C . LYS A 1 311 ? 14.916 -11.734 -3.202 1.00 85.31 311 LYS A C 1
ATOM 2426 O O . LYS A 1 311 ? 14.829 -10.852 -2.359 1.00 85.31 311 LYS A O 1
ATOM 2431 N N . MET A 1 312 ? 13.967 -12.646 -3.408 1.00 89.31 312 MET A N 1
ATOM 2432 C CA . MET A 1 312 ? 12.712 -12.695 -2.643 1.00 89.31 312 MET A CA 1
ATOM 2433 C C . MET A 1 312 ? 12.890 -13.316 -1.252 1.00 89.31 312 MET A C 1
ATOM 2435 O O . MET A 1 312 ? 13.889 -13.978 -0.980 1.00 89.31 312 MET A O 1
ATOM 2439 N N . LEU A 1 313 ? 11.920 -13.091 -0.362 1.00 88.81 313 LEU A N 1
ATOM 2440 C CA . LEU A 1 313 ? 11.949 -13.593 1.009 1.00 88.81 313 LEU A CA 1
ATOM 2441 C C . LEU A 1 313 ? 11.698 -15.116 1.019 1.00 88.81 313 LEU A C 1
ATOM 2443 O O . LEU A 1 313 ? 10.590 -15.535 0.670 1.00 88.81 313 LEU A O 1
ATOM 2447 N N . PRO A 1 314 ? 12.657 -15.955 1.459 1.00 89.19 314 PRO A N 1
ATOM 2448 C CA . PRO A 1 314 ? 12.485 -17.407 1.520 1.00 89.19 314 PRO A CA 1
ATOM 2449 C C . PRO A 1 314 ? 11.704 -17.803 2.785 1.00 89.19 314 PRO A C 1
ATOM 2451 O O . PRO A 1 314 ? 12.204 -18.514 3.654 1.00 89.19 314 PRO A O 1
ATOM 2454 N N . LEU A 1 315 ? 10.487 -17.274 2.926 1.00 88.50 315 LEU A N 1
ATOM 2455 C CA . LEU A 1 315 ? 9.595 -17.510 4.057 1.00 88.50 315 LEU A CA 1
ATOM 2456 C C . LEU A 1 315 ? 8.194 -17.850 3.548 1.00 88.50 315 LEU A C 1
ATOM 2458 O O . LEU A 1 315 ? 7.699 -17.210 2.618 1.00 88.50 315 LEU A O 1
ATOM 2462 N N . ALA A 1 316 ? 7.554 -18.839 4.172 1.00 92.00 316 ALA A N 1
ATOM 2463 C CA . ALA A 1 316 ? 6.165 -19.173 3.885 1.00 92.00 316 ALA A CA 1
ATOM 2464 C C . ALA A 1 316 ? 5.228 -18.012 4.291 1.00 92.00 316 ALA A C 1
ATOM 2466 O O . ALA A 1 316 ? 5.485 -17.369 5.315 1.00 92.00 316 ALA A O 1
ATOM 2467 N N . PRO A 1 317 ? 4.144 -17.746 3.533 1.00 94.62 317 PRO A N 1
ATOM 2468 C CA . PRO A 1 317 ? 3.186 -16.687 3.858 1.00 94.62 317 PRO A CA 1
ATOM 2469 C C . PRO A 1 317 ? 2.605 -16.780 5.273 1.00 94.62 317 PRO A C 1
ATOM 2471 O O . PRO A 1 317 ? 2.570 -15.781 5.981 1.00 94.62 317 PRO A O 1
ATOM 2474 N N . ASP A 1 318 ? 2.244 -17.982 5.711 1.00 92.81 318 ASP A N 1
ATOM 2475 C CA . ASP A 1 318 ? 1.730 -18.250 7.056 1.00 92.81 318 ASP A CA 1
ATOM 2476 C C . ASP A 1 318 ? 2.710 -17.799 8.158 1.00 92.81 318 ASP A C 1
ATOM 2478 O O . ASP A 1 318 ? 2.398 -16.956 9.001 1.00 92.81 318 ASP A O 1
ATOM 2482 N N . THR A 1 319 ? 3.976 -18.217 8.059 1.00 90.25 319 THR A N 1
ATOM 2483 C CA . THR A 1 319 ? 5.023 -17.789 8.998 1.00 90.25 319 THR A CA 1
ATOM 2484 C C . THR A 1 319 ? 5.280 -16.277 8.949 1.00 90.25 319 THR A C 1
ATOM 2486 O O . THR A 1 319 ? 5.638 -15.671 9.964 1.00 90.25 319 THR A O 1
ATOM 2489 N N . LEU A 1 320 ? 5.131 -15.645 7.779 1.00 91.38 320 LEU A N 1
ATOM 2490 C CA . LEU A 1 320 ? 5.213 -14.190 7.645 1.00 91.38 320 LEU A CA 1
ATOM 2491 C C . LEU A 1 320 ? 4.073 -13.509 8.421 1.00 91.38 320 LEU A C 1
ATOM 2493 O O . LEU A 1 320 ? 4.356 -12.588 9.190 1.00 91.38 320 LEU A O 1
ATOM 2497 N N . VAL A 1 321 ? 2.830 -13.978 8.279 1.00 93.94 321 VAL A N 1
ATOM 2498 C CA . VAL A 1 321 ? 1.660 -13.456 9.008 1.00 93.94 321 VAL A CA 1
ATOM 2499 C C . VAL A 1 321 ? 1.839 -13.604 10.511 1.00 93.94 321 VAL A C 1
ATOM 2501 O O . VAL A 1 321 ? 1.772 -12.600 11.223 1.00 93.94 321 VAL A O 1
ATOM 2504 N N . SER A 1 322 ? 2.192 -14.797 10.995 1.00 90.81 322 SER A N 1
ATOM 2505 C CA . SER A 1 322 ? 2.433 -15.033 12.424 1.00 90.81 322 SER A CA 1
ATOM 2506 C C . SER A 1 322 ? 3.498 -14.077 12.986 1.00 90.81 322 SER A C 1
ATOM 2508 O O . SER A 1 322 ? 3.367 -13.556 14.093 1.00 90.81 322 SER A O 1
ATOM 2510 N N . ARG A 1 323 ? 4.532 -13.730 12.206 1.00 88.81 323 ARG A N 1
ATOM 2511 C CA . ARG A 1 323 ? 5.548 -12.743 12.617 1.00 88.81 323 ARG A CA 1
ATOM 2512 C C . ARG A 1 323 ? 5.086 -11.285 12.528 1.00 88.81 323 ARG A C 1
ATOM 2514 O O . ARG A 1 323 ? 5.552 -10.474 13.329 1.00 88.81 323 ARG A O 1
ATOM 2521 N N . ILE A 1 324 ? 4.212 -10.932 11.584 1.00 91.94 324 ILE A N 1
ATOM 2522 C CA . ILE A 1 324 ? 3.587 -9.598 11.506 1.00 91.94 324 ILE A CA 1
ATOM 2523 C C . ILE A 1 324 ? 2.668 -9.372 12.716 1.00 91.94 324 ILE A C 1
ATOM 2525 O O . ILE A 1 324 ? 2.658 -8.273 13.280 1.00 91.94 324 ILE A O 1
ATOM 2529 N N . LEU A 1 325 ? 1.948 -10.419 13.132 1.00 92.88 325 LEU A N 1
ATOM 2530 C CA . LEU A 1 325 ? 0.964 -10.399 14.214 1.00 92.88 325 LEU A CA 1
ATOM 2531 C C . LEU A 1 325 ? 1.558 -10.610 15.619 1.00 92.88 325 LEU A C 1
ATOM 2533 O O . LEU A 1 325 ? 0.852 -10.422 16.602 1.00 92.88 325 LEU A O 1
ATOM 2537 N N . ASN A 1 326 ? 2.854 -10.919 15.755 1.00 87.56 326 ASN A N 1
ATOM 2538 C CA . ASN A 1 326 ? 3.491 -11.276 17.039 1.00 87.56 326 ASN A CA 1
ATOM 2539 C C . ASN A 1 326 ? 3.419 -10.219 18.154 1.00 87.56 326 ASN A C 1
ATOM 2541 O O . ASN A 1 326 ? 3.668 -10.519 19.318 1.00 87.56 326 ASN A O 1
ATOM 2545 N N . SER A 1 327 ? 3.091 -8.973 17.828 1.00 86.88 327 SER A N 1
ATOM 2546 C CA . SER A 1 327 ? 2.873 -7.910 18.821 1.00 86.88 327 SER A CA 1
ATOM 2547 C C . SER A 1 327 ? 1.466 -7.319 18.756 1.00 86.88 327 SER A C 1
ATOM 2549 O O . SER A 1 327 ? 1.220 -6.272 19.345 1.00 86.88 327 SER A O 1
ATOM 2551 N N . VAL A 1 328 ? 0.560 -7.976 18.032 1.00 93.62 328 VAL A N 1
ATOM 2552 C CA . VAL A 1 328 ? -0.841 -7.588 17.883 1.00 93.62 328 VAL A CA 1
ATOM 2553 C C . VAL A 1 328 ? -1.682 -8.377 18.888 1.00 93.62 328 VAL A C 1
ATOM 2555 O O . VAL A 1 328 ? -1.422 -9.556 19.139 1.00 93.62 328 VAL A O 1
ATOM 2558 N N . GLN A 1 329 ? -2.677 -7.729 19.489 1.00 95.06 329 GLN A N 1
ATOM 2559 C CA . GLN A 1 329 ? -3.590 -8.350 20.453 1.00 95.06 329 GLN A CA 1
ATOM 2560 C C . GLN A 1 329 ? -5.042 -8.063 20.077 1.00 95.06 329 GLN A C 1
ATOM 2562 O O . GLN A 1 329 ? -5.364 -6.932 19.725 1.00 95.06 329 GLN A O 1
ATOM 2567 N N . ILE A 1 330 ? -5.904 -9.072 20.203 1.00 94.69 330 ILE A N 1
ATOM 2568 C CA . ILE A 1 330 ? -7.359 -8.983 20.054 1.00 94.69 330 ILE A CA 1
ATOM 2569 C C . ILE A 1 330 ? -7.962 -9.190 21.439 1.00 94.69 330 ILE A C 1
ATOM 2571 O O . ILE A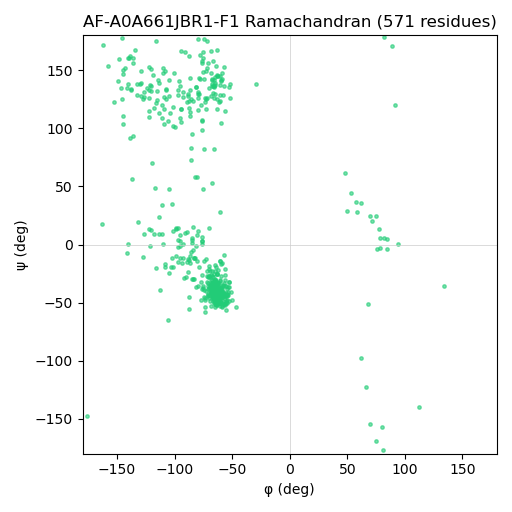 1 330 ? -7.902 -10.274 22.023 1.00 94.69 330 ILE A O 1
ATOM 2575 N N . GLY A 1 331 ? -8.494 -8.122 22.017 1.00 93.75 331 GLY A N 1
ATOM 2576 C CA . GLY A 1 331 ? -8.862 -8.124 23.419 1.00 93.75 331 GLY A CA 1
ATOM 2577 C C . GLY A 1 331 ? -7.625 -8.252 24.308 1.00 93.75 331 GLY A C 1
ATOM 2578 O O . GLY A 1 331 ? -6.696 -7.446 24.243 1.00 93.75 331 GLY A O 1
ATOM 2579 N N . TYR A 1 332 ? -7.614 -9.283 25.147 1.00 91.38 332 TYR A N 1
ATOM 2580 C CA . TYR A 1 332 ? -6.446 -9.687 25.935 1.00 91.38 332 TYR A CA 1
ATOM 2581 C C . TYR A 1 332 ? -5.655 -10.834 25.283 1.00 91.38 332 TYR A C 1
ATOM 2583 O O . TYR A 1 332 ? -4.641 -11.265 25.835 1.00 91.38 332 TYR A O 1
ATOM 2591 N N . LEU A 1 333 ? -6.120 -11.356 24.144 1.00 91.12 333 LEU A N 1
ATOM 2592 C CA . LEU A 1 333 ? -5.551 -12.529 23.495 1.00 91.12 333 LEU A CA 1
ATOM 2593 C C . LEU A 1 333 ? -4.506 -12.101 22.447 1.00 91.12 333 LEU A C 1
ATOM 2595 O O . LEU A 1 333 ? -4.787 -11.220 21.633 1.00 91.12 333 LEU A O 1
ATOM 2599 N N . PRO A 1 334 ? -3.298 -12.691 22.424 1.00 89.75 334 PRO A N 1
ATOM 2600 C CA . PRO A 1 334 ? -2.349 -12.467 21.335 1.00 89.75 334 PRO A CA 1
ATOM 2601 C C . PRO A 1 334 ? -2.939 -12.907 19.991 1.00 89.75 334 PRO A C 1
ATOM 2603 O O . PRO A 1 334 ? -3.581 -13.951 19.921 1.00 89.75 334 PRO A O 1
ATOM 2606 N N . ALA A 1 335 ? -2.676 -12.155 18.922 1.00 88.62 335 ALA A N 1
ATOM 2607 C CA . ALA A 1 335 ? -3.172 -12.461 17.577 1.00 88.62 335 ALA A CA 1
ATOM 2608 C C . ALA A 1 335 ? -2.412 -13.608 16.871 1.00 88.62 335 ALA A C 1
ATOM 2610 O O . ALA A 1 335 ? -2.681 -13.899 15.711 1.00 88.62 335 ALA A O 1
ATOM 2611 N N . VAL A 1 336 ? -1.440 -14.240 17.540 1.00 82.56 336 VAL A N 1
ATOM 2612 C CA . VAL A 1 336 ? -0.623 -15.332 16.983 1.00 82.56 336 VAL A CA 1
ATOM 2613 C C . VAL A 1 336 ? -1.054 -16.679 17.541 1.00 82.56 336 VAL A C 1
ATOM 2615 O O . VAL A 1 336 ? -1.319 -16.809 18.738 1.00 82.56 336 VAL A O 1
ATOM 2618 N N . VAL A 1 337 ? -1.043 -17.698 16.683 1.00 69.38 337 VAL A N 1
ATOM 2619 C CA . VAL A 1 337 ? -1.289 -19.093 17.055 1.00 69.38 337 VAL A CA 1
ATOM 2620 C C . VAL A 1 337 ? -0.074 -19.651 17.815 1.00 69.38 337 VAL A C 1
ATOM 2622 O O . VAL A 1 337 ? 1.069 -19.584 17.360 1.00 69.38 337 VAL A O 1
ATOM 2625 N N . ALA A 1 338 ? -0.300 -20.191 19.018 1.00 56.50 338 ALA A N 1
ATOM 2626 C CA . ALA A 1 338 ? 0.752 -20.542 19.984 1.00 56.50 338 ALA A CA 1
ATOM 2627 C C . ALA A 1 338 ? 1.790 -21.581 19.494 1.00 56.50 338 ALA A C 1
ATOM 2629 O O . ALA A 1 338 ? 2.864 -21.700 20.093 1.00 56.50 338 ALA A O 1
ATOM 2630 N N . SER A 1 339 ? 1.498 -22.329 18.424 1.00 55.03 339 SER A N 1
ATOM 2631 C CA . SER A 1 339 ? 2.419 -23.288 17.796 1.00 55.03 339 SER A CA 1
ATOM 2632 C C . SER A 1 339 ? 3.617 -22.628 17.110 1.00 55.03 339 SER A C 1
ATOM 2634 O O . SER A 1 339 ? 4.684 -23.240 17.047 1.00 55.03 339 SER A O 1
ATOM 2636 N N . ASP A 1 340 ? 3.481 -21.378 16.663 1.00 54.25 340 ASP A N 1
ATOM 2637 C CA . ASP A 1 340 ? 4.403 -20.783 15.682 1.00 54.25 340 ASP A CA 1
ATOM 2638 C C . ASP A 1 340 ? 5.573 -20.018 16.310 1.00 54.25 340 ASP A C 1
ATOM 2640 O O . ASP A 1 340 ? 6.536 -19.656 15.633 1.00 54.25 340 ASP A O 1
ATOM 2644 N N . VAL A 1 341 ? 5.519 -19.771 17.624 1.00 51.78 341 VAL A N 1
ATOM 2645 C CA . VAL A 1 341 ? 6.500 -18.933 18.342 1.00 51.78 341 VAL A CA 1
ATOM 2646 C C . VAL A 1 341 ? 7.623 -19.764 18.985 1.00 51.78 341 VAL A C 1
ATOM 2648 O O . VAL A 1 341 ? 8.562 -19.223 19.576 1.00 51.78 341 VAL A O 1
ATOM 2651 N N . ARG A 1 342 ? 7.599 -21.101 18.871 1.00 43.94 342 ARG A N 1
ATOM 2652 C CA . ARG A 1 342 ? 8.691 -21.925 19.412 1.00 43.94 342 ARG A CA 1
ATOM 2653 C C . ARG A 1 342 ? 9.937 -21.859 18.516 1.00 43.94 342 ARG A C 1
ATOM 2655 O O . ARG A 1 342 ? 10.035 -22.533 17.497 1.00 43.94 342 ARG A O 1
ATOM 2662 N N . SER A 1 343 ? 10.927 -21.122 19.034 1.00 41.84 343 SER A N 1
ATOM 2663 C CA . SER A 1 343 ? 12.319 -20.895 18.589 1.00 41.84 343 SER A CA 1
ATOM 2664 C C . SER A 1 343 ? 12.495 -19.676 17.665 1.00 41.84 343 SER A C 1
ATOM 2666 O O . SER A 1 343 ? 11.883 -19.573 16.616 1.00 41.84 343 SER A O 1
ATOM 2668 N N . SER A 1 344 ? 13.291 -18.658 18.002 1.00 45.19 344 SER A N 1
ATOM 2669 C CA . SER A 1 344 ? 14.576 -18.671 18.708 1.00 45.19 344 SER A CA 1
ATOM 2670 C C . SER A 1 344 ? 14.758 -17.439 19.606 1.00 45.19 344 SER A C 1
ATOM 2672 O O . SER A 1 344 ? 14.759 -16.307 19.121 1.00 45.19 344 SER A O 1
ATOM 2674 N N . SER A 1 345 ? 15.028 -17.666 20.890 1.00 44.06 345 SER A N 1
ATOM 2675 C CA . SER A 1 345 ? 15.526 -16.697 21.878 1.00 44.06 345 SER A CA 1
ATOM 2676 C C . SER A 1 345 ? 16.970 -16.239 21.580 1.00 44.06 345 SER A C 1
ATOM 2678 O O . SER A 1 345 ? 17.862 -16.365 22.414 1.00 44.06 345 SER A O 1
ATOM 2680 N N . GLY A 1 346 ? 17.211 -15.762 20.356 1.00 52.91 346 GLY A N 1
ATOM 2681 C CA . GLY A 1 346 ? 18.522 -15.337 19.853 1.00 52.91 346 GLY A CA 1
ATOM 2682 C C . GLY A 1 346 ? 18.464 -14.467 18.590 1.00 52.91 346 GLY A C 1
ATOM 2683 O O . GLY A 1 346 ? 19.460 -14.370 17.875 1.00 52.91 346 GLY A O 1
ATOM 2684 N N . GLY A 1 347 ? 17.305 -13.874 18.277 1.00 62.00 347 GLY A N 1
ATOM 2685 C CA . GLY A 1 347 ? 17.177 -12.903 17.188 1.00 62.00 347 GLY A CA 1
ATOM 2686 C C . GLY A 1 347 ? 17.908 -11.597 17.513 1.00 62.00 347 GLY A C 1
ATOM 2687 O O . GLY A 1 347 ? 17.995 -11.205 18.672 1.00 62.00 347 GLY A O 1
ATOM 2688 N N . LEU A 1 348 ? 18.448 -10.920 16.497 1.00 75.12 348 LEU A N 1
ATOM 2689 C CA . LEU A 1 348 ? 18.961 -9.557 16.671 1.00 75.12 348 LEU A CA 1
ATOM 2690 C C . LEU A 1 348 ? 17.783 -8.582 16.827 1.00 75.12 348 LEU A C 1
ATOM 2692 O O . LEU A 1 348 ? 16.714 -8.794 16.247 1.00 75.12 348 LEU A O 1
ATOM 2696 N N . ALA A 1 349 ? 17.997 -7.501 17.576 1.00 84.19 349 ALA A N 1
ATOM 2697 C CA . ALA A 1 349 ? 17.016 -6.434 17.727 1.00 84.19 349 ALA A CA 1
ATOM 2698 C C . ALA A 1 349 ? 16.772 -5.713 16.391 1.00 84.19 349 ALA A C 1
ATOM 2700 O O . ALA A 1 349 ? 17.704 -5.387 15.650 1.00 84.19 349 ALA A O 1
ATOM 2701 N N . CYS A 1 350 ? 15.506 -5.436 16.091 1.00 85.94 350 CYS A N 1
ATOM 2702 C CA . CYS A 1 350 ? 15.113 -4.634 14.941 1.00 85.94 350 CYS A CA 1
ATOM 2703 C C . CYS A 1 350 ? 15.622 -3.201 15.111 1.00 85.94 350 CYS A C 1
ATOM 2705 O O . CYS A 1 350 ? 15.330 -2.554 16.115 1.00 85.94 350 CYS A O 1
ATOM 2707 N N . ARG A 1 351 ? 16.305 -2.658 14.101 1.00 83.75 351 ARG A N 1
ATOM 2708 C CA . ARG A 1 351 ? 16.823 -1.280 14.126 1.00 83.75 351 ARG A CA 1
ATOM 2709 C C . ARG A 1 351 ? 15.741 -0.222 14.371 1.00 83.75 351 ARG A C 1
ATOM 2711 O O . ARG A 1 351 ? 16.026 0.816 14.967 1.00 83.75 351 ARG A O 1
ATOM 2718 N N . PHE A 1 352 ? 14.519 -0.454 13.895 1.00 86.19 352 PHE A N 1
ATOM 2719 C CA . PHE A 1 352 ? 13.437 0.522 14.016 1.00 86.19 352 PHE A CA 1
ATOM 2720 C C . PHE A 1 352 ? 12.652 0.393 15.314 1.00 86.19 352 PHE A C 1
ATOM 2722 O O . PHE A 1 352 ? 12.553 1.377 16.045 1.00 86.19 352 PHE A O 1
ATOM 2729 N N . CYS A 1 353 ? 12.114 -0.795 15.602 1.00 88.00 353 CYS A N 1
ATOM 2730 C CA . CYS A 1 353 ? 11.238 -1.005 16.756 1.00 88.00 353 CYS A CA 1
ATOM 2731 C C . CYS A 1 353 ? 11.928 -1.612 17.983 1.00 88.00 353 CYS A C 1
ATOM 2733 O O . CYS A 1 353 ? 11.309 -1.694 19.035 1.00 88.00 353 CYS A O 1
ATOM 2735 N N . GLY A 1 354 ? 13.173 -2.078 17.862 1.00 85.81 354 GLY A N 1
ATOM 2736 C CA . GLY A 1 354 ? 13.905 -2.733 18.949 1.00 85.81 354 GLY A CA 1
ATOM 2737 C C . GLY A 1 354 ? 13.486 -4.176 19.250 1.00 85.81 354 GLY A C 1
ATOM 2738 O O . GLY A 1 354 ? 14.125 -4.806 20.079 1.00 85.81 354 GLY A O 1
ATOM 2739 N N . ALA A 1 355 ? 12.461 -4.730 18.590 1.00 84.12 355 ALA A N 1
ATOM 2740 C CA . ALA A 1 355 ? 12.015 -6.103 18.844 1.00 84.12 355 ALA A CA 1
ATOM 2741 C C . ALA A 1 355 ? 13.059 -7.145 18.399 1.00 84.12 355 ALA A C 1
ATOM 2743 O O . ALA A 1 355 ? 13.566 -7.051 17.278 1.00 84.12 355 ALA A O 1
ATOM 2744 N N . ASP A 1 356 ? 13.302 -8.176 19.215 1.00 78.31 356 ASP A N 1
ATOM 2745 C CA . ASP A 1 356 ? 14.273 -9.268 18.982 1.00 78.31 356 ASP A CA 1
ATOM 2746 C C . ASP A 1 356 ? 13.802 -10.299 17.935 1.00 78.31 356 ASP A C 1
ATOM 2748 O O . ASP A 1 356 ? 13.827 -11.514 18.129 1.00 78.31 356 ASP A O 1
ATOM 2752 N N . LEU A 1 357 ? 13.316 -9.800 16.800 1.00 78.06 357 LEU A N 1
ATOM 2753 C CA . LEU A 1 357 ? 12.674 -10.561 15.724 1.00 78.06 357 LEU A CA 1
ATOM 2754 C C . LEU A 1 357 ? 13.238 -10.185 14.348 1.00 78.06 357 LEU A C 1
ATOM 2756 O O . LEU A 1 357 ? 12.581 -10.388 13.321 1.00 78.06 357 LEU A O 1
ATOM 2760 N N . ALA A 1 358 ? 14.423 -9.574 14.308 1.00 81.31 358 ALA A N 1
ATOM 2761 C CA . ALA A 1 358 ? 14.988 -9.069 13.072 1.00 81.31 358 ALA A CA 1
ATOM 2762 C C . ALA A 1 358 ? 15.580 -10.201 12.221 1.00 81.31 358 ALA A C 1
ATOM 2764 O O . ALA A 1 358 ? 16.497 -10.910 12.644 1.00 81.31 358 ALA A O 1
ATOM 2765 N N . VAL A 1 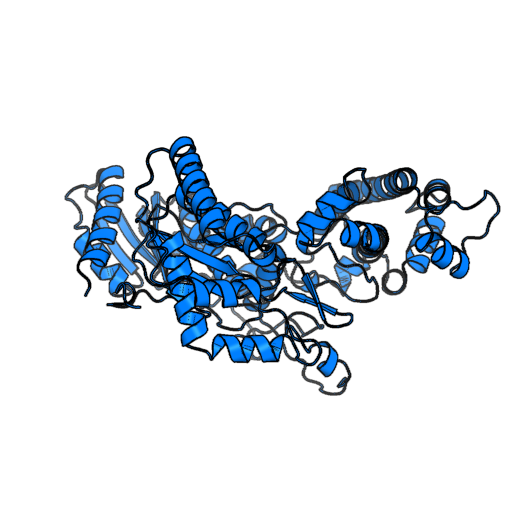359 ? 15.049 -10.355 11.007 1.00 80.94 359 VAL A N 1
ATOM 2766 C CA . VAL A 1 359 ? 15.419 -11.426 10.062 1.00 80.94 359 VAL A CA 1
ATOM 2767 C C . VAL A 1 359 ? 15.805 -10.915 8.683 1.00 80.94 359 VAL A C 1
ATOM 2769 O O . VAL A 1 359 ? 16.329 -11.678 7.881 1.00 80.94 359 VAL A O 1
ATOM 2772 N N . ILE A 1 360 ? 15.565 -9.635 8.407 1.00 79.81 360 ILE A N 1
ATOM 2773 C CA . ILE A 1 360 ? 15.923 -9.019 7.135 1.00 79.81 360 ILE A CA 1
ATOM 2774 C C . ILE A 1 360 ? 17.194 -8.224 7.348 1.00 79.81 360 ILE A C 1
ATOM 2776 O O . ILE A 1 360 ? 17.201 -7.288 8.147 1.00 79.81 360 ILE A O 1
ATOM 2780 N N . ASP A 1 361 ? 18.253 -8.591 6.640 1.00 75.75 361 ASP A N 1
ATOM 2781 C CA . ASP A 1 361 ? 19.469 -7.789 6.598 1.00 75.75 361 ASP A CA 1
ATOM 2782 C C . ASP A 1 361 ? 19.204 -6.462 5.874 1.00 75.75 361 ASP A C 1
ATOM 2784 O O . ASP A 1 361 ? 18.480 -6.429 4.875 1.00 75.75 361 ASP A O 1
ATOM 2788 N N . GLU A 1 362 ? 19.814 -5.370 6.344 1.00 66.75 362 GLU A N 1
ATOM 2789 C CA . GLU A 1 362 ? 19.864 -4.107 5.606 1.00 66.75 362 GLU A CA 1
ATOM 2790 C C . GLU A 1 362 ? 20.688 -4.286 4.327 1.00 66.75 362 GLU A C 1
ATOM 2792 O O . GLU A 1 362 ? 21.871 -3.960 4.236 1.00 66.75 362 GLU A O 1
ATOM 2797 N N . LYS A 1 363 ? 20.039 -4.808 3.294 1.00 59.69 363 LYS A N 1
ATOM 2798 C CA . LYS A 1 363 ? 20.381 -4.468 1.922 1.00 59.69 363 LYS A CA 1
ATOM 2799 C C . LYS A 1 363 ? 19.838 -3.059 1.760 1.00 59.69 363 LYS A C 1
ATOM 2801 O O . LYS A 1 363 ? 18.678 -2.836 2.104 1.00 59.69 363 LYS A O 1
ATOM 2806 N N . ASN A 1 364 ? 20.713 -2.114 1.401 1.00 55.12 364 ASN A N 1
ATOM 2807 C CA . ASN A 1 364 ? 20.413 -0.684 1.247 1.00 55.12 364 ASN A CA 1
ATOM 2808 C C . ASN A 1 364 ? 18.956 -0.474 0.837 1.00 55.12 364 ASN A C 1
ATOM 2810 O O . ASN A 1 364 ? 18.515 -1.224 -0.020 1.00 55.12 364 ASN A O 1
ATOM 2814 N N . ILE A 1 365 ? 18.268 0.511 1.418 1.00 61.00 365 ILE A N 1
ATOM 2815 C CA . ILE A 1 365 ? 17.015 1.160 0.975 1.00 61.00 365 ILE A CA 1
ATOM 2816 C C . ILE A 1 365 ? 15.993 1.313 2.127 1.00 61.00 365 ILE A C 1
ATOM 2818 O O . ILE A 1 365 ? 15.361 2.363 2.220 1.00 61.00 365 ILE A O 1
ATOM 2822 N N . ILE A 1 366 ? 15.887 0.366 3.074 1.00 63.28 366 ILE A N 1
ATOM 2823 C CA . ILE A 1 366 ? 14.922 0.496 4.197 1.00 63.28 366 ILE A CA 1
ATOM 2824 C C . ILE A 1 366 ? 15.230 1.719 5.082 1.00 63.28 366 ILE A C 1
ATOM 2826 O O . ILE A 1 366 ? 14.324 2.388 5.567 1.00 63.28 366 ILE A O 1
ATOM 2830 N N . GLY A 1 367 ? 16.513 2.018 5.305 1.00 60.34 367 GLY A N 1
ATOM 2831 C CA . GLY A 1 367 ? 16.968 3.064 6.226 1.00 60.34 367 GLY A CA 1
ATOM 2832 C C . GLY A 1 367 ? 16.919 4.504 5.701 1.00 60.34 367 GLY A C 1
ATOM 2833 O O . GLY A 1 367 ? 17.536 5.359 6.333 1.00 60.34 367 GLY A O 1
ATOM 2834 N N . GLY A 1 368 ? 16.264 4.770 4.564 1.00 65.88 368 GLY A N 1
ATOM 2835 C CA . GLY A 1 368 ? 16.079 6.124 4.026 1.00 65.88 368 GLY A CA 1
ATOM 2836 C C . GLY A 1 368 ? 17.354 6.798 3.492 1.00 65.88 368 GLY A C 1
ATOM 2837 O O . GLY A 1 368 ? 18.295 6.128 3.048 1.00 65.88 368 GLY A O 1
ATOM 2838 N N . SER A 1 369 ? 17.365 8.137 3.502 1.00 55.41 369 SER A N 1
ATOM 2839 C CA . SER A 1 369 ? 18.468 8.986 3.024 1.00 55.41 369 SER A CA 1
ATOM 2840 C C . SER A 1 369 ? 19.780 8.726 3.784 1.00 55.41 369 SER A C 1
ATOM 2842 O O . SER A 1 369 ? 19.806 8.493 4.993 1.00 55.41 369 SER A O 1
ATOM 2844 N N . GLY A 1 370 ? 20.911 8.727 3.072 1.00 55.28 370 GLY A N 1
ATOM 2845 C CA . GLY A 1 370 ? 22.231 8.438 3.654 1.00 55.28 370 GLY A CA 1
ATOM 2846 C C . GLY A 1 370 ? 22.593 6.949 3.750 1.00 55.28 370 GLY A C 1
ATOM 2847 O O . GLY A 1 370 ? 23.678 6.615 4.238 1.00 55.28 370 GLY A O 1
ATOM 2848 N N . THR A 1 371 ? 21.757 6.054 3.218 1.00 56.62 371 THR A N 1
ATOM 2849 C CA . THR A 1 371 ? 22.073 4.626 3.001 1.00 56.62 371 THR A CA 1
ATOM 2850 C C . THR A 1 371 ? 23.358 4.437 2.184 1.00 56.62 371 THR A C 1
ATOM 2852 O O . THR A 1 371 ? 24.201 3.608 2.532 1.00 56.62 371 THR A O 1
ATOM 2855 N N . GLY A 1 372 ? 23.600 5.289 1.180 1.00 49.09 372 GLY A N 1
ATOM 2856 C CA . GLY A 1 372 ? 24.833 5.262 0.382 1.00 49.09 372 GLY A CA 1
ATOM 2857 C C . GLY A 1 372 ? 26.116 5.589 1.165 1.00 49.09 372 GLY A C 1
ATOM 2858 O O . GLY A 1 372 ? 27.175 5.038 0.865 1.00 49.09 372 GLY A O 1
ATOM 2859 N N . ASN A 1 373 ? 26.033 6.413 2.219 1.00 49.94 373 ASN A N 1
ATOM 2860 C CA . ASN A 1 373 ? 27.192 6.771 3.055 1.00 49.94 373 ASN A CA 1
ATOM 2861 C C . ASN A 1 373 ? 27.666 5.603 3.935 1.00 49.94 373 ASN A C 1
ATOM 2863 O O . ASN A 1 373 ? 28.825 5.571 4.354 1.00 49.94 373 ASN A O 1
ATOM 2867 N N . ARG A 1 374 ? 26.782 4.636 4.209 1.00 47.50 374 ARG A N 1
ATOM 2868 C CA . ARG A 1 374 ? 27.084 3.430 4.995 1.00 47.50 374 ARG A CA 1
ATOM 2869 C C . ARG A 1 374 ? 27.608 2.283 4.130 1.00 47.50 374 ARG A C 1
ATOM 2871 O O . ARG A 1 374 ? 28.361 1.451 4.626 1.00 47.50 374 ARG A O 1
ATOM 2878 N N . PHE A 1 375 ? 27.293 2.278 2.833 1.00 42.56 375 PHE A N 1
ATOM 2879 C CA . PHE A 1 375 ? 27.704 1.222 1.903 1.00 42.56 375 PHE A CA 1
ATOM 2880 C C . PHE A 1 375 ? 29.223 1.175 1.661 1.00 42.56 375 PHE A C 1
ATOM 2882 O O . PHE A 1 375 ? 29.804 0.100 1.537 1.00 42.56 375 PHE A O 1
ATOM 2889 N N . ASN A 1 376 ? 29.899 2.330 1.701 1.00 43.03 376 ASN A N 1
ATOM 2890 C CA . ASN A 1 376 ? 31.366 2.401 1.630 1.00 43.03 376 ASN A CA 1
ATOM 2891 C C . ASN A 1 376 ? 32.074 2.000 2.942 1.00 43.03 376 ASN A C 1
ATOM 2893 O O . ASN A 1 376 ? 33.302 1.999 2.994 1.00 43.03 376 ASN A O 1
ATOM 2897 N N . GLN A 1 377 ? 31.336 1.631 3.996 1.00 40.81 377 GLN A N 1
ATOM 2898 C CA . GLN A 1 377 ? 31.884 1.101 5.251 1.00 40.81 377 GLN A CA 1
ATOM 2899 C C . GLN A 1 377 ? 31.667 -0.416 5.359 1.00 40.81 377 GLN A C 1
ATOM 2901 O O . GLN A 1 377 ? 31.233 -0.924 6.394 1.00 40.81 377 GLN A O 1
ATOM 2906 N N . SER A 1 378 ? 31.999 -1.143 4.291 1.00 36.47 378 SER A N 1
ATOM 2907 C CA . SER A 1 378 ? 31.862 -2.596 4.083 1.00 36.47 378 SER A CA 1
ATOM 2908 C C . SER A 1 378 ? 32.637 -3.512 5.062 1.00 36.47 378 SER A C 1
ATOM 2910 O O . SER A 1 378 ? 32.991 -4.638 4.723 1.00 36.47 378 SER A O 1
ATOM 2912 N N . LEU A 1 379 ? 32.893 -3.077 6.301 1.00 39.59 379 LEU A N 1
ATOM 2913 C CA . LEU A 1 379 ? 33.694 -3.798 7.299 1.00 39.59 379 LEU A CA 1
ATOM 2914 C C . LEU A 1 379 ? 33.020 -4.017 8.666 1.00 39.59 379 LEU A C 1
ATOM 2916 O O . LEU A 1 379 ? 33.679 -4.519 9.578 1.00 39.59 379 LEU A O 1
ATOM 2920 N N . ARG A 1 380 ? 31.723 -3.728 8.856 1.00 42.78 380 ARG A N 1
ATOM 2921 C CA . ARG A 1 380 ? 31.018 -4.150 10.087 1.00 42.78 380 ARG A CA 1
ATOM 2922 C C . ARG A 1 380 ? 30.283 -5.478 9.883 1.00 42.78 380 ARG A C 1
ATOM 2924 O O . ARG A 1 380 ? 29.272 -5.550 9.202 1.00 42.78 380 ARG A O 1
ATOM 2931 N N . ARG A 1 381 ? 30.810 -6.532 10.520 1.00 42.75 381 ARG A N 1
ATOM 2932 C CA . ARG A 1 381 ? 30.359 -7.942 10.484 1.00 42.75 381 ARG A CA 1
ATOM 2933 C C . ARG A 1 381 ? 29.018 -8.235 11.191 1.00 42.75 381 ARG A C 1
ATOM 2935 O O . ARG A 1 381 ? 28.705 -9.396 11.423 1.00 42.75 381 ARG A O 1
ATOM 2942 N N . VAL A 1 382 ? 28.222 -7.220 11.524 1.00 50.28 382 VAL A N 1
ATOM 2943 C CA . VAL A 1 382 ? 26.868 -7.377 12.082 1.00 50.28 382 VAL A CA 1
ATOM 2944 C C . VAL A 1 382 ? 25.997 -6.326 11.400 1.00 50.28 382 VAL A C 1
ATOM 2946 O O . VAL A 1 382 ? 26.003 -5.167 11.807 1.00 50.28 382 VAL A O 1
ATOM 2949 N N . GLY A 1 383 ? 25.359 -6.696 10.287 1.00 57.03 383 GLY A N 1
ATOM 2950 C CA . GLY A 1 383 ? 24.461 -5.793 9.567 1.00 57.03 383 GLY A CA 1
ATOM 2951 C C . GLY A 1 383 ? 23.303 -5.359 10.464 1.00 57.03 383 GLY A C 1
ATOM 2952 O O . GLY A 1 383 ? 22.843 -6.134 11.305 1.00 57.03 383 GLY A O 1
ATOM 2953 N N . GLU A 1 384 ? 22.844 -4.118 10.307 1.00 69.06 384 GLU A N 1
ATOM 2954 C CA . GLU A 1 384 ? 21.573 -3.704 10.896 1.00 69.06 384 GLU A CA 1
ATOM 2955 C C . GLU A 1 384 ? 20.466 -4.590 10.303 1.00 69.06 384 GLU A C 1
ATOM 2957 O O . GLU A 1 384 ? 20.485 -4.915 9.113 1.00 69.06 384 GLU A O 1
ATOM 2962 N N . ARG A 1 385 ? 19.535 -5.044 11.146 1.00 79.50 385 ARG A N 1
ATOM 2963 C CA . ARG A 1 385 ? 18.445 -5.928 10.729 1.00 79.50 385 ARG A CA 1
ATOM 2964 C C . ARG A 1 385 ? 17.091 -5.325 11.047 1.00 79.50 385 ARG A C 1
ATOM 2966 O O . ARG A 1 385 ? 16.933 -4.578 12.014 1.00 79.50 385 ARG A O 1
ATOM 2973 N N . PHE A 1 386 ? 16.096 -5.718 10.266 1.00 85.50 386 PHE A N 1
ATOM 2974 C CA . PHE A 1 386 ? 14.709 -5.310 10.440 1.00 85.50 386 PHE A CA 1
ATOM 2975 C C . PHE A 1 386 ? 13.814 -6.521 10.702 1.00 85.50 386 PHE A C 1
ATOM 2977 O O . PHE A 1 386 ? 14.044 -7.621 10.187 1.00 85.50 386 PHE A O 1
ATOM 2984 N N . CYS A 1 387 ? 12.782 -6.326 11.524 1.00 88.38 387 CYS A N 1
ATOM 2985 C CA . CYS A 1 387 ? 11.696 -7.293 11.636 1.00 88.38 387 CYS A CA 1
ATOM 2986 C C . CYS A 1 387 ? 10.760 -7.180 10.423 1.00 88.38 387 CYS A C 1
ATOM 2988 O O . CYS A 1 387 ? 10.681 -6.132 9.775 1.00 88.38 387 CYS A O 1
ATOM 2990 N N . LEU A 1 388 ? 10.019 -8.254 10.142 1.00 89.44 388 LEU A N 1
ATOM 2991 C CA . LEU A 1 388 ? 9.123 -8.330 8.983 1.00 89.44 388 LEU A CA 1
ATOM 2992 C C . LEU A 1 388 ? 8.025 -7.261 9.022 1.00 89.44 388 LEU A C 1
ATOM 2994 O O . LEU A 1 388 ? 7.734 -6.665 7.994 1.00 89.44 388 LEU A O 1
ATOM 2998 N N . ARG A 1 389 ? 7.488 -6.944 10.208 1.00 91.88 389 ARG A N 1
ATOM 2999 C CA . ARG A 1 389 ? 6.484 -5.882 10.384 1.00 91.88 389 ARG A CA 1
ATOM 3000 C C . ARG A 1 389 ? 7.013 -4.511 9.951 1.00 91.88 389 ARG A C 1
ATOM 3002 O O . ARG A 1 389 ? 6.362 -3.821 9.180 1.00 91.88 389 ARG A O 1
ATOM 3009 N N . CYS A 1 390 ? 8.210 -4.134 10.405 1.00 89.69 390 CYS A N 1
ATOM 3010 C CA . CYS A 1 390 ? 8.831 -2.857 10.044 1.00 89.69 390 CYS A CA 1
ATOM 3011 C C . CYS A 1 390 ? 9.173 -2.776 8.550 1.00 89.69 390 CYS A C 1
ATOM 3013 O O . CYS A 1 390 ? 9.002 -1.733 7.925 1.00 89.69 390 CYS A O 1
ATOM 3015 N N . ALA A 1 391 ? 9.643 -3.874 7.966 1.00 89.12 391 ALA A N 1
ATOM 3016 C CA . ALA A 1 391 ? 9.938 -3.915 6.542 1.00 89.12 391 ALA A CA 1
ATOM 3017 C C . ALA A 1 391 ? 8.669 -3.906 5.675 1.00 89.12 391 ALA A C 1
ATOM 3019 O O . ALA A 1 391 ? 8.659 -3.237 4.645 1.00 89.12 391 ALA A O 1
ATOM 3020 N N . LEU A 1 392 ? 7.586 -4.562 6.111 1.00 92.81 392 LEU A N 1
ATOM 3021 C CA . LEU A 1 392 ? 6.275 -4.449 5.471 1.00 92.81 392 LEU A CA 1
ATOM 3022 C C . LEU A 1 392 ? 5.747 -3.015 5.561 1.00 92.81 392 LEU A C 1
ATOM 3024 O O . LEU A 1 392 ? 5.265 -2.495 4.567 1.00 92.81 392 LEU A O 1
ATOM 3028 N N . SER A 1 393 ? 5.904 -2.332 6.698 1.00 92.06 393 SER A N 1
ATOM 3029 C CA . SER A 1 393 ? 5.573 -0.905 6.791 1.00 92.06 393 SER A CA 1
ATOM 3030 C C . SER A 1 393 ? 6.324 -0.086 5.739 1.00 92.06 393 SER A C 1
ATOM 3032 O O . SER A 1 393 ? 5.699 0.627 4.962 1.00 92.06 393 SER A O 1
ATOM 3034 N N . SER A 1 394 ? 7.642 -0.253 5.620 1.00 88.50 394 SER A N 1
ATOM 3035 C CA . SER A 1 394 ? 8.416 0.443 4.583 1.00 88.50 394 SER A CA 1
ATOM 3036 C C . SER A 1 394 ? 7.946 0.104 3.155 1.00 88.50 394 SER A C 1
ATOM 3038 O O . SER A 1 394 ? 7.895 0.978 2.285 1.00 88.50 394 SER A O 1
ATOM 3040 N N . TYR A 1 395 ? 7.532 -1.150 2.917 1.00 90.69 395 TYR A N 1
ATOM 3041 C CA . TYR A 1 395 ? 6.908 -1.567 1.658 1.00 90.69 395 TYR A CA 1
ATOM 3042 C C . TYR A 1 395 ? 5.607 -0.809 1.391 1.00 90.69 395 TYR A C 1
ATOM 3044 O O . TYR A 1 395 ? 5.461 -0.248 0.311 1.00 90.69 395 TYR A O 1
ATOM 3052 N N . LEU A 1 396 ? 4.689 -0.751 2.359 1.00 92.75 396 LEU A N 1
ATOM 3053 C CA . LEU A 1 396 ? 3.387 -0.090 2.211 1.00 92.75 396 LEU A CA 1
ATOM 3054 C C . LEU A 1 396 ? 3.523 1.418 2.008 1.00 92.75 396 LEU A C 1
ATOM 3056 O O . LEU A 1 396 ? 2.836 1.994 1.169 1.00 92.75 396 LEU A O 1
ATOM 3060 N N . GLU A 1 397 ? 4.455 2.046 2.721 1.00 89.06 397 GLU A N 1
ATOM 3061 C CA . GLU A 1 397 ? 4.791 3.455 2.526 1.00 89.06 397 GLU A CA 1
ATOM 3062 C C . GLU A 1 397 ? 5.271 3.718 1.094 1.00 89.06 397 GLU A C 1
ATOM 3064 O O . GLU A 1 397 ? 4.779 4.623 0.422 1.00 89.06 397 GLU A O 1
ATOM 3069 N N . THR A 1 398 ? 6.164 2.868 0.582 1.00 86.94 398 THR A N 1
ATOM 3070 C CA . THR A 1 398 ? 6.682 2.978 -0.789 1.00 86.94 398 THR A CA 1
ATOM 3071 C C . THR A 1 398 ? 5.617 2.643 -1.834 1.00 86.94 398 THR A C 1
ATOM 3073 O O . THR A 1 398 ? 5.555 3.295 -2.873 1.00 86.94 398 THR A O 1
ATOM 3076 N N . LYS A 1 399 ? 4.745 1.663 -1.570 1.00 89.75 399 LYS A N 1
ATOM 3077 C CA . LYS A 1 399 ? 3.588 1.335 -2.419 1.00 89.75 399 LYS A CA 1
ATOM 3078 C C . LYS A 1 399 ? 2.639 2.520 -2.532 1.00 89.75 399 LYS A C 1
ATOM 3080 O O . LYS A 1 399 ? 2.102 2.783 -3.607 1.00 89.75 399 LYS A O 1
ATOM 3085 N N . ARG A 1 400 ? 2.438 3.254 -1.435 1.00 88.75 400 ARG A N 1
ATOM 3086 C CA . ARG A 1 400 ? 1.583 4.438 -1.428 1.00 88.75 400 ARG A CA 1
ATOM 3087 C C . ARG A 1 400 ? 2.240 5.613 -2.132 1.00 88.75 400 ARG A C 1
ATOM 3089 O O . ARG A 1 400 ? 1.647 6.184 -3.041 1.00 88.75 400 ARG A O 1
ATOM 3096 N N . LEU A 1 401 ? 3.453 5.964 -1.732 1.00 82.94 401 LEU A N 1
ATOM 3097 C CA . LEU A 1 401 ? 4.090 7.227 -2.099 1.00 82.94 401 LEU A CA 1
ATOM 3098 C C . LEU A 1 401 ? 4.982 7.145 -3.345 1.00 82.94 401 LEU A C 1
ATOM 3100 O O . LEU A 1 401 ? 5.337 8.167 -3.935 1.00 82.94 401 LEU A O 1
ATOM 3104 N N . GLY A 1 402 ? 5.348 5.937 -3.759 1.00 82.94 402 GLY A N 1
ATOM 3105 C CA . GLY A 1 402 ? 6.392 5.698 -4.745 1.00 82.94 402 GLY A CA 1
ATOM 3106 C C . GLY A 1 402 ? 7.795 5.912 -4.172 1.00 82.94 402 GLY A C 1
ATOM 3107 O O . GLY A 1 402 ? 8.008 6.065 -2.966 1.00 82.94 402 GLY A O 1
ATOM 3108 N N . MET A 1 403 ? 8.780 5.926 -5.067 1.00 80.38 403 MET A N 1
ATOM 3109 C CA . MET A 1 403 ? 10.197 6.079 -4.723 1.00 80.38 403 MET A CA 1
ATOM 3110 C C . MET A 1 403 ? 10.745 7.440 -5.169 1.00 80.38 403 MET A C 1
ATOM 3112 O O . MET A 1 403 ? 10.309 8.009 -6.171 1.00 80.38 403 MET A O 1
ATOM 3116 N N . GLN A 1 404 ? 11.755 7.936 -4.461 1.00 77.38 404 GLN A N 1
ATOM 3117 C CA . GLN A 1 404 ? 12.685 8.968 -4.936 1.00 77.38 404 GLN A CA 1
ATOM 3118 C C . GLN A 1 404 ? 14.101 8.397 -5.007 1.00 77.38 404 GLN A C 1
ATOM 3120 O O . GLN A 1 404 ? 14.334 7.262 -4.613 1.00 77.38 404 GLN A O 1
ATOM 3125 N N . PHE A 1 405 ? 15.057 9.170 -5.517 1.00 74.75 405 PHE A N 1
ATOM 3126 C CA . PHE A 1 405 ? 16.449 8.737 -5.607 1.00 74.75 405 PHE A CA 1
ATOM 3127 C C . PHE A 1 405 ? 17.347 9.596 -4.719 1.00 74.75 405 PHE A C 1
ATOM 3129 O O . PHE A 1 405 ? 17.403 10.810 -4.897 1.00 74.75 405 PHE A O 1
ATOM 3136 N N . ASP A 1 406 ? 18.094 8.949 -3.823 1.00 69.31 406 ASP A N 1
ATOM 3137 C CA . ASP A 1 406 ? 19.227 9.548 -3.113 1.00 69.31 406 ASP A CA 1
ATOM 3138 C C . ASP A 1 406 ? 20.528 9.107 -3.804 1.00 69.31 406 ASP A C 1
ATOM 3140 O O . ASP A 1 406 ? 20.982 7.958 -3.709 1.00 69.31 406 ASP A O 1
ATOM 3144 N N . GLY A 1 407 ? 21.082 10.010 -4.617 1.00 72.94 407 GLY A N 1
ATOM 3145 C CA . GLY A 1 407 ? 22.183 9.718 -5.529 1.00 72.94 407 GLY A CA 1
ATOM 3146 C C . GLY A 1 407 ? 21.801 8.665 -6.573 1.00 72.94 407 GLY A C 1
ATOM 3147 O O . GLY A 1 407 ? 21.234 8.974 -7.624 1.00 72.94 407 GLY A O 1
ATOM 3148 N N . ILE A 1 408 ? 22.169 7.408 -6.321 1.00 68.81 408 ILE A N 1
ATOM 3149 C CA . ILE A 1 408 ? 21.830 6.285 -7.202 1.00 68.81 408 ILE A CA 1
ATOM 3150 C C . ILE A 1 408 ? 20.777 5.348 -6.613 1.00 68.81 408 ILE A C 1
ATOM 3152 O O . ILE A 1 408 ? 20.186 4.595 -7.380 1.00 68.81 408 ILE A O 1
ATOM 3156 N N . PHE A 1 409 ? 20.526 5.409 -5.307 1.00 73.69 409 PHE A N 1
ATOM 3157 C CA . PHE A 1 409 ? 19.677 4.455 -4.607 1.00 73.69 409 PHE A CA 1
ATOM 3158 C C . PHE A 1 409 ? 18.215 4.906 -4.650 1.00 73.69 409 PHE A C 1
ATOM 3160 O O . PHE A 1 409 ? 17.949 6.063 -4.316 1.00 73.69 409 PHE A O 1
ATOM 3167 N N . PRO A 1 410 ? 17.271 4.034 -5.048 1.00 74.19 410 PRO A N 1
ATOM 3168 C CA . PRO A 1 410 ? 15.861 4.312 -4.829 1.00 74.19 410 PRO A CA 1
ATOM 3169 C C . PRO A 1 410 ? 15.614 4.315 -3.317 1.00 74.19 410 PRO A C 1
ATOM 3171 O O . PRO A 1 410 ? 16.125 3.454 -2.624 1.00 74.19 410 PRO A O 1
ATOM 3174 N N . VAL A 1 411 ? 14.879 5.274 -2.780 1.00 74.38 411 VAL A N 1
ATOM 3175 C CA . VAL A 1 411 ? 14.485 5.327 -1.366 1.00 74.38 411 VAL A CA 1
ATOM 3176 C C . VAL A 1 411 ? 13.015 5.726 -1.276 1.00 74.38 411 VAL A C 1
ATOM 3178 O O . VAL A 1 411 ? 12.508 6.350 -2.216 1.00 74.38 411 VAL A O 1
ATOM 3181 N N . PRO A 1 412 ? 12.311 5.389 -0.182 1.00 73.00 412 PRO A N 1
ATOM 3182 C CA . PRO A 1 412 ? 10.960 5.890 0.039 1.00 73.00 412 PRO A CA 1
ATOM 3183 C C . PRO A 1 412 ? 10.915 7.418 -0.096 1.00 73.00 412 PRO A C 1
ATOM 3185 O O . PRO A 1 412 ? 11.835 8.130 0.335 1.00 73.00 412 PRO A O 1
ATOM 3188 N N . LYS A 1 413 ? 9.870 7.935 -0.747 1.00 76.62 413 LYS A N 1
ATOM 3189 C CA . LYS A 1 413 ? 9.643 9.381 -0.793 1.00 76.62 413 LYS A CA 1
ATOM 3190 C C . LYS A 1 413 ? 9.323 9.897 0.605 1.00 76.62 413 LYS A C 1
ATOM 3192 O O . LYS A 1 413 ? 8.528 9.301 1.320 1.00 76.62 413 LYS A O 1
ATOM 3197 N N . LEU A 1 414 ? 9.925 11.022 0.976 1.00 74.88 414 LEU A N 1
ATOM 3198 C CA . LEU A 1 414 ? 9.695 11.636 2.278 1.00 74.88 414 LEU A CA 1
ATOM 3199 C C . LEU A 1 414 ? 8.618 12.720 2.169 1.00 74.88 414 LEU A C 1
ATOM 3201 O O . LEU A 1 414 ? 8.650 13.536 1.252 1.00 74.88 414 LEU A O 1
ATOM 3205 N N . TYR A 1 415 ? 7.702 12.749 3.138 1.00 80.75 415 TYR A N 1
ATOM 3206 C CA . TYR A 1 415 ? 6.581 13.693 3.210 1.00 80.75 415 TYR A CA 1
ATOM 3207 C C . TYR A 1 415 ? 6.435 14.275 4.617 1.00 80.75 415 TYR A C 1
ATOM 3209 O O . TYR A 1 415 ? 7.045 13.794 5.577 1.00 80.75 415 TYR A O 1
ATOM 3217 N N . ASN A 1 416 ? 5.627 15.324 4.735 1.00 84.75 416 ASN A N 1
ATOM 3218 C CA . ASN A 1 416 ? 5.089 15.778 6.009 1.00 84.75 416 ASN A CA 1
ATOM 3219 C C . ASN A 1 416 ? 3.785 15.027 6.287 1.00 84.75 416 ASN A C 1
ATOM 3221 O O . ASN A 1 416 ? 2.873 15.068 5.468 1.00 84.75 416 ASN A O 1
ATOM 3225 N N . VAL A 1 417 ? 3.707 14.348 7.433 1.00 87.75 417 VAL A N 1
ATOM 3226 C CA . VAL A 1 417 ? 2.524 13.583 7.852 1.00 87.75 417 VAL A CA 1
ATOM 3227 C C . VAL A 1 417 ? 1.833 14.322 8.991 1.00 87.75 417 VAL A C 1
ATOM 3229 O O . VAL A 1 417 ? 2.471 14.634 10.002 1.00 87.75 417 VAL A O 1
ATOM 3232 N N . ILE A 1 418 ? 0.545 14.605 8.820 1.00 90.12 418 ILE A N 1
ATOM 3233 C CA . ILE A 1 418 ? -0.307 15.246 9.823 1.00 90.12 418 ILE A CA 1
ATOM 3234 C C . ILE A 1 418 ? -1.538 14.379 10.029 1.00 90.12 418 ILE A C 1
ATOM 3236 O O . ILE A 1 418 ? -2.189 14.000 9.062 1.00 90.12 418 ILE A O 1
ATOM 3240 N N . PHE A 1 419 ? -1.873 14.096 11.279 1.00 89.75 419 PHE A N 1
ATOM 3241 C CA . PHE A 1 419 ? -3.106 13.405 11.628 1.00 89.75 419 PHE A CA 1
ATOM 3242 C C . PHE A 1 419 ? -4.156 14.386 12.103 1.00 89.75 419 PHE A C 1
ATOM 3244 O O . PHE A 1 419 ? -3.828 15.381 12.747 1.00 89.75 419 PHE A O 1
ATOM 3251 N N . HIS A 1 420 ? -5.412 14.074 11.833 1.00 87.62 420 HIS A N 1
ATOM 3252 C CA . HIS A 1 420 ? -6.540 14.860 12.290 1.00 87.62 420 HIS A CA 1
ATOM 3253 C C . HIS A 1 420 ? -7.730 13.959 12.571 1.00 87.62 420 HIS A C 1
ATOM 3255 O O . HIS A 1 420 ? -8.056 13.109 11.749 1.00 87.62 420 HIS A O 1
ATOM 3261 N N . TYR A 1 421 ? -8.400 14.161 13.698 1.00 82.00 421 TYR A N 1
ATOM 3262 C CA . TYR A 1 421 ? -9.697 13.533 13.904 1.00 82.00 421 TYR A CA 1
ATOM 3263 C C . TYR A 1 421 ? -10.813 14.488 13.568 1.00 82.00 421 TYR A C 1
ATOM 3265 O O . TYR A 1 421 ? -10.842 15.583 14.112 1.00 82.00 421 TYR A O 1
ATOM 3273 N N . GLY A 1 422 ? -11.793 14.032 12.808 1.00 77.69 422 GLY A N 1
ATOM 3274 C CA . GLY A 1 422 ? -13.006 14.799 12.597 1.00 77.69 422 GLY A CA 1
ATOM 3275 C C . GLY A 1 422 ? -14.131 13.927 12.082 1.00 77.69 422 GLY A C 1
ATOM 3276 O O . GLY A 1 422 ? -13.926 12.757 11.743 1.00 77.69 422 GLY A O 1
ATOM 3277 N N . ARG A 1 423 ? -15.319 14.526 12.033 1.00 77.06 423 ARG A N 1
ATOM 3278 C CA . ARG A 1 423 ? -16.426 13.973 11.271 1.00 77.06 423 ARG A CA 1
ATOM 3279 C C . ARG A 1 423 ? -16.199 14.339 9.807 1.00 77.06 423 ARG A C 1
ATOM 3281 O O . ARG A 1 423 ? -16.117 15.522 9.508 1.00 77.06 423 ARG A O 1
ATOM 3288 N N . HIS A 1 424 ? -15.998 13.315 8.994 1.00 79.12 424 HIS A N 1
ATOM 3289 C CA . HIS A 1 424 ? -15.640 13.363 7.590 1.00 79.12 424 HIS A CA 1
ATOM 3290 C C . HIS A 1 424 ? -16.319 12.206 6.875 1.00 79.12 424 HIS A C 1
ATOM 3292 O O . HIS A 1 424 ? -15.842 11.073 6.973 1.00 79.12 424 HIS A O 1
ATOM 3298 N N . ASP A 1 425 ? -17.385 12.468 6.132 1.00 77.75 425 ASP A N 1
ATOM 3299 C CA . ASP A 1 425 ? -17.887 11.506 5.152 1.00 77.75 425 ASP A CA 1
ATOM 3300 C C . ASP A 1 425 ? -16.951 11.415 3.926 1.00 77.75 425 ASP A C 1
ATOM 3302 O O . ASP A 1 425 ? -15.911 12.085 3.843 1.00 77.75 425 ASP A O 1
ATOM 3306 N N . ASP A 1 426 ? -17.235 10.496 2.999 1.00 80.56 426 ASP A N 1
ATOM 3307 C CA . ASP A 1 426 ? -16.402 10.290 1.804 1.00 80.56 426 ASP A CA 1
ATOM 3308 C C . ASP A 1 426 ? -16.400 11.495 0.855 1.00 80.56 426 ASP A C 1
ATOM 3310 O O . ASP A 1 426 ? -15.358 11.791 0.266 1.00 80.56 426 ASP A O 1
ATOM 3314 N N . GLY A 1 427 ? -17.510 12.233 0.774 1.00 79.06 427 GLY A N 1
ATOM 3315 C CA . GLY A 1 427 ? -17.597 13.468 -0.001 1.00 79.06 427 GLY A CA 1
ATOM 3316 C C . GLY A 1 427 ? -16.748 14.584 0.605 1.00 79.06 427 GLY A C 1
ATOM 3317 O O . GLY A 1 427 ? -16.022 15.265 -0.116 1.00 79.06 427 GLY A O 1
ATOM 3318 N N . GLU A 1 428 ? -16.754 14.737 1.929 1.00 80.69 428 GLU A N 1
ATOM 3319 C CA . GLU A 1 428 ? -15.945 15.723 2.656 1.00 80.69 428 GLU A CA 1
ATOM 3320 C C . GLU A 1 428 ? -14.442 15.473 2.481 1.00 80.69 428 GLU A C 1
ATOM 3322 O O . GLU A 1 428 ? -13.669 16.415 2.280 1.00 80.69 428 GLU A O 1
ATOM 3327 N N . VAL A 1 429 ? -14.009 14.208 2.480 1.00 85.31 429 VAL A N 1
ATOM 3328 C CA . VAL A 1 429 ? -12.599 13.859 2.239 1.00 85.31 429 VAL A CA 1
ATOM 3329 C C . VAL A 1 429 ? -12.180 14.159 0.803 1.00 85.31 429 VAL A C 1
ATOM 3331 O O . VAL A 1 429 ? -11.109 14.735 0.594 1.00 85.31 429 VAL A O 1
ATOM 3334 N N . GLU A 1 430 ? -13.012 13.821 -0.185 1.00 84.94 430 GLU A N 1
ATOM 3335 C CA . GLU A 1 430 ? -12.753 14.161 -1.588 1.00 84.94 430 GLU A CA 1
ATOM 3336 C C . GLU A 1 430 ? -12.678 15.682 -1.787 1.00 84.94 430 GLU A C 1
ATOM 3338 O O . GLU A 1 430 ? -11.759 16.209 -2.424 1.00 84.94 430 GLU A O 1
ATOM 3343 N N . ALA A 1 431 ? -13.610 16.411 -1.183 1.00 82.69 431 ALA A N 1
ATOM 3344 C CA . ALA A 1 431 ? -13.644 17.860 -1.216 1.00 82.69 431 ALA A CA 1
ATOM 3345 C C . ALA A 1 431 ? -12.382 18.489 -0.622 1.00 82.69 431 ALA A C 1
ATOM 3347 O O . ALA A 1 431 ? -11.843 19.467 -1.152 1.00 82.69 431 ALA A O 1
ATOM 3348 N N . LEU A 1 432 ? -11.916 17.946 0.501 1.00 86.50 432 LEU A N 1
ATOM 3349 C CA . LEU A 1 432 ? -10.724 18.412 1.188 1.00 86.50 432 LEU A CA 1
ATOM 3350 C C . LEU A 1 432 ? -9.460 18.122 0.373 1.00 86.50 432 LEU A C 1
ATOM 3352 O O . LEU A 1 432 ? -8.601 18.997 0.254 1.00 86.50 432 LEU A O 1
ATOM 3356 N N . GLN A 1 433 ? -9.380 16.946 -0.254 1.00 88.94 433 GLN A N 1
ATOM 3357 C CA . GLN A 1 433 ? -8.326 16.605 -1.210 1.00 88.94 433 GLN A CA 1
ATOM 3358 C C . GLN A 1 433 ? -8.267 17.630 -2.352 1.00 88.94 433 GLN A C 1
ATOM 3360 O O . GLN A 1 433 ? -7.215 18.226 -2.589 1.00 88.94 433 GLN A O 1
ATOM 3365 N N . ARG A 1 434 ? -9.404 17.905 -3.009 1.00 87.25 434 ARG A N 1
ATOM 3366 C CA . ARG A 1 434 ? -9.488 18.866 -4.125 1.00 87.25 434 ARG A CA 1
ATOM 3367 C C . ARG A 1 434 ? -9.057 20.272 -3.712 1.00 87.25 434 ARG A C 1
ATOM 3369 O O . ARG A 1 434 ? -8.361 20.946 -4.469 1.00 87.25 434 ARG A O 1
ATOM 3376 N N . GLN A 1 435 ? -9.443 20.719 -2.517 1.00 86.19 435 GLN A N 1
ATOM 3377 C CA . GLN A 1 435 ? -9.034 22.023 -1.987 1.00 86.19 435 GLN A CA 1
ATOM 3378 C C . GLN A 1 435 ? -7.525 22.101 -1.751 1.00 86.19 435 GLN A C 1
ATOM 3380 O O . GLN A 1 435 ? -6.901 23.091 -2.129 1.00 86.19 435 GLN A O 1
ATOM 3385 N N . ILE A 1 436 ? -6.927 21.065 -1.159 1.00 86.25 436 ILE A N 1
ATOM 3386 C CA . ILE A 1 436 ? -5.482 21.015 -0.913 1.00 86.25 436 ILE A CA 1
ATOM 3387 C C . ILE A 1 436 ? -4.705 21.008 -2.232 1.00 86.25 436 ILE A C 1
ATOM 3389 O O . ILE A 1 436 ? -3.750 21.774 -2.376 1.00 86.25 436 ILE A O 1
ATOM 3393 N N . ASP A 1 437 ? -5.135 20.207 -3.206 1.00 84.38 437 ASP A N 1
ATOM 3394 C CA . ASP A 1 437 ? -4.512 20.168 -4.531 1.00 84.38 437 ASP A CA 1
ATOM 3395 C C . ASP A 1 437 ? -4.605 21.524 -5.234 1.00 84.38 437 ASP A C 1
ATOM 3397 O O . ASP A 1 437 ? -3.622 22.005 -5.803 1.00 84.38 437 ASP A O 1
ATOM 3401 N N . TYR A 1 438 ? -5.763 22.184 -5.141 1.00 84.31 438 TYR A N 1
ATOM 3402 C CA . TYR A 1 438 ? -5.967 23.511 -5.709 1.00 84.31 438 TYR A CA 1
ATOM 3403 C C . TYR A 1 438 ? -5.026 24.552 -5.091 1.00 84.31 438 TYR A C 1
ATOM 3405 O O . TYR A 1 438 ? -4.337 25.277 -5.816 1.00 84.31 438 TYR A O 1
ATOM 3413 N N . VAL A 1 439 ? -4.966 24.591 -3.757 1.00 81.50 439 VAL A N 1
ATOM 3414 C CA . VAL A 1 439 ? -4.083 25.462 -2.969 1.00 81.50 439 VAL A CA 1
ATOM 3415 C C . VAL A 1 439 ? -2.625 25.240 -3.372 1.00 81.50 439 VAL A C 1
ATOM 3417 O O . VAL A 1 439 ? -1.925 26.193 -3.711 1.00 81.50 439 VAL A O 1
ATOM 3420 N N . LEU A 1 440 ? -2.165 23.989 -3.404 1.00 79.31 440 LEU A N 1
ATOM 3421 C CA . LEU A 1 440 ? -0.780 23.675 -3.748 1.00 79.31 440 LEU A CA 1
ATOM 3422 C C . LEU A 1 440 ? -0.439 24.042 -5.193 1.00 79.31 440 LEU A C 1
ATOM 3424 O O . LEU A 1 440 ? 0.626 24.599 -5.428 1.00 79.31 440 LEU A O 1
ATOM 3428 N N . ALA A 1 441 ? -1.334 23.802 -6.152 1.00 78.06 441 ALA A N 1
ATOM 3429 C CA . ALA A 1 441 ? -1.069 24.097 -7.558 1.00 78.06 441 ALA A CA 1
ATOM 3430 C C . ALA A 1 441 ? -0.975 25.606 -7.863 1.00 78.06 441 ALA A C 1
ATOM 3432 O O . ALA A 1 441 ? -0.209 26.013 -8.738 1.00 78.06 441 ALA A O 1
ATOM 3433 N N . HIS A 1 442 ? -1.741 26.446 -7.160 1.00 77.00 442 HIS A N 1
ATOM 3434 C CA . HIS A 1 442 ? -1.917 27.855 -7.539 1.00 77.00 442 HIS A CA 1
ATOM 3435 C C . HIS A 1 442 ? -1.105 28.844 -6.696 1.00 77.00 442 HIS A C 1
ATOM 3437 O O . HIS A 1 442 ? -0.833 29.953 -7.161 1.00 77.00 442 HIS A O 1
ATOM 3443 N N . ILE A 1 443 ? -0.641 28.450 -5.507 1.00 70.88 443 ILE A N 1
ATOM 3444 C CA . ILE A 1 443 ? 0.208 29.304 -4.659 1.00 70.88 443 ILE A CA 1
ATOM 3445 C C . ILE A 1 443 ? 1.582 29.547 -5.286 1.00 70.88 443 ILE A C 1
ATOM 3447 O O . ILE A 1 443 ? 2.099 30.662 -5.236 1.00 70.88 443 ILE A O 1
ATOM 3451 N N . GLY A 1 444 ? 2.167 28.537 -5.933 1.00 59.34 444 GLY A N 1
ATOM 3452 C CA . GLY A 1 444 ? 3.441 28.681 -6.642 1.00 59.34 444 GLY A CA 1
ATOM 3453 C C . GLY A 1 444 ? 3.356 29.482 -7.950 1.00 59.34 444 GLY A C 1
ATOM 3454 O O . GLY A 1 444 ? 4.394 29.847 -8.501 1.00 59.34 444 GLY A O 1
ATOM 3455 N N . GLY A 1 445 ? 2.143 29.748 -8.452 1.00 60.28 445 GLY A N 1
ATOM 3456 C CA . GLY A 1 445 ? 1.881 30.326 -9.776 1.00 60.28 445 GLY A CA 1
ATOM 3457 C C . GLY A 1 445 ? 1.756 31.852 -9.823 1.00 60.28 445 GLY A C 1
ATOM 3458 O O . GLY A 1 445 ? 1.512 32.399 -10.895 1.00 60.28 445 GLY A O 1
ATOM 3459 N N . GLY A 1 446 ? 1.906 32.549 -8.691 1.00 61.72 446 GLY A N 1
ATOM 3460 C CA . GLY A 1 446 ? 1.801 34.014 -8.627 1.00 61.72 446 GLY A CA 1
ATOM 3461 C C . GLY A 1 446 ? 0.367 34.554 -8.660 1.00 61.72 446 GLY A C 1
ATOM 3462 O O . GLY A 1 446 ? 0.177 35.753 -8.859 1.00 61.72 446 GLY A O 1
ATOM 3463 N N . LYS A 1 447 ? -0.633 33.685 -8.462 1.00 71.62 447 LYS A N 1
ATOM 3464 C CA . LYS A 1 447 ? -2.039 34.075 -8.339 1.00 71.62 447 LYS A CA 1
ATOM 3465 C C . LYS A 1 447 ? -2.246 34.919 -7.079 1.00 71.62 447 LYS A C 1
ATOM 3467 O O . LYS A 1 447 ? -1.665 34.626 -6.032 1.00 71.62 447 LYS A O 1
ATOM 3472 N N . GLY A 1 448 ? -3.061 35.969 -7.182 1.00 70.62 448 GLY A N 1
ATOM 3473 C CA . GLY A 1 448 ? -3.403 36.804 -6.033 1.00 70.62 448 GLY A CA 1
ATOM 3474 C C . GLY A 1 448 ? -4.159 36.000 -4.973 1.00 70.62 448 GLY A C 1
ATOM 3475 O O . GLY A 1 448 ? -4.949 35.117 -5.305 1.00 70.62 448 GLY A O 1
ATOM 3476 N N . ILE A 1 449 ? -3.935 36.312 -3.694 1.00 71.94 449 ILE A N 1
ATOM 3477 C CA . ILE A 1 449 ? -4.608 35.635 -2.573 1.00 71.94 449 ILE A CA 1
ATOM 3478 C C . ILE A 1 449 ? -6.136 35.731 -2.719 1.00 71.94 449 ILE A C 1
ATOM 3480 O O . ILE A 1 449 ? -6.820 34.727 -2.563 1.00 71.94 449 ILE A O 1
ATOM 3484 N N . GLU A 1 450 ? -6.670 36.905 -3.066 1.00 74.00 450 GLU A N 1
ATOM 3485 C CA . GLU A 1 450 ? -8.116 37.122 -3.242 1.00 74.00 450 GLU A CA 1
ATOM 3486 C C . GLU A 1 450 ? -8.717 36.245 -4.351 1.00 74.00 450 GLU A C 1
ATOM 3488 O O . GLU A 1 450 ? -9.765 35.631 -4.153 1.00 74.00 450 GLU A O 1
ATOM 3493 N N . GLU A 1 451 ? -8.029 36.135 -5.491 1.00 79.81 451 GLU A N 1
ATOM 3494 C CA . GLU A 1 451 ? -8.462 35.295 -6.611 1.00 79.81 451 GLU A CA 1
ATOM 3495 C C . GLU A 1 451 ? -8.479 33.818 -6.214 1.00 79.81 451 GLU A C 1
ATOM 3497 O O . GLU A 1 451 ? -9.479 33.139 -6.425 1.00 79.81 451 GLU A O 1
ATOM 3502 N N . LEU A 1 452 ? -7.410 33.335 -5.566 1.00 78.62 452 LEU A N 1
ATOM 3503 C CA . LEU A 1 452 ? -7.325 31.955 -5.083 1.00 78.62 452 LEU A CA 1
ATOM 3504 C C . LEU A 1 452 ? -8.523 31.585 -4.195 1.00 78.62 452 LEU A C 1
ATOM 3506 O O . LEU A 1 452 ? -9.056 30.481 -4.299 1.00 78.62 452 LEU A O 1
ATOM 3510 N N . TRP A 1 453 ? -8.958 32.502 -3.329 1.00 74.94 453 TRP A N 1
ATOM 3511 C CA . TRP A 1 453 ? -10.083 32.255 -2.429 1.00 74.94 453 TRP A CA 1
ATOM 3512 C C . TRP A 1 453 ? -11.438 32.306 -3.108 1.00 74.94 453 TRP A C 1
ATOM 3514 O O . TRP A 1 453 ? -12.312 31.526 -2.731 1.00 74.94 453 TRP A O 1
ATOM 3524 N N . ALA A 1 454 ? -11.626 33.188 -4.089 1.00 80.81 454 ALA A N 1
ATOM 3525 C CA . ALA A 1 454 ? -12.843 33.187 -4.893 1.00 80.81 454 ALA A CA 1
ATOM 3526 C C . ALA A 1 454 ? -13.042 31.813 -5.552 1.00 80.81 454 ALA A C 1
ATOM 3528 O O . ALA A 1 454 ? -14.126 31.236 -5.465 1.00 80.81 454 ALA A O 1
ATOM 3529 N N . ASP A 1 455 ? -11.968 31.238 -6.092 1.00 85.44 455 ASP A N 1
ATOM 3530 C CA . ASP A 1 455 ? -12.028 29.911 -6.701 1.00 85.44 455 ASP A CA 1
ATOM 3531 C C . ASP A 1 455 ? -12.218 28.794 -5.674 1.00 85.44 455 ASP A C 1
ATOM 3533 O O . ASP A 1 455 ? -12.944 27.842 -5.940 1.00 85.44 455 ASP A O 1
ATOM 3537 N N . LEU A 1 456 ? -11.608 28.891 -4.486 1.00 81.50 456 LEU A N 1
ATOM 3538 C CA . LEU A 1 456 ? -11.831 27.908 -3.421 1.00 81.50 456 LEU A CA 1
ATOM 3539 C C . LEU A 1 456 ? -13.277 27.921 -2.923 1.00 81.50 456 LEU A C 1
ATOM 3541 O O . LEU A 1 456 ? -13.828 26.857 -2.646 1.00 81.50 456 LEU A O 1
ATOM 3545 N N . ARG A 1 457 ? -13.917 29.094 -2.840 1.00 79.38 457 ARG A N 1
ATOM 3546 C CA . ARG A 1 457 ? -15.355 29.181 -2.542 1.00 79.38 457 ARG A CA 1
ATOM 3547 C C . ARG A 1 457 ? -16.174 28.514 -3.639 1.00 79.38 457 ARG A C 1
ATOM 3549 O O . ARG A 1 457 ? -17.008 27.674 -3.323 1.00 79.38 457 ARG A O 1
ATOM 3556 N N . GLN A 1 458 ? -15.875 28.810 -4.903 1.00 83.75 458 GLN A N 1
ATOM 3557 C CA . GLN A 1 458 ? -16.546 28.176 -6.035 1.00 83.75 458 GLN A CA 1
ATOM 3558 C C . GLN A 1 458 ? -16.350 26.650 -6.042 1.00 83.75 458 GLN A C 1
ATOM 3560 O O . GLN A 1 458 ? -17.291 25.908 -6.305 1.00 83.75 458 GLN A O 1
ATOM 3565 N N . LEU A 1 459 ? -15.151 26.167 -5.706 1.00 83.81 459 LEU A N 1
ATOM 3566 C CA . LEU A 1 459 ? -14.854 24.742 -5.586 1.00 83.81 459 LEU A CA 1
ATOM 3567 C C . LEU A 1 459 ? -15.669 24.095 -4.461 1.00 83.81 459 LEU A C 1
ATOM 3569 O O . LEU A 1 459 ? -16.237 23.026 -4.666 1.00 83.81 459 LEU A O 1
ATOM 3573 N N . ARG A 1 460 ? -15.765 24.739 -3.290 1.00 78.69 460 ARG A N 1
ATOM 3574 C CA . ARG A 1 460 ? -16.597 24.252 -2.175 1.00 78.69 460 ARG A CA 1
ATOM 3575 C C . ARG A 1 460 ? -18.075 24.208 -2.551 1.00 78.69 460 ARG A C 1
ATOM 3577 O O . ARG A 1 460 ? -18.740 23.228 -2.239 1.00 78.69 460 ARG A O 1
ATOM 3584 N N . GLU A 1 461 ? -18.575 25.227 -3.247 1.00 79.75 461 GLU A N 1
ATOM 3585 C CA . GLU A 1 461 ? -19.948 25.252 -3.762 1.00 79.75 461 GLU A CA 1
ATOM 3586 C C . GLU A 1 461 ? -20.195 24.127 -4.771 1.00 79.75 461 GLU A C 1
ATOM 3588 O O . GLU A 1 461 ? -21.222 23.456 -4.694 1.00 79.75 461 GLU A O 1
ATOM 3593 N N . GLN A 1 462 ? -19.250 23.880 -5.682 1.00 83.69 462 GLN A N 1
ATOM 3594 C CA . GLN A 1 462 ? -19.344 22.790 -6.650 1.00 83.69 462 GLN A CA 1
ATOM 3595 C C . GLN A 1 462 ? -19.401 21.426 -5.950 1.00 83.69 462 GLN A C 1
ATOM 3597 O O . GLN A 1 462 ? -20.283 20.623 -6.241 1.00 83.69 462 GLN A O 1
ATOM 3602 N N . VAL A 1 463 ? -18.504 21.175 -4.996 1.00 78.44 463 VAL A N 1
ATOM 3603 C CA . VAL A 1 463 ? -18.496 19.919 -4.234 1.00 78.44 463 VAL A CA 1
ATOM 3604 C C . VAL A 1 463 ? -19.789 19.767 -3.419 1.00 78.44 463 VAL A C 1
ATOM 3606 O O . VAL A 1 463 ? -20.397 18.701 -3.424 1.00 78.44 463 VAL A O 1
ATOM 3609 N N . ALA A 1 464 ? -20.274 20.833 -2.778 1.00 76.44 464 ALA A N 1
ATOM 3610 C CA . ALA A 1 464 ? -21.551 20.802 -2.062 1.00 76.44 464 ALA A CA 1
ATOM 3611 C C . ALA A 1 464 ? -22.756 20.547 -2.996 1.00 76.44 464 ALA A C 1
ATOM 3613 O O . ALA A 1 464 ? -23.782 20.026 -2.571 1.00 76.44 464 ALA A O 1
ATOM 3614 N N . GLN A 1 465 ? -22.670 20.886 -4.283 1.00 81.19 465 GLN A N 1
ATOM 3615 C CA . GLN A 1 465 ? -23.699 20.497 -5.254 1.00 81.19 465 GLN A CA 1
ATOM 3616 C C . GLN A 1 465 ? -23.596 19.016 -5.640 1.00 81.19 465 GLN A C 1
ATOM 3618 O O . GLN A 1 465 ? -24.624 18.367 -5.821 1.00 81.19 465 GLN A O 1
ATOM 3623 N N . GLU A 1 466 ? -22.378 18.487 -5.759 1.00 81.25 466 GLU A N 1
ATOM 3624 C CA . GLU A 1 466 ? -22.105 17.098 -6.151 1.00 81.25 466 GLU A CA 1
ATOM 3625 C C . GLU A 1 466 ? -22.488 16.092 -5.050 1.00 81.25 466 GLU A C 1
ATOM 3627 O O . GLU A 1 466 ? -23.045 15.037 -5.354 1.00 81.25 466 GLU A O 1
ATOM 3632 N N . HIS A 1 467 ? -22.257 16.435 -3.780 1.00 70.69 467 HIS A N 1
ATOM 3633 C CA . HIS A 1 467 ? -22.441 15.526 -2.638 1.00 70.69 467 HIS A CA 1
ATOM 3634 C C . HIS A 1 467 ? -23.624 15.893 -1.723 1.00 70.69 467 HIS A C 1
ATOM 3636 O O . HIS A 1 467 ? -23.899 15.190 -0.753 1.00 70.69 467 HIS A O 1
ATOM 3642 N N . GLY A 1 468 ? -24.368 16.957 -2.042 1.00 68.75 468 GLY A N 1
ATOM 3643 C CA . GLY A 1 468 ? -25.406 17.512 -1.172 1.00 68.75 468 GLY A CA 1
ATOM 3644 C C . GLY A 1 468 ? -24.855 18.560 -0.200 1.00 68.75 468 GLY A C 1
ATOM 3645 O O . GLY A 1 468 ? -23.652 18.786 -0.116 1.00 68.75 468 GLY A O 1
ATOM 3646 N N . ALA A 1 469 ? -25.749 19.260 0.505 1.00 63.69 469 ALA A N 1
ATOM 3647 C CA . ALA A 1 469 ? -25.367 20.382 1.362 1.00 63.69 469 ALA A CA 1
ATOM 3648 C C . ALA A 1 469 ? -24.391 19.941 2.469 1.00 63.69 469 ALA A C 1
ATOM 3650 O O . ALA A 1 469 ? -24.793 19.321 3.450 1.00 63.69 469 ALA A O 1
ATOM 3651 N N . LEU A 1 470 ? -23.122 20.296 2.290 1.00 65.50 470 LEU A N 1
ATOM 3652 C CA . LEU A 1 470 ? -22.045 20.107 3.255 1.00 65.50 470 LEU A CA 1
ATOM 3653 C C . LEU A 1 470 ? -22.005 21.305 4.221 1.00 65.50 470 LEU A C 1
ATOM 3655 O O . LEU A 1 470 ? -22.061 22.459 3.781 1.00 65.50 470 LEU A O 1
ATOM 3659 N N . ASP A 1 471 ? -21.906 21.047 5.526 1.00 62.03 471 ASP A N 1
ATOM 3660 C CA . ASP A 1 471 ? -21.890 22.081 6.574 1.00 62.03 471 ASP A CA 1
ATOM 3661 C C . ASP A 1 471 ? -20.468 22.618 6.800 1.00 62.03 471 ASP A C 1
ATOM 3663 O O . ASP A 1 471 ? -19.776 22.304 7.767 1.00 62.03 471 ASP A O 1
ATOM 3667 N N . TRP A 1 472 ? -19.986 23.400 5.836 1.00 65.94 472 TRP A N 1
ATOM 3668 C CA . TRP A 1 472 ? -18.642 23.961 5.868 1.00 65.94 472 TRP A CA 1
ATOM 3669 C C . TRP A 1 472 ? -18.549 25.196 6.768 1.00 65.94 472 TRP A C 1
ATOM 3671 O O . TRP A 1 472 ? -19.259 26.180 6.555 1.00 65.94 472 TRP A O 1
ATOM 3681 N N . ALA A 1 473 ? -17.557 25.243 7.662 1.00 62.41 473 ALA A N 1
ATOM 3682 C CA . ALA A 1 473 ? -17.243 26.491 8.358 1.00 62.41 473 ALA A CA 1
ATOM 3683 C C . ALA A 1 473 ? -16.801 27.605 7.383 1.00 62.41 473 ALA A C 1
ATOM 3685 O O . ALA A 1 473 ? -16.099 27.366 6.386 1.00 62.41 473 ALA A O 1
ATOM 3686 N N . GLU A 1 474 ? -17.182 28.842 7.708 1.00 64.00 474 GLU A N 1
ATOM 3687 C CA . GLU A 1 474 ? -16.796 30.040 6.964 1.00 64.00 474 GLU A CA 1
ATOM 3688 C C . GLU A 1 474 ? -15.283 30.310 7.086 1.00 64.00 474 GLU A C 1
ATOM 3690 O O . GLU A 1 474 ? -14.681 30.209 8.163 1.00 64.00 474 GLU A O 1
ATOM 3695 N N . ILE A 1 475 ? -14.647 30.649 5.960 1.00 64.50 475 ILE A N 1
ATOM 3696 C CA . ILE A 1 475 ? -13.210 30.936 5.896 1.00 64.50 475 ILE A CA 1
ATOM 3697 C C . ILE A 1 475 ? -12.996 32.449 6.040 1.00 64.50 475 ILE A C 1
ATOM 3699 O O . ILE A 1 475 ? -13.210 33.208 5.095 1.00 64.50 475 ILE A O 1
ATOM 3703 N N . ASP A 1 476 ? -12.531 32.873 7.218 1.00 65.19 476 ASP A N 1
ATOM 3704 C CA . ASP A 1 476 ? -12.041 34.237 7.466 1.00 65.19 476 ASP A CA 1
ATOM 3705 C C . ASP A 1 476 ? -10.636 34.411 6.866 1.00 65.19 476 ASP A C 1
ATOM 3707 O O . ASP A 1 476 ? -9.655 33.843 7.359 1.00 65.19 476 ASP A O 1
ATOM 3711 N N . TRP A 1 477 ? -10.559 35.159 5.766 1.00 62.94 477 TRP A N 1
ATOM 3712 C CA . TRP A 1 477 ? -9.380 35.238 4.909 1.00 62.94 477 TRP A CA 1
ATOM 3713 C C . TRP A 1 477 ? -8.468 36.445 5.192 1.00 62.94 477 TRP A C 1
ATOM 3715 O O . TRP A 1 477 ? -7.306 36.444 4.786 1.00 62.94 477 TRP A O 1
ATOM 3725 N N . GLU A 1 478 ? -8.934 37.458 5.924 1.00 60.03 478 GLU A N 1
ATOM 3726 C CA . GLU A 1 478 ? -8.141 38.666 6.200 1.00 60.03 478 GLU A CA 1
ATOM 3727 C C . GLU A 1 478 ? -7.183 38.475 7.390 1.00 60.03 478 GLU A C 1
ATOM 3729 O O . GLU A 1 478 ? -6.099 39.059 7.430 1.00 60.03 478 GLU A O 1
ATOM 3734 N N . ALA A 1 479 ? -7.539 37.620 8.353 1.00 58.47 479 ALA A N 1
ATOM 3735 C CA . ALA A 1 479 ? -6.860 37.558 9.648 1.00 58.47 479 ALA A CA 1
ATOM 3736 C C . ALA A 1 479 ? -5.606 36.654 9.717 1.00 58.47 479 ALA A C 1
ATOM 3738 O O . ALA A 1 479 ? -4.854 36.752 10.689 1.00 58.47 479 AL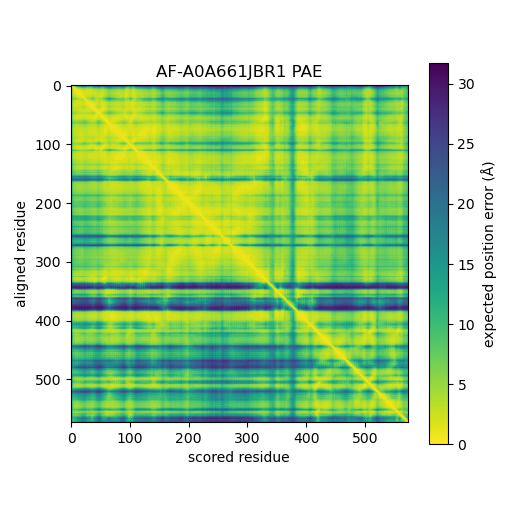A A O 1
ATOM 3739 N N . TRP A 1 480 ? -5.368 35.748 8.755 1.00 58.78 480 TRP A N 1
ATOM 3740 C CA . TRP A 1 480 ? -4.487 34.585 9.012 1.00 58.78 480 TRP A CA 1
ATOM 3741 C C . TRP A 1 480 ? -3.540 34.145 7.880 1.00 58.78 480 TRP A C 1
ATOM 3743 O O . TRP A 1 480 ? -2.692 33.275 8.073 1.00 58.78 480 TRP A O 1
ATOM 3753 N N . ILE A 1 481 ? -3.669 34.728 6.691 1.00 60.00 481 ILE A N 1
ATOM 3754 C CA . ILE A 1 481 ? -3.269 34.059 5.446 1.00 60.00 481 ILE A CA 1
ATOM 3755 C C . ILE A 1 481 ? -1.802 34.223 5.025 1.00 60.00 481 ILE A C 1
ATOM 3757 O O . ILE A 1 481 ? -1.196 33.209 4.678 1.00 60.00 481 ILE A O 1
ATOM 3761 N N . PRO A 1 482 ? -1.172 35.411 5.068 1.00 65.62 482 PRO A N 1
ATOM 3762 C CA . PRO A 1 482 ? 0.160 35.588 4.480 1.00 65.62 482 PRO A CA 1
ATOM 3763 C C . PRO A 1 482 ? 1.229 34.589 4.979 1.00 65.62 482 PRO A C 1
ATOM 3765 O O . PRO A 1 482 ? 1.908 33.991 4.144 1.00 65.62 482 PRO A O 1
ATOM 3768 N N . PRO A 1 483 ? 1.329 34.274 6.290 1.00 68.88 483 PRO A N 1
ATOM 3769 C CA . PRO A 1 483 ? 2.347 33.342 6.780 1.00 68.88 483 PRO A CA 1
ATOM 3770 C C . PRO A 1 483 ? 2.136 31.883 6.341 1.00 68.88 483 PRO A C 1
ATOM 3772 O O . PRO A 1 483 ? 3.106 31.141 6.199 1.00 68.88 483 PRO A O 1
ATOM 3775 N N . ALA A 1 484 ? 0.886 31.440 6.150 1.00 72.12 484 ALA A N 1
ATOM 3776 C CA . ALA A 1 484 ? 0.582 30.060 5.747 1.00 72.12 484 ALA A CA 1
ATOM 3777 C C . ALA A 1 484 ? 0.915 29.820 4.278 1.00 72.12 484 ALA A C 1
ATOM 3779 O O . ALA A 1 484 ? 1.477 28.786 3.911 1.00 72.12 484 ALA A O 1
ATOM 3780 N N . MET A 1 485 ? 0.627 30.829 3.462 1.00 73.94 485 MET A N 1
ATOM 3781 C CA . MET A 1 485 ? 0.930 30.838 2.039 1.00 73.94 485 MET A CA 1
ATOM 3782 C C . MET A 1 485 ? 2.437 30.819 1.801 1.00 73.94 485 MET A C 1
ATOM 3784 O O . MET A 1 485 ? 2.897 30.073 0.943 1.00 73.94 485 MET A O 1
ATOM 3788 N N . ASP A 1 486 ? 3.215 31.543 2.611 1.00 75.75 486 ASP A N 1
ATOM 3789 C CA . ASP A 1 486 ? 4.680 31.515 2.545 1.00 75.75 486 ASP A CA 1
ATOM 3790 C C . ASP A 1 486 ? 5.253 30.121 2.830 1.00 75.75 486 ASP A C 1
ATOM 3792 O O . ASP A 1 486 ? 6.218 29.700 2.186 1.00 75.75 486 ASP A O 1
ATOM 3796 N N . VAL A 1 487 ? 4.671 29.389 3.788 1.00 79.00 487 VAL A N 1
ATOM 3797 C CA . VAL A 1 487 ? 5.078 28.011 4.103 1.00 79.00 487 VAL A CA 1
ATOM 3798 C C . VAL A 1 487 ? 4.757 27.078 2.935 1.00 79.00 487 VAL A C 1
ATOM 3800 O O . VAL A 1 487 ? 5.617 26.292 2.537 1.00 79.00 487 VAL A O 1
ATOM 3803 N N . ILE A 1 488 ? 3.563 27.186 2.346 1.00 78.75 488 ILE A N 1
ATOM 3804 C CA . ILE A 1 488 ? 3.168 26.357 1.199 1.00 78.75 488 ILE A CA 1
ATOM 3805 C C . ILE A 1 488 ? 3.967 26.697 -0.060 1.00 78.75 488 ILE A C 1
ATOM 3807 O O . ILE A 1 488 ? 4.402 25.794 -0.769 1.00 78.75 488 ILE A O 1
ATOM 3811 N N . ALA A 1 489 ? 4.232 27.973 -0.331 1.00 78.81 489 ALA A N 1
ATOM 3812 C CA . ALA A 1 489 ? 5.045 28.395 -1.471 1.00 78.81 489 ALA A CA 1
ATOM 3813 C C . ALA A 1 489 ? 6.473 27.821 -1.410 1.00 78.81 489 ALA A C 1
ATOM 3815 O O . ALA A 1 489 ? 7.122 27.605 -2.437 1.00 78.81 489 ALA A O 1
ATOM 3816 N N . GLN A 1 490 ? 6.964 27.544 -0.198 1.00 80.69 490 GLN A N 1
ATOM 3817 C CA . GLN A 1 490 ? 8.250 26.893 0.030 1.00 80.69 490 GLN A CA 1
ATOM 3818 C C . GLN A 1 490 ? 8.187 25.367 -0.099 1.00 80.69 490 GLN A C 1
ATOM 3820 O O . GLN A 1 490 ? 9.243 24.740 -0.153 1.00 80.69 490 GLN A O 1
ATOM 3825 N N . MET A 1 491 ? 7.008 24.746 -0.171 1.00 83.38 491 MET A N 1
ATOM 3826 C CA . MET A 1 491 ? 6.864 23.306 -0.396 1.00 83.38 491 MET A CA 1
ATOM 3827 C C . MET A 1 491 ? 7.224 22.907 -1.831 1.00 83.38 491 MET A C 1
ATOM 3829 O O . MET A 1 491 ? 7.119 23.693 -2.777 1.00 83.38 491 MET A O 1
ATOM 3833 N N . GLN A 1 492 ? 7.686 21.670 -2.008 1.00 77.75 492 GLN A N 1
ATOM 3834 C CA . GLN A 1 492 ? 7.885 21.062 -3.322 1.00 77.75 492 GLN A CA 1
ATOM 3835 C C . GLN A 1 492 ? 6.556 21.066 -4.086 1.00 77.75 492 GLN A C 1
ATOM 3837 O O . GLN A 1 492 ? 5.534 20.661 -3.549 1.00 77.75 492 GLN A O 1
ATOM 3842 N N . GLN A 1 493 ? 6.577 21.573 -5.321 1.00 71.94 493 GLN A N 1
ATOM 3843 C CA . GLN A 1 493 ? 5.360 21.770 -6.135 1.00 71.94 493 GLN A CA 1
ATOM 3844 C C . GLN A 1 493 ? 5.217 20.674 -7.199 1.00 71.94 493 GLN A C 1
ATOM 3846 O O . GLN A 1 493 ? 4.188 20.546 -7.842 1.00 71.94 493 GLN A O 1
ATOM 3851 N N . ASP A 1 494 ? 6.270 19.884 -7.398 1.00 63.50 494 ASP A N 1
ATOM 3852 C CA . ASP A 1 494 ? 6.318 18.692 -8.241 1.00 63.50 494 ASP A CA 1
ATOM 3853 C C . ASP A 1 494 ? 5.836 17.432 -7.502 1.00 63.50 494 ASP A C 1
ATOM 3855 O O . ASP A 1 494 ? 5.917 16.325 -8.028 1.00 63.50 494 ASP A O 1
ATOM 3859 N N . VAL A 1 495 ? 5.336 17.594 -6.275 1.00 70.88 495 VAL A N 1
ATOM 3860 C CA . VAL A 1 495 ? 4.887 16.515 -5.401 1.00 70.88 495 VAL A CA 1
ATOM 3861 C C . VAL A 1 495 ? 3.423 16.755 -5.042 1.00 70.88 495 VAL A C 1
ATOM 3863 O O . VAL A 1 495 ? 3.067 17.821 -4.551 1.00 70.88 495 VAL A O 1
ATOM 3866 N N . GLN A 1 496 ? 2.580 15.752 -5.283 1.00 75.69 496 GLN A N 1
ATOM 3867 C CA . GLN A 1 496 ? 1.155 15.793 -4.945 1.00 75.69 496 GLN A CA 1
ATOM 3868 C C . GLN A 1 496 ? 0.930 15.543 -3.451 1.00 75.69 496 GLN A C 1
ATOM 3870 O O . GLN A 1 496 ? 1.621 14.706 -2.858 1.00 75.69 496 GLN A O 1
ATOM 3875 N N . ALA A 1 497 ? -0.042 16.250 -2.875 1.00 85.25 497 ALA A N 1
ATOM 3876 C CA . ALA A 1 497 ? -0.533 16.001 -1.527 1.00 85.25 497 ALA A CA 1
ATOM 3877 C C . ALA A 1 497 ? -1.643 14.954 -1.519 1.00 85.25 497 ALA A C 1
ATOM 3879 O O . ALA A 1 497 ? -2.262 14.680 -2.544 1.00 85.25 497 ALA A O 1
ATOM 3880 N N . GLU A 1 498 ? -1.907 14.385 -0.347 1.00 88.31 498 GLU A N 1
ATOM 3881 C CA . GLU A 1 498 ? -3.006 13.445 -0.165 1.00 88.31 498 GLU A CA 1
ATOM 3882 C C . GLU A 1 498 ? -3.699 13.587 1.183 1.00 88.31 498 GLU A C 1
ATOM 3884 O O . GLU A 1 498 ? -3.073 13.931 2.185 1.00 88.31 498 GLU A O 1
ATOM 3889 N N . VAL A 1 499 ? -4.975 13.222 1.202 1.00 90.44 499 VAL A N 1
ATOM 3890 C CA . VAL A 1 499 ? -5.798 13.017 2.385 1.00 90.44 499 VAL A CA 1
ATOM 3891 C C . VAL A 1 499 ? -6.240 11.559 2.388 1.00 90.44 499 VAL A C 1
ATOM 3893 O O . VAL A 1 499 ? -6.917 11.102 1.469 1.00 90.44 499 VAL A O 1
ATOM 3896 N N . ILE A 1 500 ? -5.827 10.803 3.405 1.00 89.69 500 ILE A N 1
ATOM 3897 C CA . ILE A 1 500 ? -6.194 9.392 3.557 1.00 89.69 500 ILE A CA 1
ATOM 3898 C C . ILE A 1 500 ? -7.139 9.245 4.750 1.00 89.69 500 ILE A C 1
ATOM 3900 O O . ILE A 1 500 ? -6.726 9.551 5.872 1.00 89.69 500 ILE A O 1
ATOM 3904 N N . PRO A 1 501 ? -8.366 8.739 4.552 1.00 88.75 501 PRO A N 1
ATOM 3905 C CA . PRO A 1 501 ? -9.230 8.357 5.655 1.00 88.75 501 PRO A CA 1
ATOM 3906 C C . PRO A 1 501 ? -8.815 6.993 6.223 1.00 88.75 501 PRO A C 1
ATOM 3908 O O . PRO A 1 501 ? -8.681 6.011 5.489 1.00 88.75 501 PRO A O 1
ATOM 3911 N N . LEU A 1 502 ? -8.637 6.917 7.542 1.00 87.94 502 LEU A N 1
ATOM 3912 C CA . LEU A 1 502 ? -8.367 5.677 8.273 1.00 87.94 502 LEU A CA 1
ATOM 3913 C C . LEU A 1 502 ? -9.561 5.282 9.139 1.00 87.94 502 LEU A C 1
ATOM 3915 O O . LEU A 1 502 ? -10.226 6.130 9.727 1.00 87.94 502 LEU A O 1
ATOM 3919 N N . GLY A 1 503 ? -9.773 3.982 9.305 1.00 79.94 503 GLY A N 1
ATOM 3920 C CA . GLY A 1 503 ? -10.928 3.438 10.009 1.00 79.94 503 GLY A CA 1
ATOM 3921 C C . GLY A 1 503 ? -12.188 3.400 9.143 1.00 79.94 503 GLY A C 1
ATOM 3922 O O . GLY A 1 503 ? -12.098 3.334 7.917 1.00 79.94 503 GLY A O 1
ATOM 3923 N N . ALA A 1 504 ? -13.354 3.378 9.787 1.00 72.62 504 ALA A N 1
ATOM 3924 C CA . ALA A 1 504 ? -14.655 3.309 9.126 1.00 72.62 504 ALA A CA 1
ATOM 3925 C C . ALA A 1 504 ? -15.676 4.212 9.835 1.00 72.62 504 ALA A C 1
ATOM 3927 O O . ALA A 1 504 ? -15.483 4.557 11.001 1.00 72.62 504 ALA A O 1
ATOM 3928 N N . GLY A 1 505 ? -16.753 4.556 9.124 1.00 71.25 505 GLY A N 1
ATOM 3929 C CA . GLY A 1 505 ? -17.792 5.478 9.587 1.00 71.25 505 GLY A CA 1
ATOM 3930 C C . GLY A 1 505 ? -17.427 6.955 9.408 1.00 71.25 505 GLY A C 1
ATOM 3931 O O . GLY A 1 505 ? -16.336 7.290 8.943 1.00 71.25 505 GLY A O 1
ATOM 3932 N N . ASP A 1 506 ? -18.359 7.827 9.796 1.00 68.38 506 ASP A N 1
ATOM 3933 C CA . ASP A 1 506 ? -18.236 9.278 9.616 1.00 68.38 506 ASP A CA 1
ATOM 3934 C C . ASP A 1 506 ? -17.136 9.889 10.484 1.00 68.38 506 ASP A C 1
ATOM 3936 O O . ASP A 1 506 ? -16.598 10.928 10.139 1.00 68.38 506 ASP A O 1
ATOM 3940 N N . TYR A 1 507 ? -16.794 9.304 11.632 1.00 73.56 507 TYR A N 1
ATOM 3941 C CA . TYR A 1 507 ? -15.771 9.868 12.511 1.00 73.56 507 TYR A CA 1
ATOM 3942 C C . TYR A 1 507 ? -14.494 9.072 12.438 1.00 73.56 507 TYR A C 1
ATOM 3944 O O . TYR A 1 507 ? -14.380 7.962 12.961 1.00 73.56 507 TYR A O 1
ATOM 3952 N N . ARG A 1 508 ? -13.518 9.673 11.777 1.00 79.88 508 ARG A N 1
ATOM 3953 C CA . ARG A 1 508 ? -12.325 8.970 11.347 1.00 79.88 508 ARG A CA 1
ATOM 3954 C C . ARG A 1 508 ? -11.081 9.806 11.525 1.00 79.88 508 ARG A C 1
ATOM 3956 O O . ARG A 1 508 ? -11.111 11.029 11.670 1.00 79.88 508 ARG A O 1
ATOM 3963 N N . LEU A 1 509 ? -9.967 9.093 11.542 1.00 87.12 509 LEU A N 1
ATOM 3964 C CA . LEU A 1 509 ? -8.646 9.683 11.566 1.00 87.12 509 LEU A CA 1
ATOM 3965 C C . LEU A 1 509 ? -8.225 9.949 10.121 1.00 87.12 509 LEU A C 1
ATOM 3967 O O . LEU A 1 509 ? -8.038 9.014 9.347 1.00 87.12 509 LEU A O 1
ATOM 3971 N N . LEU A 1 510 ? -8.072 11.215 9.758 1.00 90.06 510 LEU A N 1
ATOM 3972 C CA . LEU A 1 510 ? -7.483 11.620 8.491 1.00 90.06 510 LEU A CA 1
ATOM 3973 C C . LEU A 1 510 ? -5.962 11.697 8.614 1.00 90.06 510 LEU A C 1
ATOM 3975 O O . LEU A 1 510 ? -5.427 12.154 9.627 1.00 90.06 510 LEU A O 1
ATOM 3979 N N . VAL A 1 511 ? -5.271 11.299 7.549 1.00 92.12 511 VAL A N 1
ATOM 3980 C CA . VAL A 1 511 ? -3.836 11.517 7.363 1.00 92.12 511 VAL A CA 1
ATOM 3981 C C . VAL A 1 511 ? -3.637 12.466 6.198 1.00 92.12 511 VAL A C 1
ATOM 3983 O O . VAL A 1 511 ? -3.887 12.101 5.052 1.00 92.12 511 VAL A O 1
ATOM 3986 N N . PHE A 1 512 ? -3.137 13.661 6.481 1.00 91.25 512 PHE A N 1
ATOM 3987 C CA . PHE A 1 512 ? -2.622 14.552 5.455 1.00 91.25 512 PHE A CA 1
ATOM 3988 C C . PHE A 1 512 ? -1.166 14.209 5.176 1.00 91.25 512 PHE A C 1
ATOM 3990 O O . PHE A 1 512 ? -0.317 14.211 6.073 1.00 91.25 512 PHE A O 1
ATOM 3997 N N . ILE A 1 513 ? -0.880 13.949 3.911 1.00 89.38 513 ILE A N 1
ATOM 3998 C CA . ILE A 1 513 ? 0.449 13.725 3.369 1.00 89.38 513 ILE A CA 1
ATOM 3999 C C . ILE A 1 513 ? 0.759 14.946 2.518 1.00 89.38 513 ILE A C 1
ATOM 4001 O O . ILE A 1 513 ? 0.231 15.102 1.421 1.00 89.38 513 ILE A O 1
ATOM 4005 N N . LEU A 1 514 ? 1.595 15.837 3.039 1.00 88.00 514 LEU A N 1
ATOM 4006 C CA . LEU A 1 514 ? 1.942 17.088 2.376 1.00 88.00 514 LEU A CA 1
ATOM 4007 C C . LEU A 1 514 ? 3.382 17.055 1.855 1.00 88.00 514 LEU A C 1
ATOM 4009 O O . LEU A 1 514 ? 4.247 16.424 2.481 1.00 88.00 514 LEU A O 1
ATOM 4013 N N . PRO A 1 515 ? 3.681 17.753 0.746 1.00 84.31 515 PRO A N 1
ATOM 4014 C CA . PRO A 1 515 ? 5.038 17.855 0.241 1.00 84.31 515 PRO A CA 1
ATOM 4015 C C . PRO A 1 515 ? 6.008 18.426 1.278 1.00 84.31 515 PRO A C 1
ATOM 4017 O O . PRO A 1 515 ? 5.656 19.203 2.173 1.00 84.31 515 PRO A O 1
ATOM 4020 N N . GLN A 1 516 ? 7.272 18.041 1.148 1.00 82.44 516 GLN A N 1
ATOM 4021 C CA . GLN A 1 516 ? 8.344 18.605 1.954 1.00 82.44 516 GLN A CA 1
ATOM 4022 C C . GLN A 1 516 ? 8.732 20.000 1.469 1.00 82.44 516 GLN A C 1
ATOM 4024 O O . GLN A 1 516 ? 8.548 20.344 0.303 1.00 82.44 516 GLN A O 1
ATOM 4029 N N . LEU A 1 517 ? 9.310 20.816 2.356 1.00 80.81 517 LEU A N 1
ATOM 4030 C CA . LEU A 1 517 ? 9.931 22.077 1.935 1.00 80.81 517 LEU A CA 1
ATOM 4031 C C . LEU A 1 517 ? 11.051 21.853 0.906 1.00 80.81 517 LEU A C 1
ATOM 4033 O O . LEU A 1 517 ? 11.850 20.923 1.023 1.00 80.81 517 LEU A O 1
ATOM 4037 N N . ARG A 1 518 ? 11.143 22.757 -0.067 1.00 73.50 518 ARG A N 1
ATOM 4038 C CA . ARG A 1 518 ? 12.200 22.808 -1.074 1.00 73.50 518 ARG A CA 1
ATOM 4039 C C . ARG A 1 518 ? 13.540 23.126 -0.403 1.00 73.50 518 ARG A C 1
ATOM 4041 O O . ARG A 1 518 ? 13.643 24.141 0.289 1.00 73.50 518 ARG A O 1
ATOM 4048 N N . PRO A 1 519 ? 14.585 22.311 -0.614 1.00 67.94 519 PRO A N 1
ATOM 4049 C CA . PRO A 1 519 ? 15.921 22.665 -0.167 1.00 67.94 519 PRO A CA 1
ATOM 4050 C C . PRO A 1 519 ? 16.456 23.860 -0.964 1.00 67.94 519 PRO A C 1
ATOM 4052 O O . PRO A 1 519 ? 16.257 23.953 -2.176 1.00 67.94 519 PRO A O 1
ATOM 4055 N N . GLY A 1 520 ? 17.165 24.770 -0.293 1.00 65.31 520 GLY A N 1
ATOM 4056 C CA . GLY A 1 520 ? 17.935 25.810 -0.974 1.00 65.31 520 GLY A CA 1
ATOM 4057 C C . GLY A 1 520 ? 19.130 25.227 -1.740 1.00 65.31 520 GLY A C 1
ATOM 4058 O O . GLY A 1 520 ? 19.562 24.106 -1.489 1.00 65.31 520 GLY A O 1
ATOM 4059 N N . SER A 1 521 ? 19.748 26.011 -2.629 1.00 55.72 521 SER A N 1
ATOM 4060 C CA . SER A 1 521 ? 20.874 25.560 -3.476 1.00 55.72 521 SER A CA 1
ATOM 4061 C C . SER A 1 521 ? 22.127 25.096 -2.713 1.00 55.72 521 SER A C 1
ATOM 4063 O O . SER A 1 521 ? 23.013 24.480 -3.304 1.00 55.72 521 SER A O 1
ATOM 4065 N N . ARG A 1 522 ? 22.222 25.404 -1.413 1.00 54.59 522 ARG A N 1
ATOM 4066 C CA . ARG A 1 522 ? 23.342 25.050 -0.524 1.00 54.59 522 ARG A CA 1
ATOM 4067 C C . ARG A 1 522 ? 22.929 24.211 0.687 1.00 54.59 522 ARG A C 1
ATOM 4069 O O . ARG A 1 522 ? 23.789 23.871 1.495 1.00 54.59 522 ARG A O 1
ATOM 4076 N N . GLU A 1 523 ? 21.645 23.901 0.838 1.00 63.94 523 GLU A N 1
ATOM 4077 C CA . GLU A 1 523 ? 21.113 23.195 2.005 1.00 63.94 523 GLU A CA 1
ATOM 4078 C C . GLU A 1 523 ? 20.597 21.815 1.593 1.00 63.94 523 GLU A C 1
ATOM 4080 O O . GLU A 1 523 ? 19.970 21.659 0.551 1.00 63.94 523 GLU A O 1
ATOM 4085 N N . GLY A 1 524 ? 20.861 20.793 2.408 1.00 63.97 524 GLY A N 1
ATOM 4086 C CA . GLY A 1 524 ? 20.269 19.471 2.199 1.00 63.97 524 GLY A CA 1
ATOM 4087 C C . GLY A 1 524 ? 18.797 19.451 2.617 1.00 63.97 524 GLY A C 1
ATOM 4088 O O . GLY A 1 524 ? 18.423 20.121 3.581 1.00 63.97 524 GLY A O 1
ATOM 4089 N N . LEU A 1 525 ? 17.978 18.637 1.944 1.00 67.31 525 LEU A N 1
ATOM 4090 C CA . LEU A 1 525 ? 16.554 18.449 2.261 1.00 67.31 525 LEU A CA 1
ATOM 4091 C C . LEU A 1 525 ? 16.330 18.153 3.755 1.00 67.31 525 LEU A C 1
ATOM 4093 O O . LEU A 1 525 ? 15.540 18.833 4.408 1.00 67.31 525 LEU A O 1
ATOM 4097 N N . ASP A 1 526 ? 17.111 17.229 4.321 1.00 66.75 526 ASP A N 1
ATOM 4098 C CA . ASP A 1 526 ? 17.062 16.858 5.741 1.00 66.75 526 ASP A CA 1
ATOM 4099 C C . ASP A 1 526 ? 17.263 18.044 6.694 1.00 66.75 526 ASP A C 1
ATOM 4101 O O . ASP A 1 526 ? 16.679 18.085 7.779 1.00 66.75 526 ASP A O 1
ATOM 4105 N N . PHE A 1 527 ? 18.119 19.001 6.326 1.00 71.00 527 PHE A N 1
ATOM 4106 C CA . PHE A 1 527 ? 18.394 20.172 7.155 1.00 71.00 527 PHE A CA 1
ATOM 4107 C C . PHE A 1 527 ? 17.185 21.109 7.186 1.00 71.00 527 PHE A C 1
ATOM 4109 O O . PHE A 1 527 ? 16.757 21.528 8.265 1.00 71.00 527 PHE A O 1
ATOM 4116 N N . VAL A 1 528 ? 16.597 21.377 6.017 1.00 73.00 528 VAL A N 1
ATOM 4117 C CA . VAL A 1 528 ? 15.418 22.240 5.883 1.00 73.00 528 VAL A CA 1
ATOM 4118 C C . VAL A 1 528 ? 14.215 21.630 6.601 1.00 73.00 528 VAL A C 1
ATOM 4120 O O . VAL A 1 528 ? 13.568 22.320 7.391 1.00 73.00 528 VAL A O 1
ATOM 4123 N N . GLN A 1 529 ? 13.975 20.324 6.441 1.00 77.12 529 GLN A N 1
ATOM 4124 C CA . GLN A 1 529 ? 12.873 19.652 7.138 1.00 77.12 529 GLN A CA 1
ATOM 4125 C C . GLN A 1 529 ? 13.039 19.675 8.657 1.00 77.12 529 GLN A C 1
ATOM 4127 O O . GLN A 1 529 ? 12.090 19.985 9.372 1.00 77.12 529 GLN A O 1
ATOM 4132 N N . LYS A 1 530 ? 14.247 19.410 9.175 1.00 76.50 530 LYS A N 1
ATOM 4133 C CA . LYS A 1 530 ? 14.511 19.468 10.625 1.00 76.50 530 LYS A CA 1
ATOM 4134 C C . LYS A 1 530 ? 14.319 20.867 11.197 1.00 76.50 530 LYS A C 1
ATOM 4136 O O . LYS A 1 530 ? 13.943 21.007 12.359 1.00 76.50 530 LYS A O 1
ATOM 4141 N N . ARG A 1 531 ? 14.614 21.909 10.419 1.00 76.69 531 ARG A N 1
ATOM 4142 C CA . ARG A 1 531 ? 14.374 23.294 10.831 1.00 76.69 531 ARG A CA 1
ATOM 4143 C C . ARG A 1 531 ? 12.879 23.605 10.856 1.00 76.69 531 ARG A C 1
ATOM 4145 O O . ARG A 1 531 ? 12.417 24.215 11.818 1.00 76.69 531 ARG A O 1
ATOM 4152 N N . PHE A 1 532 ? 12.142 23.167 9.839 1.00 78.81 532 PHE A N 1
ATOM 4153 C CA . PHE A 1 532 ? 10.696 23.345 9.754 1.00 78.81 532 PHE A CA 1
ATOM 4154 C C . PHE A 1 532 ? 9.953 22.633 10.883 1.00 78.81 532 PHE A C 1
ATOM 4156 O O . PHE A 1 532 ? 9.209 23.284 11.608 1.00 78.81 532 PHE A O 1
ATOM 4163 N N . SER A 1 533 ? 10.233 21.348 11.117 1.00 75.19 533 SER A N 1
ATOM 4164 C CA . SER A 1 533 ? 9.570 20.569 12.172 1.00 75.19 533 SER A CA 1
ATOM 4165 C C . SER A 1 533 ? 9.829 21.105 13.584 1.00 75.19 533 SER A C 1
ATOM 4167 O O . SER A 1 533 ? 9.043 20.872 14.497 1.00 75.19 533 SER A O 1
ATOM 4169 N N . ARG A 1 534 ? 10.914 21.867 13.779 1.00 81.19 534 ARG A N 1
ATOM 4170 C CA . ARG A 1 534 ? 11.226 22.562 15.040 1.00 81.19 534 ARG A CA 1
ATOM 4171 C C . ARG A 1 534 ? 10.619 23.964 15.137 1.00 81.19 534 ARG A C 1
ATOM 4173 O O . ARG A 1 534 ? 10.622 24.551 16.220 1.00 81.19 534 ARG A O 1
ATOM 4180 N N . SER A 1 535 ? 10.116 24.520 14.037 1.00 82.69 535 SER A N 1
ATOM 4181 C CA . SER A 1 535 ? 9.499 25.843 14.002 1.00 82.69 535 SER A CA 1
ATOM 4182 C C . SER A 1 535 ? 8.031 25.753 14.405 1.00 82.69 535 SER A C 1
ATOM 4184 O O . SER A 1 535 ? 7.157 25.522 13.5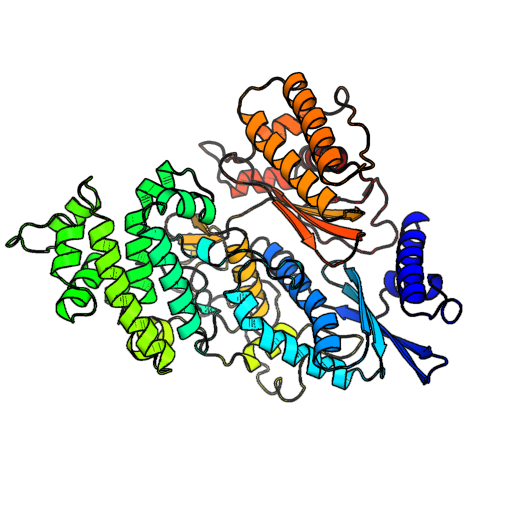72 1.00 82.69 535 SER A O 1
ATOM 4186 N N . ARG A 1 536 ? 7.748 25.987 15.692 1.00 81.94 536 ARG A N 1
ATOM 4187 C CA . ARG A 1 536 ? 6.371 25.986 16.218 1.00 81.94 536 ARG A CA 1
ATOM 4188 C C . ARG A 1 536 ? 5.456 26.919 15.431 1.00 81.94 536 ARG A C 1
ATOM 4190 O O . ARG A 1 536 ? 4.349 26.524 15.107 1.00 81.94 536 ARG A O 1
ATOM 4197 N N . LEU A 1 537 ? 5.929 28.122 15.094 1.00 82.44 537 LEU A N 1
ATOM 4198 C CA . LEU A 1 537 ? 5.149 29.086 14.317 1.00 82.44 537 LEU A CA 1
ATOM 4199 C C . LEU A 1 537 ? 4.754 28.504 12.956 1.00 82.44 537 LEU A C 1
ATOM 4201 O O . LEU A 1 537 ? 3.575 28.462 12.646 1.00 82.44 537 LEU A O 1
ATOM 4205 N N . ALA A 1 538 ? 5.718 27.993 12.186 1.00 80.12 538 ALA A N 1
ATOM 4206 C CA . ALA A 1 538 ? 5.449 27.482 10.843 1.00 80.12 538 ALA A CA 1
ATOM 4207 C C . ALA A 1 538 ? 4.530 26.249 10.860 1.00 80.12 538 ALA A C 1
ATOM 4209 O O . ALA A 1 538 ? 3.638 26.136 10.023 1.00 80.12 538 ALA A O 1
ATOM 4210 N N . VAL A 1 539 ? 4.713 25.356 11.841 1.00 82.88 539 VAL A N 1
ATOM 4211 C CA . VAL A 1 539 ? 3.838 24.193 12.030 1.00 82.88 539 VAL A CA 1
ATOM 4212 C C . VAL A 1 539 ? 2.430 24.635 12.424 1.00 82.88 539 VAL A C 1
ATOM 4214 O O . VAL A 1 539 ? 1.482 24.234 11.762 1.00 82.88 539 VAL A O 1
ATOM 4217 N N . TYR A 1 540 ? 2.262 25.499 13.431 1.00 83.31 540 TYR A N 1
ATOM 4218 C CA . TYR A 1 540 ? 0.930 25.969 13.833 1.00 83.31 540 TYR A CA 1
ATOM 4219 C C . TYR A 1 540 ? 0.218 26.711 12.707 1.00 83.31 540 TYR A C 1
ATOM 4221 O O . TYR A 1 540 ? -0.970 26.492 12.503 1.00 83.31 540 TYR A O 1
ATOM 4229 N N . THR A 1 541 ? 0.940 27.528 11.941 1.00 82.69 541 THR A N 1
ATOM 4230 C CA . THR A 1 541 ? 0.407 28.191 10.753 1.00 82.69 541 THR A CA 1
ATOM 4231 C C . THR A 1 541 ? -0.069 27.180 9.700 1.00 82.69 541 THR A C 1
ATOM 4233 O O . THR A 1 541 ? -1.139 27.352 9.126 1.00 82.69 541 THR A O 1
ATOM 4236 N N . LEU A 1 542 ? 0.669 26.095 9.454 1.00 84.88 542 LEU A N 1
ATOM 4237 C CA . LEU A 1 542 ? 0.209 25.042 8.545 1.00 84.88 542 LEU A CA 1
ATOM 4238 C C . LEU A 1 542 ? -1.046 24.333 9.084 1.00 84.88 542 LEU A C 1
ATOM 4240 O O . LEU A 1 542 ? -2.006 24.129 8.345 1.00 84.88 542 LEU A O 1
ATOM 4244 N N . LEU A 1 543 ? -1.061 23.992 10.376 1.00 85.81 543 LEU A N 1
ATOM 4245 C CA . LEU A 1 543 ? -2.189 23.299 11.003 1.00 85.81 543 LEU A CA 1
ATOM 4246 C C . LEU A 1 543 ? -3.461 24.150 11.021 1.00 85.81 543 LEU A C 1
ATOM 4248 O O . LEU A 1 543 ? -4.538 23.642 10.727 1.00 85.81 543 LEU A O 1
ATOM 4252 N N . GLY A 1 544 ? -3.364 25.448 11.312 1.00 80.12 544 GLY A N 1
ATOM 4253 C CA . GLY A 1 544 ? -4.546 26.308 11.291 1.00 80.12 544 GLY A CA 1
ATOM 4254 C C . GLY A 1 544 ? -5.084 26.556 9.882 1.00 80.12 544 GLY A C 1
ATOM 4255 O O . GLY A 1 544 ? -6.294 26.709 9.728 1.00 80.12 544 GLY A O 1
ATOM 4256 N N . LEU A 1 545 ? -4.240 26.500 8.843 1.00 81.25 545 LEU A N 1
ATOM 4257 C CA . LEU A 1 545 ? -4.729 26.488 7.466 1.00 81.25 545 LEU A CA 1
ATOM 4258 C C . LEU A 1 545 ? -5.524 25.212 7.185 1.00 81.25 545 LEU A C 1
ATOM 4260 O O . LEU A 1 545 ? -6.640 25.300 6.680 1.00 81.25 545 LEU A O 1
ATOM 4264 N N . LEU A 1 546 ? -4.983 24.041 7.542 1.00 85.00 546 LEU A N 1
ATOM 4265 C CA . LEU A 1 546 ? -5.700 22.774 7.376 1.00 85.00 546 LEU A CA 1
ATOM 4266 C C . LEU A 1 546 ? -7.025 22.776 8.139 1.00 85.00 546 LEU A C 1
ATOM 4268 O O . LEU A 1 546 ? -8.037 22.387 7.571 1.00 85.00 546 LEU A O 1
ATOM 4272 N N . ARG A 1 547 ? -7.054 23.311 9.367 1.00 80.88 547 ARG A N 1
ATOM 4273 C CA . ARG A 1 547 ? -8.290 23.492 10.143 1.00 80.88 547 ARG A CA 1
ATOM 4274 C C . ARG A 1 547 ? -9.331 24.320 9.392 1.00 80.88 547 ARG A C 1
ATOM 4276 O O . ARG A 1 547 ? -10.504 23.958 9.380 1.00 80.88 547 ARG A O 1
ATOM 4283 N N . LYS A 1 548 ? -8.922 25.417 8.749 1.00 78.38 548 LYS A N 1
ATOM 4284 C CA . LYS A 1 548 ? -9.831 26.274 7.970 1.00 78.38 548 LYS A CA 1
ATOM 4285 C C . LYS A 1 548 ? -10.329 25.603 6.693 1.00 78.38 548 LYS A C 1
ATOM 4287 O O . LYS A 1 548 ? -11.509 25.731 6.388 1.00 78.38 548 LYS A O 1
ATOM 4292 N N . LEU A 1 549 ? -9.463 24.873 5.988 1.00 78.62 549 LEU A N 1
ATOM 4293 C CA . LEU A 1 549 ? -9.858 24.087 4.814 1.00 78.62 549 LEU A CA 1
ATOM 4294 C C . LEU A 1 549 ? -10.821 22.957 5.203 1.00 78.62 549 LEU A C 1
ATOM 4296 O O . LEU A 1 549 ? -11.851 22.783 4.560 1.00 78.62 549 LEU A O 1
ATOM 4300 N N . CYS A 1 550 ? -10.521 22.254 6.298 1.00 78.19 550 CYS A N 1
ATOM 4301 C CA . CYS A 1 550 ? -11.352 21.196 6.867 1.00 78.19 550 CYS A CA 1
ATOM 4302 C C . CYS A 1 550 ? -12.730 21.703 7.300 1.00 78.19 550 CYS A C 1
ATOM 4304 O O . CYS A 1 550 ? -13.724 21.015 7.128 1.00 78.19 550 CYS A O 1
ATOM 4306 N N . GLY A 1 551 ? -12.792 22.906 7.877 1.00 72.00 551 GLY A N 1
ATOM 4307 C CA . GLY A 1 551 ? -14.029 23.461 8.423 1.00 72.00 551 GLY A CA 1
ATOM 4308 C C . GLY A 1 551 ? -14.506 22.772 9.704 1.00 72.00 551 GLY A C 1
ATOM 4309 O O . GLY A 1 551 ? -15.672 22.881 10.058 1.00 72.00 551 GLY A O 1
ATOM 4310 N N . CYS A 1 552 ? -13.606 22.079 10.400 1.00 71.56 552 CYS A N 1
ATOM 4311 C CA . CYS A 1 552 ? -13.902 21.195 11.517 1.00 71.56 552 CYS A CA 1
ATOM 4312 C C . CYS A 1 552 ? -13.008 21.536 12.733 1.00 71.56 552 CYS A C 1
ATOM 4314 O O . CYS A 1 552 ? -11.864 21.970 12.574 1.00 71.56 552 CYS A O 1
ATOM 4316 N N . ASP A 1 553 ? -13.498 21.321 13.958 1.00 68.25 553 ASP A N 1
ATOM 4317 C CA . ASP A 1 553 ? -12.798 21.709 15.203 1.00 68.25 553 ASP A CA 1
ATOM 4318 C C . ASP A 1 553 ? -12.003 20.582 15.875 1.00 68.25 553 ASP A C 1
ATOM 4320 O O . ASP A 1 553 ? -11.604 20.687 17.036 1.00 68.25 553 ASP A O 1
ATOM 4324 N N . GLY A 1 554 ? -11.766 19.488 15.159 1.00 73.12 554 GLY A N 1
ATOM 4325 C CA . GLY A 1 554 ? -10.997 18.383 15.702 1.00 73.12 554 GLY A CA 1
ATOM 4326 C C . GLY A 1 554 ? -9.482 18.645 15.764 1.00 73.12 554 GLY A C 1
ATOM 4327 O O . GLY A 1 554 ? -8.964 19.515 15.059 1.00 73.12 554 GLY A O 1
ATOM 4328 N N . PRO A 1 555 ? -8.758 17.885 16.601 1.00 79.50 555 PRO A N 1
ATOM 4329 C CA . PRO A 1 555 ? -7.344 18.097 16.906 1.00 79.50 555 PRO A CA 1
ATOM 4330 C C . PRO A 1 555 ? -6.433 17.750 15.727 1.00 79.50 555 PRO A C 1
ATOM 4332 O O . PRO A 1 555 ? -6.789 16.919 14.886 1.00 79.50 555 PRO A O 1
ATOM 4335 N N . TYR A 1 556 ? -5.233 18.337 15.701 1.00 84.50 556 TYR A N 1
ATOM 4336 C CA . TYR A 1 556 ? -4.213 18.066 14.683 1.00 84.50 556 TYR A CA 1
ATOM 4337 C C . TYR A 1 556 ? -2.883 17.617 15.302 1.00 84.50 556 TYR A C 1
ATOM 4339 O O . TYR A 1 556 ? -2.354 18.243 16.214 1.00 84.50 556 TYR A O 1
ATOM 4347 N N . TYR A 1 557 ? -2.274 16.570 14.743 1.00 85.38 557 TYR A N 1
ATOM 4348 C CA . TYR A 1 557 ? -1.011 16.004 15.223 1.00 85.38 557 TYR A CA 1
ATOM 4349 C C . TYR A 1 557 ? 0.033 16.013 14.106 1.00 85.38 557 TYR A C 1
ATOM 4351 O O . TYR A 1 557 ? -0.061 15.260 13.139 1.00 85.38 557 TYR A O 1
ATOM 4359 N N . PHE A 1 558 ? 1.046 16.871 14.224 1.00 84.62 558 PHE A N 1
ATOM 4360 C CA . PHE A 1 558 ? 2.141 16.955 13.254 1.00 84.62 558 PHE A CA 1
ATOM 4361 C C . PHE A 1 558 ? 3.262 15.968 13.606 1.00 84.62 558 PHE A C 1
ATOM 4363 O O . PHE A 1 558 ? 3.905 16.116 14.645 1.00 84.62 558 PHE A O 1
ATOM 4370 N N . GLN A 1 559 ? 3.531 14.997 12.722 1.00 77.50 559 GLN A N 1
ATOM 4371 C CA . GLN A 1 559 ? 4.608 14.000 12.866 1.00 77.50 559 GLN A CA 1
ATOM 4372 C C . GLN A 1 559 ? 4.634 13.282 14.232 1.00 77.50 559 GLN A C 1
ATOM 4374 O O . GLN A 1 559 ? 5.692 12.861 14.702 1.00 77.50 559 GLN A O 1
ATOM 4379 N N . SER A 1 560 ? 3.478 13.143 14.875 1.00 79.88 560 SER A N 1
ATOM 4380 C CA . SER A 1 560 ? 3.325 12.530 16.192 1.00 79.88 560 SER A CA 1
ATOM 4381 C C . SER A 1 560 ? 2.125 11.591 16.208 1.00 79.88 560 SER A C 1
ATOM 4383 O O . SER A 1 560 ? 1.258 11.660 15.336 1.00 79.88 560 SER A O 1
ATOM 4385 N N . LEU A 1 561 ? 2.096 10.676 17.181 1.00 78.94 561 LEU A N 1
ATOM 4386 C CA . LEU A 1 561 ? 0.957 9.780 17.342 1.00 78.94 561 LEU A CA 1
ATOM 4387 C C . LEU A 1 561 ? -0.281 10.559 17.809 1.00 78.94 561 LEU A C 1
ATOM 4389 O O . LEU A 1 561 ? -0.196 11.245 18.833 1.00 78.94 561 LEU A O 1
ATOM 4393 N N . PRO A 1 562 ? -1.425 10.418 17.118 1.00 78.56 562 PRO A N 1
ATOM 4394 C CA . PRO A 1 562 ? -2.702 10.821 17.672 1.00 78.56 562 PRO A CA 1
ATOM 4395 C C . PRO A 1 562 ? -2.989 9.965 18.909 1.00 78.56 562 PRO A C 1
ATOM 4397 O O . PRO A 1 562 ? -2.621 8.793 18.964 1.00 78.56 562 PRO A O 1
ATOM 4400 N N . THR A 1 563 ? -3.642 10.537 19.919 1.00 71.56 563 THR A N 1
ATOM 4401 C CA . THR A 1 563 ? -3.998 9.776 21.124 1.00 71.56 563 THR A CA 1
ATOM 4402 C C . THR A 1 563 ? -5.443 10.023 21.506 1.00 71.56 563 THR A C 1
ATOM 4404 O O . THR A 1 563 ? -5.857 11.167 21.678 1.00 71.56 563 THR A O 1
ATOM 4407 N N . LEU A 1 564 ? -6.198 8.939 21.711 1.00 65.06 564 LEU A N 1
ATOM 4408 C CA . LEU A 1 564 ? -7.464 8.990 22.438 1.00 65.06 564 LEU A CA 1
ATOM 4409 C C . LEU A 1 564 ? -7.109 9.151 23.921 1.00 65.06 564 LEU A C 1
ATOM 4411 O O . LEU A 1 564 ? -6.948 8.175 24.662 1.00 65.06 564 LEU A O 1
ATOM 4415 N N . ALA A 1 565 ? -6.836 10.383 24.337 1.00 56.41 565 ALA A N 1
ATOM 4416 C CA . ALA A 1 565 ? -6.624 10.758 25.729 1.00 56.41 565 ALA A CA 1
ATOM 4417 C C . ALA A 1 565 ? -7.664 11.815 26.125 1.00 56.41 565 ALA A C 1
ATOM 4419 O O . ALA A 1 565 ? -8.091 12.582 25.263 1.00 56.41 565 ALA A O 1
ATOM 4420 N N . PRO A 1 566 ? -8.070 11.902 27.405 1.00 52.25 566 PRO A N 1
ATOM 4421 C CA . PRO A 1 566 ? -8.979 12.953 27.852 1.00 52.25 566 PRO A CA 1
ATOM 4422 C C . PRO A 1 566 ? -8.410 14.344 27.523 1.00 52.25 566 PRO A C 1
ATOM 4424 O O . PRO A 1 566 ? -7.379 14.725 28.074 1.00 52.25 566 PRO A O 1
ATOM 4427 N N . GLY A 1 567 ? -9.084 15.097 26.646 1.00 51.75 567 GLY A N 1
ATOM 4428 C CA . GLY A 1 567 ? -8.620 16.406 26.158 1.00 51.75 567 GLY A CA 1
ATOM 4429 C C . GLY A 1 567 ? -7.828 16.364 24.847 1.00 51.75 567 GLY A C 1
ATOM 4430 O O . GLY A 1 567 ? -7.430 17.414 24.362 1.00 51.75 567 GLY A O 1
ATOM 4431 N N . GLY A 1 568 ? -7.631 15.182 24.254 1.00 48.81 568 GLY A N 1
ATOM 4432 C CA . GLY A 1 568 ? -6.978 15.008 22.957 1.00 48.81 568 GLY A CA 1
ATOM 4433 C C . GLY A 1 568 ? -7.750 15.622 21.789 1.00 48.81 568 GLY A C 1
ATOM 4434 O O . GLY A 1 568 ? -7.130 15.844 20.756 1.00 48.81 568 GLY A O 1
ATOM 4435 N N . PHE A 1 569 ? -9.046 15.924 21.963 1.00 50.94 569 PHE A N 1
ATOM 4436 C CA . PHE A 1 569 ? -9.906 16.636 21.009 1.00 50.94 569 PHE A CA 1
ATOM 4437 C C . PHE A 1 569 ? -10.345 18.013 21.520 1.00 50.94 569 PHE A C 1
ATOM 4439 O O . PHE A 1 569 ? -11.388 18.532 21.122 1.00 50.94 569 PHE A O 1
ATOM 4446 N N . ASP A 1 570 ? -9.582 18.612 22.439 1.00 54.62 570 ASP A N 1
ATOM 4447 C CA . ASP A 1 570 ? -9.723 20.043 22.698 1.00 54.62 570 ASP A CA 1
ATOM 4448 C C . ASP A 1 570 ? -9.404 20.793 21.387 1.00 54.62 570 ASP A C 1
ATOM 4450 O O . ASP A 1 570 ? -8.339 20.539 20.822 1.00 54.62 570 ASP A O 1
ATOM 4454 N N . PRO A 1 571 ? -10.260 21.717 20.905 1.00 50.56 571 PRO A N 1
ATOM 4455 C CA . PRO A 1 571 ? -9.996 22.522 19.704 1.00 50.56 571 PRO A CA 1
ATOM 4456 C C . PRO A 1 571 ? -8.699 23.350 19.759 1.00 50.56 571 PRO A C 1
ATOM 4458 O O . PRO A 1 571 ? -8.331 23.992 18.770 1.00 50.56 571 PRO A O 1
ATOM 4461 N N . ASN A 1 572 ? -8.045 23.404 20.924 1.00 52.19 572 ASN A N 1
ATOM 4462 C CA . ASN A 1 572 ? -6.741 24.021 21.155 1.00 52.19 572 ASN A CA 1
ATOM 4463 C C . ASN A 1 572 ? -5.555 23.028 21.124 1.00 52.19 572 ASN A C 1
ATOM 4465 O O . ASN A 1 572 ? -4.432 23.446 21.421 1.00 52.19 572 ASN A O 1
ATOM 4469 N N . THR A 1 573 ? -5.789 21.746 20.813 1.00 47.06 573 THR A N 1
ATOM 4470 C CA . THR A 1 573 ? -4.767 20.689 20.648 1.00 47.06 573 THR A CA 1
ATOM 4471 C C . THR A 1 573 ? -4.310 20.605 19.202 1.00 47.06 573 THR A C 1
ATOM 4473 O O . THR A 1 573 ? -3.078 20.686 18.995 1.00 47.06 573 THR A O 1
#

Solvent-accessible surface area (backbone atoms only — not comparable to full-atom values): 30590 Å² total; per-residue (Å²): 116,61,76,60,59,56,49,50,47,17,52,56,42,44,50,52,35,45,77,70,71,40,69,88,76,63,64,33,63,57,56,32,49,38,58,69,67,64,49,38,57,48,72,48,78,44,96,88,71,41,19,42,30,43,35,20,41,37,37,84,74,52,95,42,91,61,26,29,63,7,36,49,47,49,38,33,21,56,55,42,36,47,40,50,14,29,52,77,65,67,50,49,50,52,45,68,60,51,61,40,66,34,49,30,34,32,43,36,41,24,80,72,55,63,65,65,50,35,53,33,33,44,52,41,52,51,70,45,44,60,43,62,65,65,32,66,64,34,70,83,57,30,27,62,32,36,46,62,13,48,68,58,52,56,56,40,73,49,86,68,65,65,54,48,76,40,36,35,89,43,42,44,61,52,51,51,56,51,44,58,48,48,56,49,52,43,38,94,64,15,33,57,55,42,9,61,38,46,51,45,59,46,72,61,26,51,76,38,43,69,40,22,53,41,16,50,48,17,50,59,51,15,68,43,74,66,21,18,58,29,60,61,53,25,55,52,50,31,32,76,72,62,54,26,51,54,70,31,48,35,48,13,51,60,51,56,100,85,57,77,91,42,69,68,54,50,57,52,34,74,71,45,94,53,62,32,46,71,34,38,37,56,22,51,51,56,35,44,54,55,45,51,52,29,35,76,70,72,38,38,52,82,56,16,36,37,37,46,75,75,44,26,22,93,46,58,65,64,64,49,45,44,58,52,26,66,71,24,25,51,28,90,42,62,42,40,66,84,83,75,71,75,77,65,103,75,43,49,50,9,73,84,78,57,47,56,56,22,77,41,69,68,62,78,34,71,78,31,82,66,42,72,73,52,60,82,55,84,77,65,96,70,70,60,24,31,24,65,46,58,51,49,9,32,42,43,35,19,21,51,67,5,53,39,69,58,91,85,44,60,22,59,53,77,63,40,49,30,37,33,44,42,81,45,48,74,59,53,48,52,46,44,38,54,50,52,50,50,51,57,64,41,58,72,66,74,60,53,72,70,59,56,48,55,50,51,52,52,49,51,53,50,43,27,66,77,68,43,92,64,89,68,49,84,74,78,68,87,86,65,46,73,68,34,50,56,55,56,52,42,25,39,76,71,44,81,63,47,64,43,83,37,75,49,73,46,53,27,36,34,37,38,38,36,46,38,61,57,50,54,101,88,46,55,51,71,56,52,46,57,52,47,79,68,31,63,66,64,47,51,37,48,50,53,49,50,37,48,70,66,32,53,65,45,18,58,26,74,80,51,84,57,57,84,48,90,51,46,63,35,72,88,73

pLDDT: mean 83.48, std 13.15, range [36.47, 97.88]

Mean predicted aligned error: 8.42 Å